Protein AF-A0A9P9Q403-F1 (afdb_monomer)

Mean predicted aligned error: 9.61 Å

Nearest PDB structures (foldseek):
  5am7-assembly2_B  TM=6.286E-01  e=1.685E-09  Homo sapiens
  7dxl-assembly2_B  TM=6.994E-01  e=3.891E-08  Homo sapiens
  3bpr-assembly1_A  TM=7.066E-01  e=5.077E-08  Homo sapiens
  3bpr-assembly4_D  TM=7.071E-01  e=5.354E-08  Homo sapiens
  3bpr-assembly3_C  TM=7.066E-01  e=5.647E-08  Homo sapiens

Secondary structure (DSSP, 8-state):
-PPPPHHHHHHHHHHHHHHHHHT-BTTT-TTT-B--HHHHHHHT-SSSHHHHHHT-S---HHHHHHHHHHTHHHHHHHHHTT-HHHHHHHHHHHHTTPPPS--GGGPSPPGGGGTTS--TTHHHHHHHHHHHH-PPPEE--SSEEE--TTSPP-EEEEEEEEEEETTEEEEEEEEPTT-EEETTTTEE-SS-EEEEEEE--S--HHHHHHHHHHHHHHHHHHTBSS--TTB---SEEEEETTEEEEEEE--TT-BHHHHHTTTB-TT--BSS-HHHHSTTTTT-HHHHHHHHHHHHHHHHHHHHHHHH-EEBTTTTT-EEEEE-S--SGGGEEEEPPPGGG---TT-EEEE----PEEEEPPSS-SSS---S-TTTSTTT-------SSSPPTT--GGGGSTTTT-HHHHHHHHHHHHHHHHHHHHHHHHHHHHHHHHHHHHHHHHHHTT-SS--SEEE-------SSS----EEE-HHHHHHHHHHHHH-SS-HHHHHHHHHHHHHHT-SSGGGSPPGGG---

Radius of gyration: 29.81 Å; Cα contacts (8 Å, |Δi|>4): 808; chains: 1; bounding box: 86×56×80 Å

Sequence (524 aa):
MAARTSADVKAARKRVGTYLASKIVHAGSVTEEFIPYDEIERAWTGHDVIEAVLCVAELSTDGLERIRKNFLRVLSILIWINGTECLDDIGNRMVEGRDLPFKDTGLPAGLDSLKWLEDPLLRPKFQSLQHIFVPATLCESSEVQDINKDCRLPFQEISEDVSSGAYGVVDKVTIAPFHFFTRHEEHTNQGPKIVACKKYHSASSLARHDIERELYNLQLLKESSTSHEHILIHLTIVHHRGRHLILLPWADRHDLDHFLREGKDHTAKQIYDFDKWFPGVLADPRTTLESICRQMRHIADALKWLHEGILTHRANRNRVYFAHMDLKPDNVLIKRDDISSGPSKVGKWILCDFGLSAFKKDDQLNTTQFSSMQDYFERDLSMNTPARRAPGAYQPPEVGGPESDNITTLTGAGRGGDIWAFGCVLAEVLAFSIGGSSFVHDFRKARKGVHKTDYFYEKRANLVASSAHIKKTYQVRPGIVKWLRELVGTASLPKTLVSCCVETILQLLETDRESRPKSSEVQM

Foldseek 3Di:
DDQQDPVQLVVLLVQLLVQQVVQWFPPPPLQATAHFVVSLLVSQDDDCSLCSNLSHDDADPVLVVCCSPWCSLVSNLCSNLVVSVVSPVVSVCRVVVHDDLHTPVCPPDDLVSCVVSVDPVCSVSSNQCSLRSDAAAAEQALDEAEDEQSHHHQFRDWDWQPDQDPFFGKIWTWGAFQRYHYPVVRGTHRGIAIWIKGWGDPDDPVSVVLVVQVSVVLSQQVQFPDHAPQAWRFRHWYDYPNTIITTTHDAPQAWQVCQLQLQADPVRHHNDHNCVRQPCLQVDLVLVVVLVVVQLVSVLVVLVDQAVFTQGVVLVRFGKHKFQQDDDRNQWGFHFDDVVVPGRSRHHTHGHPRSIDIDTDDPVDPDPDDPDPCPPPVPPPPDDPQVVDPDDQLFAPVSVDPPPRDPVVVSLNRQLSRLSSSLVNLLLSLLCSQRGSVSSVVLQCLQCPVHPDNHQKDFDPDDDDDDDDDPLGMDGPPSNLVSLVVCLVPGPDPSVVSVVSSVLSRLSNDNPSVSRDGSVRRDD

Structure (mmCIF, N/CA/C/O backbone):
data_AF-A0A9P9Q403-F1
#
_entry.id   AF-A0A9P9Q403-F1
#
loop_
_atom_site.group_PDB
_atom_site.id
_atom_site.type_symbol
_atom_site.label_atom_id
_atom_site.label_alt_id
_atom_site.label_comp_id
_atom_site.label_asym_id
_atom_site.label_entity_id
_atom_site.label_seq_id
_atom_site.pdbx_PDB_ins_code
_atom_site.Cartn_x
_atom_site.Cartn_y
_atom_site.Cartn_z
_atom_site.occupancy
_atom_site.B_iso_or_equiv
_atom_site.auth_seq_id
_atom_site.auth_comp_id
_atom_site.auth_asym_id
_atom_site.auth_atom_id
_atom_site.pdbx_PDB_model_num
ATOM 1 N N . MET A 1 1 ? 43.989 -9.143 -36.226 1.00 47.78 1 MET A N 1
ATOM 2 C CA . MET A 1 1 ? 42.616 -9.570 -35.885 1.00 47.78 1 MET A CA 1
ATOM 3 C C . MET A 1 1 ? 41.839 -9.752 -37.177 1.00 47.78 1 MET A C 1
ATOM 5 O O . MET A 1 1 ? 41.905 -8.865 -38.017 1.00 47.78 1 MET A O 1
ATOM 9 N N . ALA A 1 2 ? 41.191 -10.901 -37.382 1.00 45.94 2 ALA A N 1
ATOM 10 C CA . ALA A 1 2 ? 40.364 -11.124 -38.569 1.00 45.94 2 ALA A CA 1
ATOM 11 C C . ALA A 1 2 ? 39.128 -10.208 -38.526 1.00 45.94 2 ALA A C 1
ATOM 13 O O . ALA A 1 2 ? 38.535 -10.036 -37.462 1.00 45.94 2 ALA A O 1
ATOM 14 N N . ALA A 1 3 ? 38.757 -9.614 -39.662 1.00 58.91 3 ALA A N 1
ATOM 15 C CA . ALA A 1 3 ? 37.526 -8.839 -39.777 1.00 58.91 3 ALA A CA 1
ATOM 16 C C . ALA A 1 3 ? 36.321 -9.732 -39.428 1.00 58.91 3 ALA A C 1
ATOM 18 O O . ALA A 1 3 ? 36.223 -10.853 -39.935 1.00 58.91 3 ALA A O 1
ATOM 19 N N . ARG A 1 4 ? 35.424 -9.256 -38.551 1.00 69.25 4 ARG A N 1
ATOM 20 C CA . ARG A 1 4 ? 34.191 -9.981 -38.197 1.00 69.25 4 ARG A CA 1
ATOM 21 C C . ARG A 1 4 ? 33.372 -10.209 -39.470 1.00 69.25 4 ARG A C 1
ATOM 23 O O . ARG A 1 4 ? 33.222 -9.291 -40.277 1.00 69.25 4 ARG A O 1
ATOM 30 N N . THR A 1 5 ? 32.853 -11.418 -39.678 1.00 77.75 5 THR A N 1
ATOM 31 C CA . THR A 1 5 ? 32.069 -11.695 -40.886 1.00 77.75 5 THR A CA 1
ATOM 32 C C . THR A 1 5 ? 30.662 -11.104 -40.758 1.00 77.75 5 THR A C 1
ATOM 34 O O . THR A 1 5 ? 30.118 -10.975 -39.660 1.00 77.75 5 THR A O 1
ATOM 37 N N . SER A 1 6 ? 30.019 -10.792 -41.888 1.00 80.81 6 SER A N 1
ATOM 38 C CA . SER A 1 6 ? 28.612 -10.349 -41.907 1.00 80.81 6 SER A CA 1
ATOM 39 C C . SER A 1 6 ? 27.670 -11.356 -41.216 1.00 80.81 6 SER A C 1
ATOM 41 O O . SER A 1 6 ? 26.683 -10.969 -40.584 1.00 80.81 6 SER A O 1
ATOM 43 N N . ALA A 1 7 ? 28.001 -12.654 -41.272 1.00 85.44 7 ALA A N 1
ATOM 44 C CA . ALA A 1 7 ? 27.258 -13.707 -40.586 1.00 85.44 7 ALA A CA 1
ATOM 45 C C . ALA A 1 7 ? 27.368 -13.598 -39.054 1.00 85.44 7 ALA A C 1
ATOM 47 O O . ALA A 1 7 ? 26.352 -13.735 -38.368 1.00 85.44 7 ALA A O 1
ATOM 48 N N . ASP A 1 8 ? 28.555 -13.284 -38.528 1.00 86.38 8 ASP A N 1
ATOM 49 C CA . ASP A 1 8 ? 28.799 -13.144 -37.085 1.00 86.38 8 ASP A CA 1
ATOM 50 C C . ASP A 1 8 ? 28.035 -11.954 -36.495 1.00 86.38 8 ASP A C 1
ATOM 52 O O . ASP A 1 8 ? 27.385 -12.076 -35.454 1.00 86.38 8 ASP A O 1
ATOM 56 N N . VAL A 1 9 ? 28.036 -10.814 -37.196 1.00 90.06 9 VAL A N 1
ATOM 57 C CA . VAL A 1 9 ? 27.295 -9.605 -36.790 1.00 90.06 9 VAL A CA 1
ATOM 58 C C . VAL A 1 9 ? 25.791 -9.881 -36.759 1.00 90.06 9 VAL A C 1
ATOM 60 O O . VAL A 1 9 ? 25.101 -9.561 -35.785 1.00 90.06 9 VAL A O 1
ATOM 63 N N . LYS A 1 10 ? 25.264 -10.538 -37.800 1.00 90.88 10 LYS A N 1
ATOM 64 C CA . LYS A 1 10 ? 23.847 -10.917 -37.869 1.00 90.88 10 LYS A CA 1
ATOM 65 C C . LYS A 1 10 ? 23.470 -11.895 -36.755 1.00 90.88 10 LYS A C 1
ATOM 67 O O . LYS A 1 10 ? 22.399 -11.756 -36.161 1.00 90.88 10 LYS A O 1
ATOM 72 N N . ALA A 1 11 ? 24.339 -12.856 -36.445 1.00 92.25 11 ALA A N 1
ATOM 73 C CA . ALA A 1 11 ? 24.135 -13.792 -35.345 1.00 92.25 11 ALA A CA 1
ATOM 74 C C . ALA A 1 11 ? 24.124 -13.079 -33.983 1.00 92.25 11 ALA A C 1
ATOM 76 O O . ALA A 1 11 ? 23.245 -13.354 -33.166 1.00 92.25 11 ALA A O 1
ATOM 77 N N . ALA A 1 12 ? 25.029 -12.121 -33.757 1.00 93.12 12 ALA A N 1
ATOM 78 C CA . ALA A 1 12 ? 25.077 -11.329 -32.529 1.00 93.12 12 ALA A CA 1
ATOM 79 C C . ALA A 1 12 ? 23.809 -10.481 -32.337 1.00 93.12 12 ALA A C 1
ATOM 81 O O . ALA A 1 12 ? 23.169 -10.567 -31.288 1.00 93.12 12 ALA A O 1
ATOM 82 N N . ARG A 1 13 ? 23.385 -9.741 -33.372 1.00 95.38 13 ARG A N 1
ATOM 83 C CA . ARG A 1 13 ? 22.134 -8.956 -33.359 1.00 95.38 13 ARG A CA 1
ATOM 84 C C . ARG A 1 13 ? 20.917 -9.843 -33.094 1.00 95.38 13 ARG A C 1
ATOM 86 O O . ARG A 1 13 ? 20.098 -9.527 -32.234 1.00 95.38 13 ARG A O 1
ATOM 93 N N . LYS A 1 14 ? 20.828 -10.996 -33.771 1.00 94.94 14 LYS A N 1
ATOM 94 C CA . LYS A 1 14 ? 19.747 -11.972 -33.562 1.00 94.94 14 LYS A CA 1
ATOM 95 C C . LYS A 1 14 ? 19.746 -12.524 -32.138 1.00 94.94 14 LYS A C 1
ATOM 97 O O . LYS A 1 14 ? 18.671 -12.673 -31.562 1.00 94.94 14 LYS A O 1
ATOM 102 N N . ARG A 1 15 ? 20.915 -12.823 -31.564 1.00 95.19 15 ARG A N 1
ATOM 103 C CA . ARG A 1 15 ? 21.049 -13.324 -30.189 1.00 95.19 15 ARG A CA 1
ATOM 104 C C . ARG A 1 15 ? 20.504 -12.316 -29.179 1.00 95.19 15 ARG A C 1
ATOM 106 O O . ARG A 1 15 ? 19.658 -12.691 -28.374 1.00 95.19 15 ARG A O 1
ATOM 113 N N . VAL A 1 16 ? 20.935 -11.055 -29.262 1.00 96.44 16 VAL A N 1
ATOM 114 C CA . VAL A 1 16 ? 20.451 -9.979 -28.377 1.00 96.44 16 VAL A CA 1
ATOM 115 C C . VAL A 1 16 ? 18.945 -9.774 -28.552 1.00 96.44 16 VAL A C 1
ATOM 117 O O . VAL A 1 16 ? 18.212 -9.794 -27.569 1.00 96.44 16 VAL A O 1
ATOM 120 N N . GLY A 1 17 ? 18.456 -9.676 -29.793 1.00 96.50 17 GLY A N 1
ATOM 121 C CA . GLY A 1 17 ? 17.023 -9.519 -30.065 1.00 96.50 17 GLY A CA 1
ATOM 122 C C . GLY A 1 17 ? 16.171 -10.684 -29.544 1.00 96.50 17 GLY A C 1
ATOM 123 O O . GLY A 1 17 ? 15.126 -10.462 -28.940 1.00 96.50 17 GLY A O 1
ATOM 124 N N . THR A 1 18 ? 16.640 -11.925 -29.709 1.00 96.50 18 THR A N 1
ATOM 125 C CA . THR A 1 18 ? 15.946 -13.125 -29.200 1.00 96.50 18 THR A CA 1
ATOM 126 C C . THR A 1 18 ? 15.924 -13.144 -27.673 1.00 96.50 18 THR A C 1
ATOM 128 O O . THR A 1 18 ? 14.899 -13.477 -27.082 1.00 96.50 18 THR A O 1
ATOM 131 N N . TYR A 1 19 ? 17.030 -12.756 -27.029 1.00 97.06 19 TYR A N 1
ATOM 132 C CA . TYR A 1 19 ? 17.086 -12.632 -25.576 1.00 97.06 19 TYR A CA 1
ATOM 133 C C . TYR A 1 19 ? 16.079 -11.593 -25.077 1.00 97.06 19 TYR A C 1
ATOM 135 O O . TYR A 1 19 ? 15.222 -11.932 -24.268 1.00 97.06 19 TYR A O 1
ATOM 143 N N . LEU A 1 20 ? 16.113 -10.371 -25.618 1.00 97.31 20 LEU A N 1
ATOM 144 C CA . LEU A 1 20 ? 15.181 -9.295 -25.264 1.00 97.31 20 LEU A CA 1
ATOM 145 C C . LEU A 1 20 ? 13.717 -9.730 -25.430 1.00 97.31 20 LEU A C 1
ATOM 147 O O . LEU A 1 20 ? 12.907 -9.514 -24.534 1.00 97.31 20 LEU A O 1
ATOM 151 N N . ALA A 1 21 ? 13.392 -10.425 -26.525 1.00 95.81 21 ALA A N 1
ATOM 152 C CA . ALA A 1 21 ? 12.044 -10.935 -26.772 1.00 95.81 21 ALA A CA 1
ATOM 153 C C . ALA A 1 21 ? 11.590 -11.951 -25.715 1.00 95.81 21 ALA A C 1
ATOM 155 O O . ALA A 1 21 ? 10.432 -11.942 -25.307 1.00 95.81 21 ALA A O 1
ATOM 156 N N . SER A 1 22 ? 12.505 -12.799 -25.234 1.00 96.12 22 SER A N 1
ATOM 157 C CA . SER A 1 22 ? 12.216 -13.776 -24.175 1.00 96.12 22 SER A CA 1
ATOM 158 C C . SER A 1 22 ? 11.990 -13.149 -22.793 1.00 96.12 22 SER A C 1
ATOM 160 O O . SER A 1 22 ? 11.556 -13.842 -21.875 1.00 96.12 22 SER A O 1
ATOM 162 N N . LYS A 1 23 ? 12.297 -11.855 -22.638 1.00 96.31 23 LYS A N 1
ATOM 163 C CA . LYS A 1 23 ? 12.251 -11.106 -21.375 1.00 96.31 23 LYS A CA 1
ATOM 164 C C . LYS A 1 23 ? 11.144 -10.058 -21.317 1.00 96.31 23 LYS A C 1
ATOM 166 O O . LYS A 1 23 ? 11.098 -9.276 -20.370 1.00 96.31 23 LYS A O 1
ATOM 171 N N . ILE A 1 24 ? 10.253 -10.044 -22.306 1.00 95.62 24 ILE A N 1
ATOM 172 C CA . ILE A 1 24 ? 9.074 -9.181 -22.288 1.00 95.62 24 ILE A CA 1
ATOM 173 C C . ILE A 1 24 ? 8.159 -9.593 -21.133 1.00 95.62 24 ILE A C 1
ATOM 175 O O . ILE A 1 24 ? 7.723 -10.740 -21.034 1.00 95.62 24 ILE A O 1
ATOM 179 N N . VAL A 1 25 ? 7.839 -8.622 -20.287 1.00 94.88 25 VAL A N 1
ATOM 180 C CA . VAL A 1 25 ? 6.795 -8.719 -19.267 1.00 94.88 25 VAL A CA 1
ATOM 181 C C . VAL A 1 25 ? 5.447 -8.406 -19.920 1.00 94.88 25 VAL A C 1
ATOM 183 O O . VAL A 1 25 ? 5.395 -7.577 -20.822 1.00 94.88 25 VAL A O 1
ATOM 186 N N . HIS A 1 26 ? 4.363 -9.059 -19.484 1.00 91.88 26 HIS A N 1
ATOM 187 C CA . HIS A 1 26 ? 3.001 -8.895 -20.035 1.00 91.88 26 HIS A CA 1
ATOM 188 C C . HIS A 1 26 ? 2.903 -9.134 -21.548 1.00 91.88 26 HIS A C 1
ATOM 190 O O . HIS A 1 26 ? 2.142 -8.464 -22.248 1.00 91.88 26 HIS A O 1
ATOM 196 N N . ALA A 1 27 ? 3.680 -10.093 -22.063 1.00 88.56 27 ALA A N 1
ATOM 197 C CA . ALA A 1 27 ? 3.708 -10.425 -23.484 1.00 88.56 27 ALA A CA 1
ATOM 198 C C . ALA A 1 27 ? 2.292 -10.673 -24.040 1.00 88.56 27 ALA A C 1
ATOM 200 O O . ALA A 1 27 ? 1.524 -11.466 -23.494 1.00 88.56 27 ALA A O 1
ATOM 201 N N . GLY A 1 28 ? 1.952 -9.989 -25.135 1.00 85.00 28 GLY A N 1
ATOM 202 C CA . GLY A 1 28 ? 0.623 -10.041 -25.755 1.00 85.00 28 GLY A CA 1
ATOM 203 C C . GLY A 1 28 ? -0.322 -8.913 -25.323 1.00 85.00 28 GLY A C 1
ATOM 204 O O . GLY A 1 28 ? -1.270 -8.614 -26.050 1.00 85.00 28 GLY A O 1
ATOM 205 N N . SER A 1 29 ? -0.039 -8.216 -24.217 1.00 88.31 29 SER A N 1
ATOM 206 C CA . SER A 1 29 ? -0.685 -6.943 -23.885 1.00 88.31 29 SER A CA 1
ATOM 207 C C . SER A 1 29 ? 0.126 -5.806 -24.501 1.00 88.31 29 SER A C 1
ATOM 209 O O . SER A 1 29 ? 0.986 -5.221 -23.852 1.00 88.31 29 SER A O 1
ATOM 211 N N . VAL A 1 30 ? -0.159 -5.450 -25.761 1.00 85.94 30 VAL A N 1
ATOM 212 C CA . VAL A 1 30 ? 0.565 -4.396 -26.521 1.00 85.94 30 VAL A CA 1
ATOM 213 C C . VAL A 1 30 ? 0.741 -3.110 -25.713 1.00 85.94 30 VAL A C 1
ATOM 215 O O . VAL A 1 30 ? 1.714 -2.375 -25.866 1.00 85.94 30 VAL A O 1
ATOM 218 N N . THR A 1 31 ? -0.227 -2.813 -24.851 1.00 87.62 31 THR A N 1
ATOM 219 C CA . THR A 1 31 ? -0.274 -1.583 -24.072 1.00 87.62 31 THR A CA 1
ATOM 220 C C . THR A 1 31 ? 0.407 -1.696 -22.703 1.00 87.62 31 THR A C 1
ATOM 222 O O . THR A 1 31 ? 0.584 -0.677 -22.040 1.00 87.62 31 THR A O 1
ATOM 225 N N . GLU A 1 32 ? 0.813 -2.881 -22.265 1.00 90.44 32 GLU A N 1
ATOM 226 C CA . GLU A 1 32 ? 1.459 -3.117 -20.963 1.00 90.44 32 GLU A CA 1
ATOM 227 C C . GLU A 1 32 ? 2.820 -3.796 -21.100 1.00 90.44 32 GLU A C 1
ATOM 229 O O . GLU A 1 32 ? 3.600 -3.759 -20.156 1.00 90.44 32 GLU A O 1
ATOM 234 N N . GLU A 1 33 ? 3.139 -4.331 -22.279 1.00 94.69 33 GLU A N 1
ATOM 235 C CA . GLU A 1 33 ? 4.398 -5.012 -22.528 1.00 94.69 33 GLU A CA 1
ATOM 236 C C . GLU A 1 33 ? 5.601 -4.073 -22.409 1.00 94.69 33 GLU A C 1
ATOM 238 O O . GLU A 1 33 ? 5.630 -2.989 -22.999 1.00 94.69 33 GLU A O 1
ATOM 243 N N . PHE A 1 34 ? 6.603 -4.499 -21.644 1.00 96.69 34 PHE A N 1
ATOM 244 C CA . PHE A 1 34 ? 7.877 -3.801 -21.512 1.00 96.69 34 PHE A CA 1
ATOM 245 C C . PHE A 1 34 ? 9.000 -4.775 -21.147 1.00 96.69 34 PHE A C 1
ATOM 247 O O . PHE A 1 34 ? 8.753 -5.907 -20.731 1.00 96.69 34 PHE A O 1
ATOM 254 N N . ILE A 1 35 ? 10.244 -4.322 -21.291 1.00 96.44 35 ILE A N 1
ATOM 255 C CA . ILE A 1 35 ? 11.442 -5.060 -20.890 1.00 96.44 35 ILE A CA 1
ATOM 256 C C . ILE A 1 35 ? 12.093 -4.315 -19.712 1.00 96.44 35 ILE A C 1
ATOM 258 O O . ILE A 1 35 ? 12.443 -3.138 -19.864 1.00 96.44 35 ILE A O 1
ATOM 262 N N . PRO A 1 36 ? 12.255 -4.959 -18.539 1.00 94.75 36 PRO A N 1
ATOM 263 C CA . PRO A 1 36 ? 12.978 -4.389 -17.405 1.00 94.75 36 PRO A CA 1
ATOM 264 C C . PRO A 1 36 ? 14.408 -3.984 -17.777 1.00 94.75 36 PRO A C 1
ATOM 266 O O . PRO A 1 36 ? 15.074 -4.652 -18.569 1.00 94.75 36 PRO A O 1
ATOM 269 N N . TYR A 1 37 ? 14.903 -2.882 -17.211 1.00 93.12 37 TYR A N 1
ATOM 270 C CA . TYR A 1 37 ? 16.217 -2.356 -17.590 1.00 93.12 37 TYR A CA 1
ATOM 271 C C . TYR A 1 37 ? 17.374 -3.298 -17.240 1.00 93.12 37 TYR A C 1
ATOM 273 O O . TYR A 1 37 ? 18.313 -3.418 -18.018 1.00 93.12 37 TYR A O 1
ATOM 281 N N . ASP A 1 38 ? 17.283 -4.021 -16.128 1.00 92.56 38 ASP A N 1
ATOM 282 C CA . ASP A 1 38 ? 18.283 -5.016 -15.742 1.00 92.56 38 ASP A CA 1
ATOM 283 C C . ASP A 1 38 ? 18.363 -6.178 -16.750 1.00 92.56 38 ASP A C 1
ATOM 285 O O . ASP A 1 38 ? 19.438 -6.727 -16.984 1.00 92.56 38 ASP A O 1
ATOM 289 N N . GLU A 1 39 ? 17.253 -6.529 -17.406 1.00 95.19 39 GLU A N 1
ATOM 290 C CA . GLU A 1 39 ? 17.248 -7.490 -18.516 1.00 95.19 39 GLU A CA 1
ATOM 291 C C . GLU A 1 39 ? 17.856 -6.893 -19.795 1.00 95.19 39 GLU A C 1
ATOM 293 O O . GLU A 1 39 ? 18.545 -7.602 -20.530 1.00 95.19 39 GLU A O 1
ATOM 298 N N . ILE A 1 40 ? 17.683 -5.588 -20.043 1.00 95.69 40 ILE A N 1
ATOM 299 C CA . ILE A 1 40 ? 18.417 -4.892 -21.111 1.00 95.69 40 ILE A CA 1
ATOM 300 C C . ILE A 1 40 ? 19.918 -4.980 -20.825 1.00 95.69 40 ILE A C 1
ATOM 302 O O . ILE A 1 40 ? 20.659 -5.459 -21.675 1.00 95.69 40 ILE A O 1
ATOM 306 N N . GLU A 1 41 ? 20.377 -4.606 -19.630 1.00 94.19 41 GLU A N 1
ATOM 307 C CA . GLU A 1 41 ? 21.796 -4.692 -19.263 1.00 94.19 41 GLU A CA 1
ATOM 308 C C . GLU A 1 41 ? 22.348 -6.108 -19.458 1.00 94.19 41 GLU A C 1
ATOM 310 O O . GLU A 1 41 ? 23.369 -6.277 -20.128 1.00 94.19 41 GLU A O 1
ATOM 315 N N . ARG A 1 42 ? 21.636 -7.138 -18.973 1.00 94.81 42 ARG A N 1
ATOM 316 C CA . ARG A 1 42 ? 22.012 -8.550 -19.169 1.00 94.81 42 ARG A CA 1
ATOM 317 C C . ARG A 1 42 ? 22.129 -8.933 -20.643 1.00 94.81 42 ARG A C 1
ATOM 319 O O . ARG A 1 42 ? 23.082 -9.628 -20.993 1.00 94.81 42 ARG A O 1
ATOM 326 N N . ALA A 1 43 ? 21.236 -8.460 -21.514 1.00 95.56 43 ALA A N 1
ATOM 327 C CA . ALA A 1 43 ? 21.294 -8.737 -22.954 1.00 95.56 43 ALA A CA 1
ATOM 328 C C . ALA A 1 43 ? 22.612 -8.268 -23.601 1.00 95.56 43 ALA A C 1
ATOM 330 O O . ALA A 1 43 ? 23.065 -8.852 -24.588 1.00 95.56 43 ALA A O 1
ATOM 331 N N . TRP A 1 44 ? 23.229 -7.235 -23.024 1.00 94.50 44 TRP A N 1
ATOM 332 C CA . TRP A 1 44 ? 24.484 -6.633 -23.473 1.00 94.50 44 TRP A CA 1
ATOM 333 C C . TRP A 1 44 ? 25.705 -7.058 -22.643 1.00 94.50 44 TRP A C 1
ATOM 335 O O . TRP A 1 44 ? 26.811 -6.574 -22.895 1.00 94.50 44 TRP A O 1
ATOM 345 N N . THR A 1 45 ? 25.545 -7.972 -21.678 1.00 88.25 45 THR A N 1
ATOM 346 C CA . THR A 1 45 ? 26.677 -8.526 -20.918 1.00 88.25 45 THR A CA 1
ATOM 347 C C . THR A 1 45 ? 27.499 -9.515 -21.746 1.00 88.25 45 THR A C 1
ATOM 349 O O . THR A 1 45 ? 26.977 -10.288 -22.546 1.00 88.25 45 THR A O 1
ATOM 352 N N . GLY A 1 46 ? 28.816 -9.495 -21.537 1.00 80.50 46 GLY A N 1
ATOM 353 C CA . GLY A 1 46 ? 29.795 -10.297 -22.275 1.00 80.50 46 GLY A CA 1
ATOM 354 C C . GLY A 1 46 ? 30.920 -9.425 -22.831 1.00 80.50 46 GLY A C 1
ATOM 355 O O . GLY A 1 46 ? 30.732 -8.232 -23.068 1.00 80.50 46 GLY A O 1
ATOM 356 N N . HIS A 1 47 ? 32.109 -10.009 -22.992 1.00 66.12 47 HIS A N 1
ATOM 357 C CA . HIS A 1 47 ? 33.321 -9.244 -23.302 1.00 66.12 47 HIS A CA 1
ATOM 358 C C . HIS A 1 47 ? 33.295 -8.617 -24.708 1.00 66.12 47 HIS A C 1
ATOM 360 O O . HIS A 1 47 ? 33.923 -7.588 -24.916 1.00 66.12 47 HIS A O 1
ATOM 366 N N . ASP A 1 48 ? 32.548 -9.192 -25.654 1.00 82.81 48 ASP A N 1
ATOM 367 C CA . ASP A 1 48 ? 32.581 -8.806 -27.070 1.00 82.81 48 ASP A CA 1
ATOM 368 C C . ASP A 1 48 ? 31.193 -8.530 -27.682 1.00 82.81 48 ASP A C 1
ATOM 370 O O . ASP A 1 48 ? 31.086 -8.335 -28.892 1.00 82.81 48 ASP A O 1
ATOM 374 N N . VAL A 1 49 ? 30.114 -8.514 -26.884 1.00 90.69 49 VAL A N 1
ATOM 375 C CA . VAL A 1 49 ? 28.736 -8.398 -27.407 1.00 90.69 49 VAL A CA 1
ATOM 376 C C . VAL A 1 49 ? 28.499 -7.057 -28.096 1.00 90.69 49 VAL A C 1
ATOM 378 O O . VAL A 1 49 ? 27.990 -7.035 -29.216 1.00 90.69 49 VAL A O 1
ATOM 381 N N . ILE A 1 50 ? 28.889 -5.954 -27.451 1.00 91.25 50 ILE A N 1
ATOM 382 C CA . ILE A 1 50 ? 28.756 -4.597 -28.003 1.00 91.25 50 ILE A CA 1
ATOM 383 C C . ILE A 1 50 ? 29.517 -4.496 -29.326 1.00 91.25 50 ILE A C 1
ATOM 385 O O . ILE A 1 50 ? 28.964 -4.069 -30.337 1.00 91.25 50 ILE A O 1
ATOM 389 N N . GLU A 1 51 ? 30.765 -4.957 -29.337 1.00 90.81 51 GLU A N 1
ATOM 390 C CA . GLU A 1 51 ? 31.624 -4.905 -30.515 1.00 90.81 51 GLU A CA 1
ATOM 391 C C . GLU A 1 51 ? 31.097 -5.782 -31.660 1.00 90.81 51 GLU A C 1
ATOM 393 O O . GLU A 1 51 ? 31.113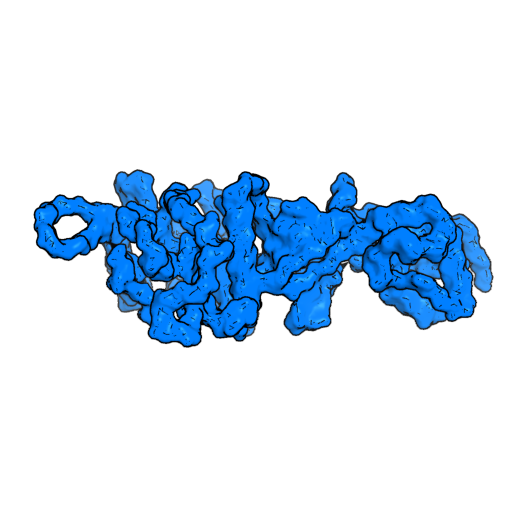 -5.375 -32.821 1.00 90.81 51 GLU A O 1
ATOM 398 N N . ALA A 1 52 ? 30.561 -6.966 -31.336 1.00 91.38 52 ALA A N 1
ATOM 399 C CA . ALA A 1 52 ? 29.943 -7.868 -32.304 1.00 91.38 52 ALA A CA 1
ATOM 400 C C . ALA A 1 52 ? 28.706 -7.250 -32.957 1.00 91.38 52 ALA A C 1
ATOM 402 O O . ALA A 1 52 ? 28.504 -7.393 -34.160 1.00 91.38 52 ALA A O 1
ATOM 403 N N . VAL A 1 53 ? 27.873 -6.570 -32.168 1.00 92.19 53 VAL A N 1
ATOM 404 C CA . VAL A 1 53 ? 26.641 -5.941 -32.654 1.00 92.19 53 VAL A CA 1
ATOM 405 C C . VAL A 1 53 ? 26.929 -4.702 -33.500 1.00 92.19 53 VAL A C 1
ATOM 407 O O . VAL A 1 53 ? 26.242 -4.491 -34.504 1.00 92.19 53 VAL A O 1
ATOM 410 N N . LEU A 1 54 ? 27.924 -3.902 -33.111 1.00 90.62 54 LEU A N 1
ATOM 411 C CA . LEU A 1 54 ? 28.321 -2.674 -33.806 1.00 90.62 54 LEU A CA 1
ATOM 412 C C . LEU A 1 54 ? 29.301 -2.916 -34.966 1.00 90.62 54 LEU A C 1
ATOM 414 O O . LEU A 1 54 ? 29.685 -1.962 -35.629 1.00 90.62 54 LEU A O 1
ATOM 418 N N . CYS A 1 55 ? 29.694 -4.170 -35.225 1.00 88.88 55 CYS A N 1
ATOM 419 C CA . CYS A 1 55 ? 30.648 -4.536 -36.277 1.00 88.88 55 CYS A CA 1
ATOM 420 C C . CYS A 1 55 ? 32.014 -3.826 -36.139 1.00 88.88 55 CYS A C 1
ATOM 422 O O . CYS A 1 55 ? 32.627 -3.415 -37.123 1.00 88.88 55 CYS A O 1
ATOM 424 N N . VAL A 1 56 ? 32.522 -3.707 -34.909 1.00 86.06 56 VAL A N 1
ATOM 425 C CA . VAL A 1 56 ? 33.811 -3.056 -34.617 1.00 86.06 56 VAL A CA 1
ATOM 426 C C . VAL A 1 56 ? 34.847 -4.067 -34.120 1.00 86.06 56 VAL A C 1
ATOM 428 O O . VAL A 1 56 ? 34.509 -5.090 -33.515 1.00 86.06 56 VAL A O 1
ATOM 431 N N . ALA A 1 57 ? 36.119 -3.818 -34.445 1.00 78.81 57 ALA A N 1
ATOM 432 C CA . ALA A 1 57 ? 37.220 -4.716 -34.098 1.00 78.81 57 ALA A CA 1
ATOM 433 C C . ALA A 1 57 ? 37.613 -4.582 -32.621 1.00 78.81 57 ALA A C 1
ATOM 435 O O . ALA A 1 57 ? 37.629 -5.590 -31.924 1.00 78.81 57 ALA A O 1
ATOM 436 N N . GLU A 1 58 ? 37.866 -3.353 -32.165 1.00 82.12 58 GLU A N 1
ATOM 437 C CA . GLU A 1 58 ? 38.197 -3.024 -30.776 1.00 82.12 58 GLU A CA 1
ATOM 438 C C . GLU A 1 58 ? 37.624 -1.646 -30.429 1.00 82.12 58 GLU A C 1
ATOM 440 O O . GLU A 1 58 ? 37.833 -0.672 -31.160 1.00 82.12 58 GLU A O 1
ATOM 445 N N . LEU A 1 59 ? 36.902 -1.559 -29.313 1.00 82.62 59 LEU A N 1
ATOM 446 C CA . LEU A 1 59 ? 36.531 -0.287 -28.692 1.00 82.62 59 LEU A CA 1
ATOM 447 C C . LEU A 1 59 ? 37.470 0.016 -27.523 1.00 82.62 59 LEU A C 1
ATOM 449 O O . LEU A 1 59 ? 37.903 -0.879 -26.800 1.00 82.62 59 LEU A O 1
ATOM 453 N N . SER A 1 60 ? 37.756 1.299 -27.294 1.00 84.62 60 SER A N 1
ATOM 454 C CA . SER A 1 60 ? 38.456 1.705 -26.076 1.00 84.62 60 SER A CA 1
ATOM 455 C C . SER A 1 60 ? 37.615 1.373 -24.837 1.00 84.62 60 SER A C 1
ATOM 457 O O . SER A 1 60 ? 36.382 1.371 -24.890 1.00 84.62 60 SER A O 1
ATOM 459 N N . THR A 1 61 ? 38.269 1.148 -23.694 1.00 85.38 61 THR A N 1
ATOM 460 C CA . THR A 1 61 ? 37.580 0.913 -22.413 1.00 85.38 61 THR A CA 1
ATOM 461 C C . THR A 1 61 ? 36.599 2.041 -22.084 1.00 85.38 61 THR A C 1
ATOM 463 O O . THR A 1 61 ? 35.470 1.776 -21.681 1.00 85.38 61 THR A O 1
ATOM 466 N N . ASP A 1 62 ? 36.994 3.296 -22.325 1.00 83.88 62 ASP A N 1
ATOM 467 C CA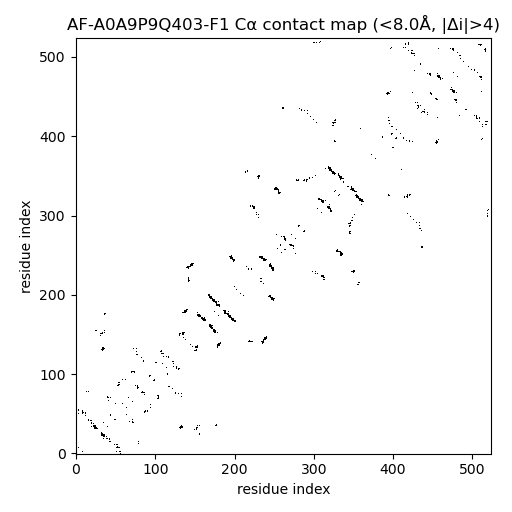 . ASP A 1 62 ? 36.121 4.464 -22.155 1.00 83.88 62 ASP A CA 1
ATOM 468 C C . ASP A 1 62 ? 34.911 4.422 -23.104 1.00 83.88 62 ASP A C 1
ATOM 470 O O . ASP A 1 62 ? 33.782 4.668 -22.685 1.00 83.88 62 ASP A O 1
ATOM 474 N N . GLY A 1 63 ? 35.112 4.013 -24.361 1.00 83.19 63 GLY A N 1
ATOM 475 C CA . GLY A 1 63 ? 34.035 3.829 -25.333 1.00 83.19 63 GLY A CA 1
ATOM 476 C C . GLY A 1 63 ? 33.020 2.765 -24.906 1.00 83.19 63 GLY A C 1
ATOM 477 O O . GLY A 1 63 ? 31.813 2.996 -25.007 1.00 83.19 63 GLY A O 1
ATOM 478 N N . LEU A 1 64 ? 33.486 1.628 -24.379 1.00 87.31 64 LEU A N 1
ATOM 479 C CA . LEU A 1 64 ? 32.622 0.562 -23.856 1.00 87.31 64 LEU A CA 1
ATOM 480 C C . LEU A 1 64 ? 31.806 1.027 -22.644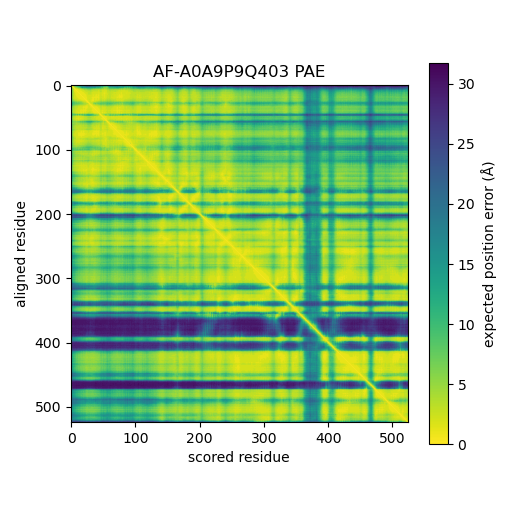 1.00 87.31 64 LEU A C 1
ATOM 482 O O . LEU A 1 64 ? 30.591 0.819 -22.608 1.00 87.31 64 LEU A O 1
ATOM 486 N N . GLU A 1 65 ? 32.442 1.697 -21.684 1.00 87.69 65 GLU A N 1
ATOM 487 C CA . GLU A 1 65 ? 31.758 2.240 -20.505 1.00 87.69 65 GLU A CA 1
ATOM 488 C C . GLU A 1 65 ? 30.762 3.341 -20.885 1.00 87.69 65 GLU A C 1
ATOM 490 O O . GLU A 1 65 ? 29.626 3.371 -20.401 1.00 87.69 65 GLU A O 1
ATOM 495 N N . ARG A 1 66 ? 31.126 4.198 -21.846 1.00 87.81 66 ARG A N 1
ATOM 496 C CA . ARG A 1 66 ? 30.226 5.207 -22.410 1.00 87.81 66 ARG A CA 1
ATOM 497 C C . ARG A 1 66 ? 28.992 4.569 -23.046 1.00 87.81 66 ARG A C 1
ATOM 499 O O . ARG A 1 66 ? 27.902 5.123 -22.887 1.00 87.81 66 ARG A O 1
ATOM 506 N N . ILE A 1 67 ? 29.137 3.425 -23.722 1.00 89.06 67 ILE A N 1
ATOM 507 C CA . ILE A 1 67 ? 28.014 2.689 -24.316 1.00 89.06 67 ILE A CA 1
ATOM 508 C C . ILE A 1 67 ? 27.104 2.085 -23.264 1.00 89.06 67 ILE A C 1
ATOM 510 O O . ILE A 1 67 ? 25.897 2.335 -23.298 1.00 89.06 67 ILE A O 1
ATOM 514 N N . ARG A 1 68 ? 27.684 1.354 -22.312 1.00 90.38 68 ARG A N 1
ATOM 515 C CA . ARG A 1 68 ? 26.939 0.741 -21.208 1.00 90.38 68 ARG A CA 1
ATOM 516 C C . ARG A 1 68 ? 26.129 1.768 -20.428 1.00 90.38 68 ARG A C 1
ATOM 518 O O . ARG A 1 68 ? 25.002 1.492 -20.042 1.00 90.38 68 ARG A O 1
ATOM 525 N N . LYS A 1 69 ? 26.679 2.970 -20.252 1.00 88.62 69 LYS A N 1
ATOM 526 C CA . LYS A 1 69 ? 26.034 4.038 -19.490 1.00 88.62 69 LYS A CA 1
ATOM 527 C C . LYS A 1 69 ? 24.942 4.795 -20.252 1.00 88.62 69 LYS A C 1
ATOM 529 O O . LYS A 1 69 ? 24.027 5.301 -19.611 1.00 88.62 69 LYS A O 1
ATOM 534 N N . ASN A 1 70 ? 25.057 4.956 -21.575 1.00 91.31 70 ASN A N 1
ATOM 535 C CA . ASN A 1 70 ? 24.261 5.966 -22.290 1.00 91.31 70 ASN A CA 1
ATOM 536 C C . ASN A 1 70 ? 23.452 5.470 -23.492 1.00 91.31 70 ASN A C 1
ATOM 538 O O . ASN A 1 70 ? 22.668 6.272 -24.001 1.00 91.31 70 ASN A O 1
ATOM 542 N N . PHE A 1 71 ? 23.658 4.251 -24.003 1.00 93.38 71 PHE A N 1
ATOM 543 C CA . PHE A 1 71 ? 23.081 3.865 -25.304 1.00 93.38 71 PHE A CA 1
ATOM 544 C C . PHE A 1 71 ? 22.387 2.500 -25.333 1.00 93.38 71 PHE A C 1
ATOM 546 O O . PHE A 1 71 ? 21.897 2.107 -26.392 1.00 93.38 71 PHE A O 1
ATOM 553 N N . LEU A 1 72 ? 22.340 1.744 -24.232 1.00 95.19 72 LEU A N 1
ATOM 554 C CA . LEU A 1 72 ? 21.811 0.378 -24.264 1.00 95.19 72 LEU A CA 1
ATOM 555 C C . LEU A 1 72 ? 20.338 0.329 -24.681 1.00 95.19 72 LEU A C 1
ATOM 557 O O . LEU A 1 72 ? 19.953 -0.580 -25.422 1.00 95.19 72 LEU A O 1
ATOM 561 N N . ARG A 1 73 ? 19.509 1.301 -24.276 1.00 96.38 73 ARG A N 1
ATOM 562 C CA . ARG A 1 73 ? 18.094 1.332 -24.680 1.00 96.38 73 ARG A CA 1
ATOM 563 C C . ARG A 1 73 ? 17.960 1.662 -26.161 1.00 96.38 73 ARG A C 1
ATOM 565 O O . ARG A 1 73 ? 17.293 0.916 -26.875 1.00 96.38 73 ARG A O 1
ATOM 572 N N . VAL A 1 74 ? 18.631 2.712 -26.645 1.00 95.88 74 VAL A N 1
ATOM 573 C CA . VAL A 1 74 ? 18.597 3.076 -28.073 1.00 95.88 74 VAL A CA 1
ATOM 574 C C . VAL A 1 74 ? 19.088 1.923 -28.949 1.00 95.88 74 VAL A C 1
ATOM 576 O O . VAL A 1 74 ? 18.411 1.558 -29.910 1.00 95.88 74 VAL A O 1
ATOM 579 N N . LEU A 1 75 ? 20.219 1.302 -28.601 1.00 96.00 75 LEU A N 1
ATOM 580 C CA . LEU A 1 75 ? 20.760 0.169 -29.353 1.00 96.00 75 LEU A CA 1
ATOM 581 C C . LEU A 1 75 ? 19.801 -1.030 -29.350 1.00 96.00 75 LEU A C 1
ATOM 583 O O . LEU A 1 75 ? 19.621 -1.675 -30.383 1.00 96.00 75 LEU A O 1
ATOM 587 N N . SER A 1 76 ? 19.144 -1.308 -28.222 1.00 97.56 76 SER A N 1
ATOM 588 C CA . SER A 1 76 ? 18.147 -2.384 -28.125 1.00 97.56 76 SER A CA 1
ATOM 589 C C . SER A 1 76 ? 16.937 -2.126 -29.022 1.00 97.56 76 SER A C 1
ATOM 591 O O . SER A 1 76 ? 16.501 -3.034 -29.727 1.00 97.56 76 SER A O 1
ATOM 593 N N . ILE A 1 77 ? 16.440 -0.884 -29.064 1.00 97.50 77 ILE A N 1
ATOM 594 C CA . ILE A 1 77 ? 15.345 -0.488 -29.961 1.00 97.50 77 ILE A CA 1
ATOM 595 C C . ILE A 1 77 ? 15.771 -0.656 -31.424 1.00 97.50 77 ILE A C 1
ATOM 597 O O . ILE A 1 77 ? 15.010 -1.204 -32.219 1.00 97.50 77 ILE A O 1
ATOM 601 N N . LEU A 1 78 ? 16.989 -0.239 -31.790 1.00 96.50 78 LEU A N 1
ATOM 602 C CA . LEU A 1 78 ? 17.510 -0.392 -33.154 1.00 96.50 78 LEU A CA 1
ATOM 603 C C . LEU A 1 78 ? 17.608 -1.863 -33.576 1.00 96.50 78 LEU A C 1
ATOM 605 O O . LEU A 1 78 ? 17.224 -2.196 -34.696 1.00 96.50 78 LEU A O 1
ATOM 609 N N . ILE A 1 79 ? 18.051 -2.758 -32.687 1.00 96.56 79 ILE A N 1
ATOM 610 C CA . ILE A 1 79 ? 18.004 -4.208 -32.938 1.00 96.56 79 ILE A CA 1
ATOM 611 C C . ILE A 1 79 ? 16.557 -4.661 -33.150 1.00 96.56 79 ILE A C 1
ATOM 613 O O . ILE A 1 79 ? 16.275 -5.383 -34.106 1.00 96.56 79 ILE A O 1
ATOM 617 N N . TRP A 1 80 ? 15.644 -4.217 -32.285 1.00 96.69 80 TRP A N 1
ATOM 618 C CA . TRP A 1 80 ? 14.237 -4.611 -32.302 1.00 96.69 80 TRP A CA 1
ATOM 619 C C . TRP A 1 80 ? 13.524 -4.240 -33.606 1.00 96.69 80 TRP A C 1
ATOM 621 O O . TRP A 1 80 ? 12.751 -5.029 -34.145 1.00 96.69 80 TRP A O 1
ATOM 631 N N . ILE A 1 81 ? 13.816 -3.055 -34.150 1.00 95.75 81 ILE A N 1
ATOM 632 C CA . ILE A 1 81 ? 13.225 -2.567 -35.405 1.00 95.75 81 ILE A CA 1
ATOM 633 C C . ILE A 1 81 ? 14.030 -2.948 -36.654 1.00 95.75 81 ILE A C 1
ATOM 635 O O . ILE A 1 81 ? 13.665 -2.531 -37.754 1.00 95.75 81 ILE A O 1
ATOM 639 N N . ASN A 1 82 ? 15.099 -3.738 -36.497 1.00 93.94 82 ASN A N 1
ATOM 640 C CA . ASN A 1 82 ? 16.023 -4.143 -37.558 1.00 93.94 82 ASN A CA 1
ATOM 641 C C . ASN A 1 82 ? 16.740 -2.962 -38.255 1.00 93.94 82 ASN A C 1
ATOM 643 O O . ASN A 1 82 ? 16.937 -2.970 -39.468 1.00 93.94 82 ASN A O 1
ATOM 647 N N . GLY A 1 83 ? 17.151 -1.948 -37.489 1.00 92.88 83 GLY A N 1
ATOM 648 C CA . GLY A 1 83 ? 17.917 -0.783 -37.952 1.00 92.88 83 GLY A CA 1
ATOM 649 C C . GLY A 1 83 ? 19.406 -1.074 -38.154 1.00 92.88 83 GLY A C 1
ATOM 650 O O . GLY A 1 83 ? 20.251 -0.430 -37.536 1.00 92.88 83 GLY A O 1
ATOM 651 N N . THR A 1 84 ? 19.739 -2.067 -38.982 1.00 90.19 84 THR A N 1
ATOM 652 C CA . THR A 1 84 ? 21.110 -2.582 -39.146 1.00 90.19 84 THR A CA 1
ATOM 653 C C . THR A 1 84 ? 22.099 -1.547 -39.668 1.00 90.19 84 THR A C 1
ATOM 655 O O . THR A 1 84 ? 23.185 -1.438 -39.111 1.00 90.19 84 THR A O 1
ATOM 658 N N . GLU A 1 85 ? 21.711 -0.762 -40.674 1.00 89.25 85 GLU A N 1
ATOM 659 C CA . GLU A 1 85 ? 22.573 0.274 -41.268 1.00 89.25 85 GLU A CA 1
ATOM 660 C C . GLU A 1 85 ? 22.926 1.360 -40.247 1.00 89.25 85 GLU A C 1
ATOM 662 O O . GLU A 1 85 ? 24.063 1.816 -40.168 1.00 89.25 85 GLU A O 1
ATOM 667 N N . CYS A 1 86 ? 21.964 1.716 -39.392 1.00 90.69 86 CYS A N 1
ATOM 668 C CA . CYS A 1 86 ? 22.181 2.675 -38.319 1.00 90.69 86 CYS A CA 1
ATOM 669 C C . CYS A 1 86 ? 23.149 2.129 -37.258 1.00 90.69 86 CYS A C 1
ATOM 671 O O . CYS A 1 86 ? 24.024 2.856 -36.798 1.00 90.69 86 CYS A O 1
ATOM 673 N N . LEU A 1 87 ? 23.042 0.844 -36.900 1.00 91.69 87 LEU A N 1
ATOM 674 C CA . LEU A 1 87 ? 23.990 0.198 -35.983 1.00 91.69 87 LEU A CA 1
ATOM 675 C C . LEU A 1 87 ? 25.422 0.184 -36.545 1.00 91.69 87 LEU A C 1
ATOM 677 O O . LEU A 1 87 ? 26.363 0.386 -35.779 1.00 91.69 87 LEU A O 1
ATOM 681 N N . ASP A 1 88 ? 25.581 -0.022 -37.856 1.00 89.94 88 ASP A N 1
ATOM 682 C CA . ASP A 1 88 ? 26.885 0.020 -38.531 1.00 89.94 88 ASP A CA 1
ATOM 683 C C . ASP A 1 88 ? 27.472 1.451 -38.538 1.00 89.94 88 ASP A C 1
ATOM 685 O O . ASP A 1 88 ? 28.635 1.644 -38.179 1.00 89.94 88 ASP A O 1
ATOM 689 N N . ASP A 1 89 ? 26.665 2.476 -38.852 1.00 88.31 89 ASP A N 1
ATOM 690 C CA . ASP A 1 89 ? 27.083 3.891 -38.789 1.00 88.31 89 ASP A CA 1
ATOM 691 C C . ASP A 1 89 ? 27.494 4.314 -37.368 1.00 88.31 89 ASP A C 1
ATOM 693 O O . ASP A 1 89 ? 28.520 4.969 -37.170 1.00 88.31 89 ASP A O 1
ATOM 697 N N . ILE A 1 90 ? 26.741 3.879 -36.353 1.00 88.44 90 ILE A N 1
ATOM 698 C CA . ILE A 1 90 ? 27.073 4.119 -34.944 1.00 88.44 90 ILE A CA 1
ATOM 699 C C . ILE A 1 90 ? 28.434 3.512 -34.591 1.00 88.44 90 ILE A C 1
ATOM 701 O O . ILE A 1 90 ? 29.244 4.179 -33.943 1.00 88.44 90 ILE A O 1
ATOM 705 N N . GLY A 1 91 ? 28.698 2.274 -35.022 1.00 87.12 91 GLY A N 1
ATOM 706 C CA . GLY A 1 91 ? 29.988 1.615 -34.824 1.00 87.12 91 GLY A CA 1
ATOM 707 C C . GLY A 1 91 ? 31.146 2.432 -35.400 1.00 87.12 91 GLY A C 1
ATOM 708 O O . GLY A 1 91 ? 32.114 2.714 -34.690 1.00 87.12 91 GLY A O 1
ATOM 709 N N . ASN A 1 92 ? 31.005 2.902 -36.642 1.00 86.81 92 ASN A N 1
ATOM 710 C CA . ASN A 1 92 ? 32.022 3.715 -37.317 1.00 86.81 92 ASN A CA 1
ATOM 711 C C . ASN A 1 92 ? 32.288 5.041 -36.589 1.00 86.81 92 ASN A C 1
ATOM 713 O O . ASN A 1 92 ? 33.437 5.363 -36.283 1.00 86.81 92 ASN A O 1
ATOM 717 N N . ARG A 1 93 ? 31.233 5.784 -36.226 1.00 87.06 93 ARG A N 1
ATOM 718 C CA . ARG A 1 93 ? 31.367 7.055 -35.488 1.00 87.06 93 ARG A CA 1
ATOM 719 C C . ARG A 1 93 ? 32.058 6.880 -34.139 1.00 87.06 93 ARG A C 1
ATOM 721 O O . ARG A 1 93 ? 32.831 7.746 -33.735 1.00 87.06 93 ARG A O 1
ATOM 728 N N . MET A 1 94 ? 31.788 5.769 -33.452 1.00 82.62 94 MET A N 1
ATOM 729 C CA . MET A 1 94 ? 32.403 5.451 -32.164 1.00 82.62 94 MET A CA 1
ATOM 730 C C . MET A 1 94 ? 33.904 5.177 -32.286 1.00 82.62 94 MET A C 1
ATOM 732 O O . MET A 1 94 ? 34.669 5.684 -31.468 1.00 82.62 94 MET A O 1
ATOM 736 N N . VAL A 1 95 ? 34.329 4.431 -33.312 1.00 83.38 95 VAL A N 1
ATOM 737 C CA . VAL A 1 95 ? 35.756 4.180 -33.598 1.00 83.38 95 VAL A CA 1
ATOM 738 C C . VAL A 1 95 ? 36.490 5.481 -33.929 1.00 83.38 95 VAL A C 1
ATOM 740 O O . VAL A 1 95 ? 37.623 5.684 -33.505 1.00 83.38 95 VAL A O 1
ATOM 743 N N . GLU A 1 96 ? 35.827 6.398 -34.629 1.00 83.69 96 GLU A N 1
ATOM 744 C CA . GLU A 1 96 ? 36.364 7.720 -34.971 1.00 83.69 96 GLU A CA 1
ATOM 745 C C . GLU A 1 96 ? 36.336 8.720 -33.800 1.00 83.69 96 GLU A C 1
ATOM 747 O O . GLU A 1 96 ? 36.742 9.871 -33.961 1.00 83.69 96 GLU A O 1
ATOM 752 N N . GLY A 1 97 ? 35.832 8.320 -32.626 1.00 78.19 97 GLY A N 1
ATOM 753 C CA . GLY A 1 97 ? 35.731 9.186 -31.451 1.00 78.19 97 GLY A CA 1
ATOM 754 C C . GLY A 1 97 ? 34.707 10.317 -31.588 1.00 78.19 97 GLY A C 1
ATOM 755 O O . GLY A 1 97 ? 34.750 11.272 -30.814 1.00 78.19 97 GLY A O 1
ATOM 756 N N . ARG A 1 98 ? 33.779 10.231 -32.550 1.00 81.69 98 ARG A N 1
ATOM 757 C CA . ARG A 1 98 ? 32.722 11.231 -32.746 1.00 81.69 98 ARG A CA 1
ATOM 758 C C . ARG A 1 98 ? 31.609 11.058 -31.712 1.00 81.69 98 ARG A C 1
ATOM 760 O O . ARG A 1 98 ? 31.302 9.947 -31.274 1.00 81.69 98 ARG A O 1
ATOM 767 N N . ASP A 1 99 ? 30.984 12.170 -31.338 1.00 79.69 99 ASP A N 1
ATOM 768 C CA . ASP A 1 99 ? 29.797 12.145 -30.487 1.00 79.69 99 ASP A CA 1
ATOM 769 C C . ASP A 1 99 ? 28.577 11.628 -31.255 1.00 79.69 99 ASP A C 1
ATOM 771 O O . ASP A 1 99 ? 28.377 11.922 -32.438 1.00 79.69 99 ASP A O 1
ATOM 775 N N . LEU A 1 100 ? 27.734 10.863 -30.558 1.00 84.44 100 LEU A N 1
ATOM 776 C CA . LEU A 1 100 ? 26.448 10.427 -31.089 1.00 84.44 100 LEU A CA 1
ATOM 777 C C . LEU A 1 100 ? 25.371 11.489 -30.825 1.00 84.44 100 LEU A C 1
ATOM 779 O O . LEU A 1 100 ? 25.322 12.053 -29.729 1.00 84.44 100 LEU A O 1
ATOM 783 N N . PRO A 1 101 ? 24.464 11.737 -31.787 1.00 80.94 101 PRO A N 1
ATOM 784 C CA . PRO A 1 101 ? 23.442 12.778 -31.673 1.00 80.94 101 PRO A CA 1
ATOM 785 C C . PRO A 1 101 ? 22.267 12.403 -30.751 1.00 80.94 101 PRO A C 1
ATOM 787 O O . PRO A 1 101 ? 21.309 13.162 -30.631 1.00 80.94 101 PRO A O 1
ATOM 790 N N . PHE A 1 102 ? 22.310 11.236 -30.110 1.00 86.00 102 PHE A N 1
ATOM 791 C CA . PHE A 1 102 ? 21.248 10.691 -29.266 1.00 86.00 102 PHE A CA 1
ATOM 792 C C . PHE A 1 102 ? 21.851 10.058 -28.017 1.00 86.00 102 PHE A C 1
ATOM 794 O O . PHE A 1 102 ? 23.011 9.674 -28.040 1.00 86.00 102 PHE A O 1
ATOM 801 N N . LYS A 1 103 ? 21.062 9.924 -26.947 1.00 91.12 103 LYS A N 1
ATOM 802 C CA . LYS A 1 103 ? 21.388 9.211 -25.698 1.00 91.12 103 LYS A CA 1
ATOM 803 C C . LYS A 1 103 ? 20.105 8.608 -25.131 1.00 91.12 103 LYS A C 1
ATOM 805 O O . LYS A 1 103 ? 19.024 9.127 -25.403 1.00 91.12 103 LYS A O 1
ATOM 810 N N . ASP A 1 104 ? 20.226 7.595 -24.282 1.00 93.62 104 ASP A N 1
ATOM 811 C CA . ASP A 1 104 ? 19.097 6.990 -23.565 1.00 93.62 104 ASP A CA 1
ATOM 812 C C . ASP A 1 104 ? 18.333 8.028 -22.722 1.00 93.62 104 ASP A C 1
ATOM 814 O O . ASP A 1 104 ? 17.112 7.963 -22.626 1.00 93.62 104 ASP A O 1
ATOM 818 N N . THR A 1 105 ? 19.020 9.051 -22.194 1.00 90.94 105 THR A N 1
ATOM 819 C CA . THR A 1 105 ? 18.401 10.176 -21.462 1.00 90.94 105 THR A CA 1
ATOM 820 C C . THR A 1 105 ? 17.484 11.049 -22.325 1.00 90.94 105 THR A C 1
ATOM 822 O O . THR A 1 105 ? 16.752 11.872 -21.788 1.00 90.94 105 THR A O 1
ATOM 825 N N . GLY A 1 106 ? 17.556 10.923 -23.654 1.00 89.75 106 GLY A N 1
ATOM 826 C CA . GLY A 1 106 ? 16.683 11.613 -24.606 1.00 89.75 106 GLY A CA 1
ATOM 827 C C . GLY A 1 106 ? 15.414 10.833 -24.964 1.00 89.75 106 GLY A C 1
ATOM 828 O O . GLY A 1 106 ? 14.651 11.291 -25.813 1.00 89.75 106 GLY A O 1
ATOM 829 N N . LEU A 1 107 ? 15.198 9.656 -24.367 1.00 92.81 107 LEU A N 1
ATOM 830 C CA . LEU A 1 107 ? 13.995 8.851 -24.558 1.00 92.81 107 LEU A CA 1
ATOM 831 C C . LEU A 1 107 ? 12.935 9.154 -23.474 1.00 92.81 107 LEU A C 1
ATOM 833 O O . LEU A 1 107 ? 13.302 9.421 -22.330 1.00 92.81 107 LEU A O 1
ATOM 837 N N . PRO A 1 108 ? 11.627 9.046 -23.782 1.00 93.81 108 PRO A N 1
ATOM 838 C CA . PRO A 1 108 ? 11.063 8.770 -25.101 1.00 93.81 108 PRO A CA 1
ATOM 839 C C . PRO A 1 108 ? 11.170 9.980 -26.046 1.00 93.81 108 PRO A C 1
ATOM 841 O O . PRO A 1 108 ? 10.850 11.110 -25.686 1.00 93.81 108 PRO A O 1
ATOM 844 N N . ALA A 1 109 ? 11.600 9.733 -27.281 1.00 92.44 109 ALA A N 1
ATOM 845 C CA . ALA A 1 109 ? 11.831 10.739 -28.308 1.00 92.44 109 ALA A CA 1
ATOM 846 C C . ALA A 1 109 ? 10.607 10.920 -29.223 1.00 92.44 109 ALA A C 1
ATOM 848 O O . ALA A 1 109 ? 9.992 9.949 -29.668 1.00 92.44 109 ALA A O 1
ATOM 849 N N . GLY A 1 110 ? 10.275 12.171 -29.554 1.00 91.94 110 GLY A N 1
ATOM 850 C CA . GLY A 1 110 ? 9.329 12.495 -30.628 1.00 91.94 110 GLY A CA 1
ATOM 851 C C . GLY A 1 110 ? 9.958 12.358 -32.022 1.00 91.94 110 GLY A C 1
ATOM 852 O O . GLY A 1 110 ? 11.180 12.305 -32.147 1.00 91.94 110 GLY A O 1
ATOM 853 N N . LEU A 1 111 ? 9.139 12.351 -33.083 1.00 89.62 111 LEU A N 1
ATOM 854 C CA . LEU A 1 111 ? 9.619 12.211 -34.474 1.00 89.62 111 LEU A CA 1
ATOM 855 C C . LEU A 1 111 ? 10.675 13.252 -34.864 1.00 89.62 111 LEU A C 1
ATOM 857 O O . LEU A 1 111 ? 11.633 12.915 -35.558 1.00 89.62 111 LEU A O 1
ATOM 861 N N . ASP A 1 112 ? 10.533 14.495 -34.402 1.00 89.75 112 ASP A N 1
ATOM 862 C CA . ASP A 1 112 ? 11.501 15.556 -34.691 1.00 89.75 112 ASP A CA 1
ATOM 863 C C . ASP A 1 112 ? 12.890 15.275 -34.110 1.00 89.75 112 ASP A C 1
ATOM 865 O O . ASP A 1 112 ? 13.896 15.580 -34.751 1.00 89.75 112 ASP A O 1
ATOM 869 N N . SER A 1 113 ? 12.951 14.640 -32.938 1.00 90.25 113 SER A N 1
ATOM 870 C CA . SER A 1 113 ? 14.199 14.245 -32.278 1.00 90.25 113 SER A CA 1
ATOM 871 C C . SER A 1 113 ? 14.836 13.000 -32.903 1.00 90.25 113 SER A C 1
ATOM 873 O O . SER A 1 113 ? 15.968 12.667 -32.568 1.00 90.25 113 SER A O 1
ATOM 875 N N . LEU A 1 114 ? 14.139 12.316 -33.819 1.00 92.31 114 LEU A N 1
ATOM 876 C CA . LEU A 1 114 ? 14.606 11.113 -34.522 1.00 92.31 114 LEU A CA 1
ATOM 877 C C . LEU A 1 114 ? 15.139 11.410 -35.934 1.00 92.31 114 LEU A C 1
ATOM 879 O O . LEU A 1 114 ? 15.341 10.491 -36.722 1.00 92.31 114 LEU A O 1
ATOM 883 N N . LYS A 1 115 ? 15.400 12.679 -36.275 1.00 90.19 115 LYS A N 1
ATOM 884 C CA . LYS A 1 115 ? 15.961 13.075 -37.585 1.00 90.19 115 LYS A CA 1
ATOM 885 C C . LYS A 1 115 ? 17.339 12.471 -37.876 1.00 90.19 115 LYS A C 1
ATOM 887 O O . LYS A 1 115 ? 17.682 12.318 -39.042 1.00 90.19 115 LYS A O 1
ATOM 892 N N . TRP A 1 116 ? 18.096 12.114 -36.836 1.00 89.12 116 TRP A N 1
ATOM 893 C CA . TRP A 1 116 ? 19.375 11.408 -36.957 1.00 89.12 116 TRP A CA 1
ATOM 894 C C . TRP A 1 116 ? 19.223 9.976 -37.487 1.00 89.12 116 TRP A C 1
ATOM 896 O O . TRP A 1 116 ? 20.180 9.428 -38.022 1.00 89.12 116 TRP A O 1
ATOM 906 N N . LEU A 1 117 ? 18.041 9.366 -37.346 1.00 90.62 117 LEU A N 1
ATOM 907 C CA . LEU A 1 117 ? 17.736 8.077 -37.951 1.00 90.62 117 LEU A CA 1
ATOM 908 C C . LEU A 1 117 ? 17.376 8.335 -39.415 1.00 90.62 117 LEU A C 1
ATOM 910 O O . LEU A 1 117 ? 16.270 8.783 -39.721 1.00 90.62 117 LEU A O 1
ATOM 914 N N . GLU A 1 118 ? 18.338 8.144 -40.313 1.00 86.44 118 GLU A N 1
ATOM 915 C CA . GLU A 1 118 ? 18.220 8.571 -41.713 1.00 86.44 118 GLU A CA 1
ATOM 916 C C . GLU A 1 118 ? 17.040 7.912 -42.431 1.00 86.44 118 GLU A C 1
ATOM 918 O O . GLU A 1 118 ? 16.315 8.614 -43.135 1.00 86.44 118 GLU A O 1
ATOM 923 N N . ASP A 1 119 ? 16.777 6.627 -42.160 1.00 90.12 119 ASP A N 1
ATOM 924 C CA . ASP A 1 119 ? 15.645 5.885 -42.722 1.00 90.12 119 ASP A CA 1
ATOM 925 C C . ASP A 1 119 ? 14.293 6.419 -42.194 1.00 90.12 119 ASP A C 1
ATOM 927 O O . ASP A 1 119 ? 13.929 6.186 -41.029 1.00 90.12 119 ASP A O 1
ATOM 931 N N . PRO A 1 120 ? 13.487 7.090 -43.043 1.00 89.25 120 PRO A N 1
ATOM 932 C CA . PRO A 1 120 ? 12.194 7.628 -42.642 1.00 89.25 120 PRO A CA 1
ATOM 933 C C . PRO A 1 120 ? 11.175 6.549 -42.251 1.00 89.25 120 PRO A C 1
ATOM 935 O O . PRO A 1 120 ? 10.260 6.846 -41.486 1.00 89.25 120 PRO A O 1
ATOM 938 N N . LEU A 1 121 ? 11.316 5.310 -42.740 1.00 91.81 121 LEU A N 1
ATOM 939 C CA . LEU A 1 121 ? 10.419 4.194 -42.423 1.00 91.81 121 LEU A CA 1
ATOM 940 C C . LEU A 1 121 ? 10.671 3.627 -41.021 1.00 91.81 121 LEU A C 1
ATOM 942 O O . LEU A 1 121 ? 9.763 3.046 -40.417 1.00 91.81 121 LEU A O 1
ATOM 946 N N . LEU A 1 122 ? 11.882 3.799 -40.481 1.00 94.44 122 LEU A N 1
ATOM 947 C CA . LEU A 1 122 ? 12.219 3.356 -39.129 1.00 94.44 122 LEU A CA 1
ATOM 948 C C . LEU A 1 122 ? 11.794 4.359 -38.054 1.00 94.44 122 LEU A C 1
ATOM 950 O O . LEU A 1 122 ? 11.515 3.934 -36.935 1.00 94.44 122 LEU A O 1
ATOM 954 N N . ARG A 1 123 ? 11.671 5.659 -38.361 1.00 95.12 123 ARG A N 1
ATOM 955 C CA . ARG A 1 123 ? 11.321 6.686 -37.352 1.00 95.12 123 ARG A CA 1
ATOM 956 C C . ARG A 1 123 ? 9.982 6.422 -36.648 1.00 95.12 123 ARG A C 1
ATOM 958 O O . ARG A 1 123 ? 9.975 6.435 -35.417 1.00 95.12 123 ARG A O 1
ATOM 965 N N . PRO A 1 124 ? 8.867 6.114 -37.345 1.00 94.81 124 PRO A N 1
ATOM 966 C CA . PRO A 1 124 ? 7.600 5.807 -36.675 1.00 94.81 124 PRO A CA 1
ATOM 967 C C . PRO A 1 124 ? 7.653 4.495 -35.879 1.00 94.81 124 PRO A C 1
ATOM 969 O O . PRO A 1 124 ? 7.038 4.381 -34.816 1.00 94.81 124 PRO A O 1
ATOM 972 N N . LYS A 1 125 ? 8.416 3.500 -36.360 1.00 95.31 125 LYS A N 1
ATOM 973 C CA . LYS A 1 125 ? 8.626 2.233 -35.641 1.00 95.31 125 LYS A CA 1
ATOM 974 C C . LYS A 1 125 ? 9.407 2.457 -34.352 1.00 95.31 125 LYS A C 1
ATOM 976 O O . LYS A 1 125 ? 8.992 1.977 -33.307 1.00 95.31 125 LYS A O 1
ATOM 981 N N . PHE A 1 126 ? 10.493 3.226 -34.414 1.00 96.44 126 PHE A N 1
ATOM 982 C CA . PHE A 1 126 ? 11.271 3.608 -33.241 1.00 96.44 126 PHE A CA 1
ATOM 983 C C . PHE A 1 126 ? 10.389 4.362 -32.242 1.00 96.44 126 PHE A C 1
ATOM 985 O O . PHE A 1 126 ? 10.321 3.987 -31.075 1.00 96.44 126 PHE A O 1
ATOM 992 N N . GLN A 1 127 ? 9.660 5.382 -32.708 1.00 95.12 127 GLN A N 1
ATOM 993 C CA . GLN A 1 127 ? 8.819 6.209 -31.846 1.00 95.12 127 GLN A CA 1
ATOM 994 C C . GLN A 1 127 ? 7.743 5.395 -31.113 1.00 95.12 127 GLN A C 1
ATOM 996 O O . GLN A 1 127 ? 7.483 5.645 -29.940 1.00 95.12 127 GLN A O 1
ATOM 1001 N N . SER A 1 128 ? 7.106 4.440 -31.789 1.00 92.50 128 SER A N 1
ATOM 1002 C CA . SER A 1 128 ? 6.058 3.613 -31.181 1.00 92.50 128 SER A CA 1
ATOM 1003 C C . SER A 1 128 ? 6.625 2.527 -30.263 1.00 92.50 128 SER A C 1
ATOM 1005 O O . SER A 1 128 ? 6.110 2.322 -29.164 1.00 92.50 128 SER A O 1
ATOM 1007 N N . LEU A 1 129 ? 7.701 1.852 -30.678 1.00 94.31 129 LEU A N 1
ATOM 1008 C CA . LEU A 1 129 ? 8.245 0.688 -29.970 1.00 94.31 129 LEU A CA 1
ATOM 1009 C C . LEU A 1 129 ? 9.215 1.053 -28.841 1.00 94.31 129 LEU A C 1
ATOM 1011 O O . LEU A 1 129 ? 9.455 0.220 -27.970 1.00 94.31 129 LEU A O 1
ATOM 1015 N N . GLN A 1 130 ? 9.721 2.291 -28.774 1.00 95.50 130 GLN A N 1
ATOM 1016 C CA . GLN A 1 130 ? 10.574 2.730 -27.660 1.00 95.50 130 GLN A CA 1
ATOM 1017 C C . GLN A 1 130 ? 9.904 2.562 -26.290 1.00 95.50 130 GLN A C 1
ATOM 1019 O O . GLN A 1 130 ? 10.593 2.331 -25.304 1.00 95.50 130 GLN A O 1
ATOM 1024 N N . HIS A 1 131 ? 8.571 2.629 -26.215 1.00 95.12 131 HIS A N 1
ATOM 1025 C CA . HIS A 1 131 ? 7.838 2.495 -24.956 1.00 95.12 131 HIS A CA 1
ATOM 1026 C C . HIS A 1 131 ? 7.951 1.095 -24.333 1.00 95.12 131 HIS A C 1
ATOM 1028 O O . HIS A 1 131 ? 7.786 0.971 -23.123 1.00 95.12 131 HIS A O 1
ATOM 1034 N N . ILE A 1 132 ? 8.299 0.068 -25.120 1.00 95.94 132 ILE A N 1
ATOM 1035 C CA . ILE A 1 132 ? 8.634 -1.280 -24.623 1.00 95.94 132 ILE A CA 1
ATOM 1036 C C . ILE A 1 132 ? 9.954 -1.244 -23.840 1.00 95.94 132 ILE A C 1
ATOM 1038 O O . ILE A 1 132 ? 10.126 -1.938 -22.843 1.00 95.94 132 ILE A O 1
ATOM 1042 N N . PHE A 1 133 ? 10.891 -0.406 -24.276 1.00 96.44 133 PHE A N 1
ATOM 1043 C CA . PHE A 1 133 ? 12.236 -0.300 -23.713 1.00 96.44 133 PHE A CA 1
ATOM 1044 C C . PHE A 1 133 ? 12.374 0.834 -22.712 1.00 96.44 133 PHE A C 1
ATOM 1046 O O . PHE A 1 133 ? 13.451 0.994 -22.152 1.00 96.44 133 PHE A O 1
ATOM 1053 N N . VAL A 1 134 ? 11.343 1.657 -22.523 1.00 94.56 134 VAL A N 1
ATOM 1054 C CA . VAL A 1 134 ? 11.362 2.865 -21.688 1.00 94.56 134 VAL A CA 1
ATOM 1055 C C . VAL A 1 134 ? 10.038 2.947 -20.918 1.00 94.56 134 VAL A C 1
ATOM 1057 O O . VAL A 1 134 ? 9.192 3.797 -21.220 1.00 94.56 134 VAL A O 1
ATOM 1060 N N . PRO A 1 135 ? 9.804 2.036 -19.953 1.00 94.69 135 PRO A N 1
ATOM 1061 C CA . PRO A 1 135 ? 8.653 2.156 -19.072 1.00 94.69 135 PRO A CA 1
ATOM 1062 C C . PRO A 1 135 ? 8.801 3.404 -18.191 1.00 94.69 135 PRO A C 1
ATOM 1064 O O . PRO A 1 135 ? 9.899 3.931 -17.990 1.00 94.69 135 PRO A O 1
ATOM 1067 N N . ALA A 1 136 ? 7.676 3.889 -17.678 1.00 94.56 136 ALA A N 1
ATOM 1068 C CA . ALA A 1 136 ? 7.626 5.074 -16.839 1.00 94.56 136 ALA A CA 1
ATOM 1069 C C . ALA A 1 136 ? 8.446 4.884 -15.555 1.00 94.56 136 ALA A C 1
ATOM 1071 O O . ALA A 1 136 ? 8.438 3.813 -14.947 1.00 94.56 136 ALA A O 1
ATOM 1072 N N . THR A 1 137 ? 9.108 5.949 -15.114 1.00 93.12 137 THR A N 1
ATOM 1073 C CA . THR A 1 137 ? 9.668 6.032 -13.763 1.00 93.12 137 THR A CA 1
ATOM 1074 C C . THR A 1 137 ? 8.645 6.711 -12.871 1.00 93.12 137 THR A C 1
ATOM 1076 O O . THR A 1 137 ? 8.156 7.790 -13.196 1.00 93.12 137 THR A O 1
ATOM 1079 N N . LEU A 1 138 ? 8.309 6.062 -11.763 1.00 96.06 138 LEU A N 1
ATOM 1080 C CA . LEU A 1 138 ? 7.395 6.591 -10.763 1.00 96.06 138 LEU A CA 1
ATOM 1081 C C . LEU A 1 138 ? 8.203 7.243 -9.647 1.00 96.06 138 LEU A C 1
ATOM 1083 O O . LEU A 1 138 ? 9.216 6.700 -9.215 1.00 96.06 138 LEU A O 1
ATOM 1087 N N . CYS A 1 139 ? 7.739 8.376 -9.144 1.00 94.50 139 CYS A N 1
ATOM 1088 C CA . CYS A 1 139 ? 8.374 9.061 -8.023 1.00 94.50 139 CYS A CA 1
ATOM 1089 C C . CYS A 1 139 ? 7.472 9.057 -6.794 1.00 94.50 139 CYS A C 1
ATOM 1091 O O . CYS A 1 139 ? 6.257 9.218 -6.894 1.00 94.50 139 CYS A O 1
ATOM 1093 N N . GLU A 1 140 ? 8.062 8.921 -5.615 1.00 93.69 140 GLU A N 1
ATOM 1094 C CA . GLU A 1 140 ? 7.351 9.214 -4.383 1.00 93.69 140 GLU A CA 1
ATOM 1095 C C . GLU A 1 140 ? 6.941 10.697 -4.355 1.00 93.69 140 GLU A C 1
ATOM 1097 O O . GLU A 1 140 ? 7.783 11.589 -4.455 1.00 93.69 140 GLU A O 1
ATOM 1102 N N . SER A 1 141 ? 5.639 10.966 -4.238 1.00 91.50 141 SER A N 1
ATOM 1103 C CA . SER A 1 141 ? 5.077 12.315 -4.374 1.00 91.50 141 SER A CA 1
ATOM 1104 C C . SER A 1 141 ? 3.715 12.413 -3.690 1.00 91.50 141 SER A C 1
ATOM 1106 O O . SER A 1 141 ? 3.004 11.410 -3.625 1.00 91.50 141 SER A O 1
ATOM 1108 N N . SER A 1 142 ? 3.364 13.605 -3.192 1.00 88.50 142 SER A N 1
ATOM 1109 C CA . SER A 1 142 ? 1.985 13.969 -2.822 1.00 88.50 142 SER A CA 1
ATOM 1110 C C . SER A 1 142 ? 1.130 14.315 -4.037 1.00 88.50 142 SER A C 1
ATOM 1112 O O . SER A 1 142 ? -0.086 14.134 -4.022 1.00 88.50 142 SER A O 1
ATOM 1114 N N . GLU A 1 143 ? 1.760 14.807 -5.099 1.00 90.56 143 GLU A N 1
ATOM 1115 C CA . GLU A 1 143 ? 1.080 15.201 -6.323 1.00 90.56 143 GLU A CA 1
ATOM 1116 C C . GLU A 1 143 ? 0.779 14.006 -7.225 1.00 90.56 143 GLU A C 1
ATOM 1118 O O . GLU A 1 143 ? 1.533 13.026 -7.260 1.00 90.56 143 GLU A O 1
ATOM 1123 N N . VAL A 1 144 ? -0.324 14.115 -7.969 1.00 92.06 144 VAL A N 1
ATOM 1124 C CA . VAL A 1 144 ? -0.701 13.130 -8.985 1.00 92.06 144 VAL A CA 1
ATOM 1125 C C . VAL A 1 144 ? 0.326 13.159 -10.115 1.00 92.06 144 VAL A C 1
ATOM 1127 O O . VAL A 1 144 ? 0.629 14.210 -10.673 1.00 92.06 144 VAL A O 1
ATOM 1130 N N . GLN A 1 145 ? 0.858 11.990 -10.459 1.00 95.12 145 GLN A N 1
ATOM 1131 C CA . GLN A 1 145 ? 1.742 11.806 -11.602 1.00 95.12 145 GLN A CA 1
ATOM 1132 C C . GLN A 1 145 ? 0.925 11.434 -12.835 1.00 95.12 145 GLN A C 1
ATOM 1134 O O . GLN A 1 145 ? 0.445 10.303 -12.954 1.00 95.12 145 GLN A O 1
ATOM 1139 N N . ASP A 1 146 ? 0.796 12.375 -13.765 1.00 95.44 146 ASP A N 1
ATOM 1140 C CA . ASP A 1 146 ? 0.227 12.123 -15.084 1.00 95.44 146 ASP A CA 1
ATOM 1141 C C . ASP A 1 146 ? 1.240 11.397 -15.971 1.00 95.44 146 ASP A C 1
ATOM 1143 O O . ASP A 1 146 ? 2.208 11.974 -16.472 1.00 95.44 146 ASP A O 1
ATOM 1147 N N . ILE A 1 147 ? 1.008 10.104 -16.181 1.00 94.94 147 ILE A N 1
ATOM 1148 C CA . ILE A 1 147 ? 1.837 9.282 -17.056 1.00 94.94 147 ILE A CA 1
ATOM 1149 C C . ILE A 1 147 ? 1.201 9.251 -18.443 1.00 94.94 147 ILE A C 1
ATOM 1151 O O . ILE A 1 147 ? 0.023 8.919 -18.604 1.00 94.94 147 ILE A O 1
ATOM 1155 N N . ASN A 1 148 ? 2.002 9.560 -19.468 1.00 92.50 148 ASN A N 1
ATOM 1156 C CA . ASN A 1 148 ? 1.563 9.492 -20.858 1.00 92.50 148 ASN A CA 1
ATOM 1157 C C . ASN A 1 148 ? 0.945 8.109 -21.156 1.00 92.50 148 ASN A C 1
ATOM 1159 O O . ASN A 1 148 ? 1.515 7.071 -20.816 1.00 92.50 148 ASN A O 1
ATOM 1163 N N . LYS A 1 149 ? -0.220 8.100 -21.815 1.00 92.31 149 LYS A N 1
ATOM 1164 C CA . LYS A 1 149 ? -0.974 6.888 -22.175 1.00 92.31 149 LYS A CA 1
ATOM 1165 C C . LYS A 1 149 ? -0.154 5.862 -22.972 1.00 92.31 149 LYS A C 1
ATOM 1167 O O . LYS A 1 149 ? -0.440 4.665 -22.884 1.00 92.31 149 LYS A O 1
ATOM 1172 N N . ASP A 1 150 ? 0.838 6.322 -23.730 1.00 90.94 150 ASP A N 1
ATOM 1173 C CA . ASP A 1 150 ? 1.698 5.496 -24.572 1.00 90.94 150 ASP A CA 1
ATOM 1174 C C . ASP A 1 150 ? 2.880 4.917 -23.785 1.00 90.94 150 ASP A C 1
ATOM 1176 O O . ASP A 1 150 ? 3.456 3.923 -24.212 1.00 90.94 150 ASP A O 1
ATOM 1180 N N . CYS A 1 151 ? 3.200 5.445 -22.598 1.00 93.00 151 CYS A N 1
ATOM 1181 C CA . CYS A 1 151 ? 4.181 4.840 -21.700 1.00 93.00 151 CYS A CA 1
ATOM 1182 C C . CYS A 1 151 ? 3.616 3.584 -21.022 1.00 93.00 151 CYS A C 1
ATOM 1184 O O . CYS A 1 151 ? 2.414 3.470 -20.761 1.00 93.00 151 CYS A O 1
ATOM 1186 N N . ARG A 1 152 ? 4.502 2.629 -20.734 1.00 94.75 152 ARG A N 1
ATOM 1187 C CA . ARG A 1 152 ? 4.201 1.395 -19.998 1.00 94.75 152 ARG A CA 1
ATOM 1188 C C . ARG A 1 152 ? 4.453 1.625 -18.515 1.00 94.75 152 ARG A C 1
ATOM 1190 O O . ARG A 1 152 ? 5.442 2.265 -18.165 1.00 94.75 152 ARG A O 1
ATOM 1197 N N . LEU A 1 153 ? 3.568 1.144 -17.648 1.00 96.25 153 LEU A N 1
ATOM 1198 C CA . LEU A 1 153 ? 3.833 1.179 -16.210 1.00 96.25 153 LEU A CA 1
ATOM 1199 C C . LEU A 1 153 ? 4.873 0.103 -15.869 1.00 96.25 153 LEU A C 1
ATOM 1201 O O . LEU A 1 153 ? 4.810 -0.985 -16.439 1.00 96.25 153 LEU A O 1
ATOM 1205 N N . PRO A 1 154 ? 5.805 0.362 -14.939 1.00 96.31 154 PRO A N 1
ATOM 1206 C CA . PRO A 1 154 ? 6.898 -0.555 -14.611 1.00 96.31 154 PRO A CA 1
ATOM 1207 C C . PRO A 1 154 ? 6.448 -1.712 -13.698 1.00 96.31 154 PRO A C 1
ATOM 1209 O O . PRO A 1 154 ? 7.156 -2.097 -12.769 1.00 96.31 154 PRO A O 1
ATOM 1212 N N . PHE A 1 155 ? 5.238 -2.234 -13.900 1.00 96.12 155 PHE A N 1
ATOM 1213 C CA . PHE A 1 155 ? 4.645 -3.281 -13.070 1.00 96.12 155 PHE A CA 1
ATOM 1214 C C . PHE A 1 155 ? 5.083 -4.643 -13.594 1.00 96.12 155 PHE A C 1
ATOM 1216 O O . PHE A 1 155 ? 4.556 -5.125 -14.587 1.00 96.12 155 PHE A O 1
ATOM 1223 N N . GLN A 1 156 ? 6.065 -5.251 -12.940 1.00 93.44 156 GLN A N 1
ATOM 1224 C CA . GLN A 1 156 ? 6.662 -6.518 -13.348 1.00 93.44 156 GLN A CA 1
ATOM 1225 C C . GLN A 1 156 ? 5.748 -7.717 -13.068 1.00 93.44 156 GLN A C 1
ATOM 1227 O O . GLN A 1 156 ? 5.603 -8.600 -13.904 1.00 93.44 156 GLN A O 1
ATOM 1232 N N . GLU A 1 157 ? 5.121 -7.742 -11.894 1.00 92.44 157 GLU A N 1
ATOM 1233 C CA . GLU A 1 157 ? 4.196 -8.801 -11.479 1.00 92.44 157 GLU A CA 1
ATOM 1234 C C . GLU A 1 157 ? 2.969 -8.167 -10.834 1.00 92.44 157 GLU A C 1
ATOM 1236 O O . GLU A 1 157 ? 3.091 -7.186 -10.093 1.00 92.44 157 GLU A O 1
ATOM 1241 N N . ILE A 1 158 ? 1.794 -8.731 -11.107 1.00 92.00 158 ILE A N 1
ATOM 1242 C CA . ILE A 1 158 ? 0.519 -8.279 -10.552 1.00 92.00 158 ILE A CA 1
ATOM 1243 C C . ILE A 1 158 ? -0.205 -9.513 -10.021 1.00 92.00 158 ILE A C 1
ATOM 1245 O O . ILE A 1 158 ? -0.497 -10.440 -10.770 1.00 92.00 158 ILE A O 1
ATOM 1249 N N . SER A 1 159 ? -0.460 -9.546 -8.715 1.00 91.75 159 SER A N 1
ATOM 1250 C CA . SER A 1 159 ? -1.466 -10.440 -8.139 1.00 91.75 159 SER A CA 1
ATOM 1251 C C . SER A 1 159 ? -2.749 -9.634 -8.009 1.00 91.75 159 SER A C 1
ATOM 1253 O O . SER A 1 159 ? -2.800 -8.698 -7.209 1.00 91.75 159 SER A O 1
ATOM 1255 N N . GLU A 1 160 ? -3.728 -9.952 -8.847 1.00 86.94 160 GLU A N 1
ATOM 1256 C CA . GLU A 1 160 ? -4.988 -9.214 -8.935 1.00 86.94 160 GLU A CA 1
ATOM 1257 C C . GLU A 1 160 ? -5.929 -9.550 -7.774 1.00 86.94 160 GLU A C 1
ATOM 1259 O O . GLU A 1 160 ? -5.887 -10.658 -7.232 1.00 86.94 160 GLU A O 1
ATOM 1264 N N . ASP A 1 161 ? -6.775 -8.586 -7.407 1.00 80.50 161 ASP A N 1
ATOM 1265 C CA . ASP A 1 161 ? -7.913 -8.762 -6.498 1.00 80.50 161 ASP A CA 1
ATOM 1266 C C . ASP A 1 161 ? -7.549 -9.356 -5.123 1.00 80.50 161 ASP A C 1
ATOM 1268 O O . ASP A 1 161 ? -8.339 -10.070 -4.500 1.00 80.50 161 ASP A O 1
ATOM 1272 N N . VAL A 1 162 ? -6.353 -9.045 -4.606 1.00 80.31 162 VAL A N 1
ATOM 1273 C CA . VAL A 1 162 ? -5.886 -9.561 -3.302 1.00 80.31 162 VAL A CA 1
ATOM 1274 C C . VAL A 1 162 ? -6.757 -9.045 -2.157 1.00 80.31 162 VAL A C 1
ATOM 1276 O O . VAL A 1 162 ? -6.894 -9.700 -1.126 1.00 80.31 162 VAL A O 1
ATOM 1279 N N . SER A 1 163 ? -7.367 -7.875 -2.347 1.00 72.75 163 SER A N 1
ATOM 1280 C CA . SER A 1 163 ? -8.472 -7.392 -1.529 1.00 72.75 163 SER A CA 1
ATOM 1281 C C . SER A 1 163 ? -9.488 -6.661 -2.404 1.00 72.75 163 SER A C 1
ATOM 1283 O O . SER A 1 163 ? -9.126 -5.917 -3.315 1.00 72.75 163 SER A O 1
ATOM 1285 N N . SER A 1 164 ? -10.771 -6.868 -2.124 1.00 62.97 164 SER A N 1
ATOM 1286 C CA . SER A 1 164 ? -11.884 -6.193 -2.790 1.00 62.97 164 SER A CA 1
ATOM 1287 C C . SER A 1 164 ? -12.835 -5.666 -1.725 1.00 62.97 164 SER A C 1
ATOM 1289 O O . SER A 1 164 ? -13.265 -6.396 -0.831 1.00 62.97 164 SER A O 1
ATOM 1291 N N . GLY A 1 165 ? -13.145 -4.377 -1.811 1.00 62.16 165 GLY A N 1
ATOM 1292 C CA . GLY A 1 165 ? -14.057 -3.694 -0.909 1.00 62.16 165 GLY A CA 1
ATOM 1293 C C . GLY A 1 165 ? -14.995 -2.754 -1.657 1.00 62.16 165 GLY A C 1
ATOM 1294 O O . GLY A 1 165 ? -14.963 -2.620 -2.883 1.00 62.16 165 GLY A O 1
ATOM 1295 N N . ALA A 1 166 ? -15.837 -2.056 -0.895 1.00 56.44 166 ALA A N 1
ATOM 1296 C CA . ALA A 1 166 ? -16.794 -1.098 -1.445 1.00 56.44 166 ALA A CA 1
ATOM 1297 C C . ALA A 1 166 ? -16.121 0.081 -2.184 1.00 56.44 166 ALA A C 1
ATOM 1299 O O . ALA A 1 166 ? -16.731 0.658 -3.080 1.00 56.44 166 ALA A O 1
ATOM 1300 N N . TYR A 1 167 ? -14.875 0.424 -1.835 1.00 57.41 167 TYR A N 1
ATOM 1301 C CA . TYR A 1 167 ? -14.140 1.568 -2.404 1.00 57.41 167 TYR A CA 1
ATOM 1302 C C . TYR A 1 167 ? -13.204 1.204 -3.548 1.00 57.41 167 TYR A C 1
ATOM 1304 O O . TYR A 1 167 ? -12.520 2.079 -4.074 1.00 57.41 167 TYR A O 1
ATOM 1312 N N . GLY A 1 168 ? -13.147 -0.069 -3.931 1.00 71.62 168 GLY A N 1
ATOM 1313 C CA . GLY A 1 168 ? -12.267 -0.506 -4.997 1.00 71.62 168 GLY A CA 1
ATOM 1314 C C . GLY A 1 168 ? -11.641 -1.864 -4.758 1.00 71.62 168 GLY A C 1
ATOM 1315 O O . GLY A 1 168 ? -12.009 -2.614 -3.854 1.00 71.62 168 GLY A O 1
ATOM 1316 N N . VAL A 1 169 ? -10.675 -2.137 -5.616 1.00 82.56 169 VAL A N 1
ATOM 1317 C CA . VAL A 1 169 ? -9.855 -3.337 -5.649 1.00 82.56 169 VAL A CA 1
ATOM 1318 C C . VAL A 1 169 ? -8.430 -2.950 -5.290 1.00 82.56 169 VAL A C 1
ATOM 1320 O O . VAL A 1 169 ? -7.953 -1.885 -5.686 1.00 82.56 169 VAL A O 1
ATOM 1323 N N . VAL A 1 170 ? -7.743 -3.812 -4.550 1.00 87.50 170 VAL A N 1
ATOM 1324 C CA . VAL A 1 170 ? -6.323 -3.672 -4.246 1.00 87.50 170 VAL A CA 1
ATOM 1325 C C . VAL A 1 170 ? -5.562 -4.855 -4.821 1.00 87.50 170 VAL A C 1
ATOM 1327 O O . VAL A 1 170 ? -5.752 -5.998 -4.403 1.00 87.50 170 VAL A O 1
ATOM 1330 N N . ASP A 1 171 ? -4.636 -4.545 -5.720 1.00 92.50 171 ASP A N 1
ATOM 1331 C CA . ASP A 1 171 ? -3.691 -5.513 -6.262 1.00 92.50 171 ASP A CA 1
ATOM 1332 C C . ASP A 1 171 ? -2.371 -5.458 -5.501 1.00 92.50 171 ASP A C 1
ATOM 1334 O O . ASP A 1 171 ? -1.948 -4.403 -5.013 1.00 92.50 171 ASP A O 1
ATOM 1338 N N . LYS A 1 172 ? -1.661 -6.583 -5.467 1.00 94.62 172 LYS A N 1
ATOM 1339 C CA . LYS A 1 172 ? -0.250 -6.604 -5.083 1.00 94.62 172 LYS A CA 1
ATOM 1340 C C . LYS A 1 172 ? 0.589 -6.454 -6.342 1.00 94.62 172 LYS A C 1
ATOM 1342 O O . LYS A 1 172 ? 0.519 -7.294 -7.236 1.00 94.62 172 LYS A O 1
ATOM 1347 N N . VAL A 1 173 ? 1.398 -5.403 -6.393 1.00 96.19 173 VAL A N 1
ATOM 1348 C CA . VAL A 1 173 ? 2.202 -5.055 -7.566 1.00 96.19 173 VAL A CA 1
ATOM 1349 C C . VAL A 1 173 ? 3.681 -5.069 -7.213 1.00 96.19 173 VAL A C 1
ATOM 1351 O O . VAL A 1 173 ? 4.104 -4.454 -6.233 1.00 96.19 173 VAL A O 1
ATOM 1354 N N . THR A 1 174 ? 4.479 -5.738 -8.038 1.00 96.88 174 THR A N 1
ATOM 1355 C CA . THR A 1 174 ? 5.941 -5.667 -7.996 1.00 96.88 174 THR A CA 1
ATOM 1356 C C . THR A 1 174 ? 6.408 -4.652 -9.033 1.00 96.88 174 THR A C 1
ATOM 1358 O O . THR A 1 174 ? 6.232 -4.862 -10.229 1.00 96.88 174 THR A O 1
ATOM 1361 N N . ILE A 1 175 ? 7.007 -3.548 -8.593 1.00 96.88 175 ILE A N 1
ATOM 1362 C CA . ILE A 1 175 ? 7.627 -2.550 -9.468 1.00 96.88 175 ILE A CA 1
ATOM 1363 C C . ILE A 1 175 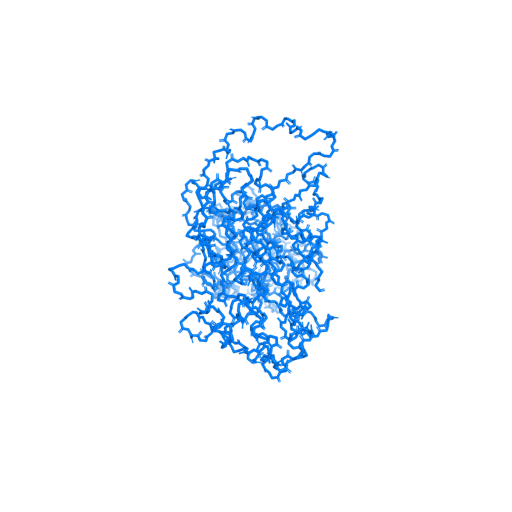? 9.042 -3.007 -9.824 1.00 96.88 175 ILE A C 1
ATOM 1365 O O . ILE A 1 175 ? 9.814 -3.375 -8.933 1.00 96.88 175 ILE A O 1
ATOM 1369 N N . ALA A 1 176 ? 9.376 -2.962 -11.114 1.00 95.50 176 ALA A N 1
ATOM 1370 C CA . ALA A 1 176 ? 10.686 -3.340 -11.634 1.00 95.50 176 ALA A CA 1
ATOM 1371 C C . ALA A 1 176 ? 11.829 -2.498 -11.016 1.00 95.50 176 ALA A C 1
ATOM 1373 O O . ALA A 1 176 ? 11.604 -1.348 -10.610 1.00 95.50 176 ALA A O 1
ATOM 1374 N N . PRO A 1 177 ? 13.063 -3.035 -10.941 1.00 93.75 177 PRO A N 1
ATOM 1375 C CA . PRO A 1 177 ? 14.240 -2.273 -10.528 1.00 93.75 177 PRO A CA 1
ATOM 1376 C C . PRO A 1 177 ? 14.404 -0.970 -11.320 1.00 93.75 177 PRO A C 1
ATOM 1378 O O . PRO A 1 177 ? 14.073 -0.897 -12.500 1.00 93.75 177 PRO A O 1
ATOM 1381 N N . PHE A 1 178 ? 14.938 0.055 -10.663 1.00 92.12 178 PHE A N 1
ATOM 1382 C CA . PHE A 1 178 ? 15.281 1.372 -11.206 1.00 92.12 178 PHE A CA 1
ATOM 1383 C C . PHE A 1 178 ? 14.107 2.258 -11.653 1.00 92.12 178 PHE A C 1
ATOM 1385 O O . PHE A 1 178 ? 14.337 3.339 -12.193 1.00 92.12 178 PHE A O 1
ATOM 1392 N N . HIS A 1 179 ? 12.863 1.849 -11.395 1.00 94.06 179 HIS A N 1
ATOM 1393 C CA . HIS A 1 179 ? 11.657 2.535 -11.875 1.00 94.06 179 HIS A CA 1
ATOM 1394 C C . HIS A 1 179 ? 10.778 3.149 -10.773 1.00 94.06 179 HIS A C 1
ATOM 1396 O O . HIS A 1 179 ? 9.691 3.652 -11.059 1.00 94.06 179 HIS A O 1
ATOM 1402 N N . PHE A 1 180 ? 11.248 3.159 -9.527 1.00 95.19 180 PHE A N 1
ATOM 1403 C CA . PHE A 1 180 ? 10.623 3.861 -8.411 1.00 95.19 180 PHE A CA 1
ATOM 1404 C C . PHE A 1 180 ? 11.651 4.720 -7.668 1.00 95.19 180 PHE A C 1
ATOM 1406 O O . PHE A 1 180 ? 12.546 4.182 -7.019 1.00 95.19 180 PHE A O 1
ATOM 1413 N N . PHE A 1 181 ? 11.522 6.043 -7.742 1.00 93.75 181 PHE A N 1
ATOM 1414 C CA . PHE A 1 181 ? 12.374 7.001 -7.039 1.00 93.75 181 PHE A CA 1
ATOM 1415 C C . PHE A 1 181 ? 11.807 7.326 -5.653 1.00 93.75 181 PHE A C 1
ATOM 1417 O O . PHE A 1 181 ? 10.682 7.820 -5.541 1.00 93.75 181 PHE A O 1
ATOM 1424 N N . THR A 1 182 ? 12.587 7.075 -4.601 1.00 87.75 182 THR A N 1
ATOM 1425 C CA . THR A 1 182 ? 12.226 7.432 -3.222 1.00 87.75 182 THR A CA 1
ATOM 1426 C C . THR A 1 182 ? 12.845 8.786 -2.883 1.00 87.75 182 THR A C 1
ATOM 1428 O O . THR A 1 182 ? 14.061 8.950 -2.969 1.00 87.75 182 THR A O 1
ATOM 1431 N N . ARG A 1 183 ? 12.040 9.763 -2.445 1.00 77.81 183 ARG A N 1
ATOM 1432 C CA . ARG A 1 183 ? 12.542 11.125 -2.179 1.00 77.81 183 ARG A CA 1
ATOM 1433 C C . ARG A 1 183 ? 13.566 11.163 -1.042 1.00 77.81 183 ARG A C 1
ATOM 1435 O O . ARG A 1 183 ? 14.518 11.925 -1.117 1.00 77.81 183 ARG A O 1
ATOM 1442 N N . HIS A 1 184 ? 13.366 10.347 -0.010 1.00 72.50 184 HIS A N 1
ATOM 1443 C CA . HIS A 1 184 ? 14.252 10.286 1.157 1.00 72.50 184 HIS A CA 1
ATOM 1444 C C . HIS A 1 184 ? 15.595 9.608 0.881 1.00 72.50 184 HIS A C 1
ATOM 1446 O O . HIS A 1 184 ? 16.579 9.927 1.538 1.00 72.50 184 HIS A O 1
ATOM 1452 N N . GLU A 1 185 ? 15.630 8.671 -0.064 1.00 72.88 185 GLU A N 1
ATOM 1453 C CA . GLU A 1 185 ? 16.839 7.910 -0.391 1.00 72.88 185 GLU A CA 1
ATOM 1454 C C . GLU A 1 185 ? 17.642 8.570 -1.527 1.00 72.88 185 GLU A C 1
ATOM 1456 O O . GLU A 1 185 ? 18.763 8.160 -1.809 1.00 72.88 185 GLU A O 1
ATOM 1461 N N . GLU A 1 186 ? 17.063 9.579 -2.193 1.00 83.38 186 GLU A N 1
ATOM 1462 C CA . GLU A 1 186 ? 17.618 10.274 -3.366 1.00 83.38 186 GLU A CA 1
ATOM 1463 C C . GLU A 1 186 ? 18.072 9.335 -4.500 1.00 83.38 186 GLU A C 1
ATOM 1465 O O . GLU A 1 186 ? 18.881 9.696 -5.355 1.00 83.38 186 GLU A O 1
ATOM 1470 N N . HIS A 1 187 ? 17.514 8.125 -4.553 1.00 84.50 187 HIS A N 1
ATOM 1471 C CA . HIS A 1 187 ? 17.826 7.132 -5.570 1.00 84.50 187 HIS A CA 1
ATOM 1472 C C . HIS A 1 187 ? 16.600 6.304 -5.962 1.00 84.50 187 HIS A C 1
ATOM 1474 O O . HIS A 1 187 ? 15.552 6.306 -5.308 1.00 84.50 187 HIS A O 1
ATOM 1480 N N . THR A 1 188 ? 16.733 5.566 -7.063 1.00 88.50 188 THR A N 1
ATOM 1481 C CA . THR A 1 188 ? 15.738 4.581 -7.489 1.00 88.50 188 THR A CA 1
ATOM 1482 C C . THR A 1 188 ? 15.912 3.256 -6.748 1.00 88.50 188 THR A C 1
ATOM 1484 O O . THR A 1 188 ? 16.989 2.943 -6.232 1.00 88.50 188 THR A O 1
ATOM 1487 N N . ASN A 1 189 ? 14.846 2.461 -6.676 1.00 92.50 189 ASN A N 1
ATOM 1488 C CA . ASN A 1 189 ? 14.888 1.118 -6.107 1.00 92.50 189 ASN A CA 1
ATOM 1489 C C . ASN A 1 189 ? 15.910 0.237 -6.848 1.00 92.50 189 ASN A C 1
ATOM 1491 O O . ASN A 1 189 ? 15.796 0.033 -8.049 1.00 92.50 189 ASN A O 1
ATOM 1495 N N . GLN A 1 190 ? 16.888 -0.325 -6.138 1.00 90.44 190 GLN A N 1
ATOM 1496 C CA . GLN A 1 190 ? 17.921 -1.175 -6.756 1.00 90.44 190 GLN A CA 1
ATOM 1497 C C . GLN A 1 190 ? 17.416 -2.590 -7.089 1.00 90.44 190 GLN A C 1
ATOM 1499 O O . GLN A 1 190 ? 17.975 -3.277 -7.935 1.00 90.44 190 GLN A O 1
ATOM 1504 N N . GLY A 1 191 ? 16.350 -3.028 -6.419 1.00 92.06 191 GLY A N 1
ATOM 1505 C CA . GLY A 1 191 ? 15.687 -4.308 -6.653 1.00 92.06 191 GLY A CA 1
ATOM 1506 C C . GLY A 1 191 ? 14.170 -4.149 -6.766 1.00 92.06 191 GLY A C 1
ATOM 1507 O O . GLY A 1 191 ? 13.658 -3.032 -6.628 1.00 92.06 191 GLY A O 1
ATOM 1508 N N . PRO A 1 192 ? 13.434 -5.247 -7.000 1.00 94.00 192 PRO A N 1
ATOM 1509 C CA . PRO A 1 192 ? 11.983 -5.204 -7.134 1.00 94.00 192 PRO A CA 1
ATOM 1510 C C . PRO A 1 192 ? 11.313 -4.612 -5.886 1.00 94.00 192 PRO A C 1
ATOM 1512 O O . PRO A 1 192 ? 11.634 -4.997 -4.759 1.00 94.00 192 PRO A O 1
ATOM 1515 N N . LYS A 1 193 ? 10.377 -3.675 -6.074 1.00 94.69 193 LYS A N 1
ATOM 1516 C CA . LYS A 1 193 ? 9.663 -3.008 -4.973 1.00 94.69 193 LYS A CA 1
ATOM 1517 C C . LYS A 1 193 ? 8.210 -3.468 -4.933 1.00 94.69 193 LYS A C 1
ATOM 1519 O O . LYS A 1 193 ? 7.457 -3.211 -5.865 1.00 94.69 193 LYS A O 1
ATOM 1524 N N . ILE A 1 194 ? 7.807 -4.116 -3.844 1.00 95.69 194 ILE A N 1
ATOM 1525 C CA . ILE A 1 194 ? 6.427 -4.584 -3.658 1.00 95.69 194 ILE A CA 1
ATOM 1526 C C . ILE A 1 194 ? 5.575 -3.454 -3.074 1.00 95.69 194 ILE A C 1
ATOM 1528 O O . ILE A 1 194 ? 5.926 -2.865 -2.049 1.00 95.69 194 ILE A O 1
ATOM 1532 N N . VAL A 1 195 ? 4.438 -3.178 -3.709 1.00 95.88 195 VAL A N 1
ATOM 1533 C CA . VAL A 1 195 ? 3.460 -2.167 -3.293 1.00 95.88 195 VAL A CA 1
ATOM 1534 C C . VAL A 1 195 ? 2.038 -2.724 -3.376 1.00 95.88 195 VAL A C 1
ATOM 1536 O O . VAL A 1 195 ? 1.773 -3.692 -4.088 1.00 95.88 195 VAL A O 1
ATOM 1539 N N . ALA A 1 196 ? 1.113 -2.098 -2.654 1.00 94.62 196 ALA A N 1
ATOM 1540 C CA . ALA A 1 196 ? -0.316 -2.257 -2.898 1.00 94.62 196 ALA A CA 1
ATOM 1541 C C . ALA A 1 196 ? -0.763 -1.214 -3.933 1.00 94.62 196 ALA A C 1
ATOM 1543 O O . ALA A 1 196 ? -0.381 -0.049 -3.836 1.00 94.62 196 ALA A O 1
ATOM 1544 N N . CYS A 1 197 ? -1.567 -1.613 -4.916 1.00 94.62 197 CYS A N 1
ATOM 1545 C CA . CYS A 1 197 ? -2.136 -0.725 -5.925 1.00 94.62 197 CYS A CA 1
ATOM 1546 C C . CYS A 1 197 ? -3.657 -0.710 -5.777 1.00 94.62 197 CYS A C 1
ATOM 1548 O O . CYS A 1 197 ? -4.326 -1.664 -6.167 1.00 94.62 197 CYS A O 1
ATOM 1550 N N . LYS A 1 198 ? -4.201 0.367 -5.201 1.00 89.62 198 LYS A N 1
ATOM 1551 C CA . LYS A 1 198 ? -5.650 0.567 -5.096 1.00 89.62 198 LYS A CA 1
ATOM 1552 C C . LYS A 1 198 ? -6.180 1.161 -6.400 1.00 89.62 198 LYS A C 1
ATOM 1554 O O . LYS A 1 198 ? -5.674 2.178 -6.888 1.00 89.62 198 LYS A O 1
ATOM 1559 N N . LYS A 1 199 ? -7.212 0.517 -6.935 1.00 87.19 199 LYS A N 1
ATOM 1560 C CA . LYS A 1 199 ? -7.964 0.881 -8.134 1.00 87.19 199 LYS A CA 1
ATOM 1561 C C . LYS A 1 199 ? -9.424 1.069 -7.748 1.00 87.19 199 LYS A C 1
ATOM 1563 O O . LYS A 1 199 ? -9.978 0.271 -6.998 1.00 87.19 199 LYS A O 1
ATOM 1568 N N . TYR A 1 200 ? -10.070 2.087 -8.292 1.00 79.94 200 TYR A N 1
ATOM 1569 C CA . TYR A 1 200 ? -11.506 2.269 -8.104 1.00 79.94 200 TYR A CA 1
ATOM 1570 C C . TYR A 1 200 ? -12.299 1.384 -9.070 1.00 79.94 200 TYR A C 1
ATOM 1572 O O . TYR A 1 200 ? -11.874 1.150 -10.204 1.00 79.94 200 TYR A O 1
ATOM 1580 N N . HIS A 1 201 ? -13.476 0.925 -8.638 1.00 70.94 201 HIS A N 1
ATOM 1581 C CA . HIS A 1 201 ? -14.442 0.283 -9.534 1.00 70.94 201 HIS A CA 1
ATOM 1582 C C . HIS A 1 201 ? -14.839 1.249 -10.661 1.00 70.94 201 HIS A C 1
ATOM 1584 O O . HIS A 1 201 ? -14.850 2.466 -10.468 1.00 70.94 201 HIS A O 1
ATOM 1590 N N . SER A 1 202 ? -15.166 0.718 -11.845 1.00 60.41 202 SER A N 1
ATOM 1591 C CA . SER A 1 202 ? -15.569 1.537 -12.999 1.00 60.41 202 SER A CA 1
ATOM 1592 C C . SER A 1 202 ? -16.741 2.458 -12.624 1.00 60.41 202 SER A C 1
ATOM 1594 O O . SER A 1 202 ? -17.823 1.994 -12.264 1.00 60.41 202 SER A O 1
ATOM 1596 N N . ALA A 1 203 ? -16.496 3.769 -12.640 1.00 57.19 203 ALA A N 1
ATOM 1597 C CA . ALA A 1 203 ? -17.307 4.751 -11.930 1.00 57.19 203 ALA A CA 1
ATOM 1598 C C . ALA A 1 203 ? -18.414 5.377 -12.798 1.00 57.19 203 ALA A C 1
ATOM 1600 O O . ALA A 1 203 ? -18.162 5.911 -13.882 1.00 57.19 203 ALA A O 1
ATOM 1601 N N . SER A 1 204 ? -19.634 5.407 -12.250 1.00 54.88 204 SER A N 1
ATOM 1602 C CA . SER A 1 204 ? -20.676 6.381 -12.600 1.00 54.88 204 SER A CA 1
ATOM 1603 C C . SER A 1 204 ? -20.233 7.813 -12.234 1.00 54.88 204 SER A C 1
ATOM 1605 O O . SER A 1 204 ? -19.258 8.008 -11.509 1.00 54.88 204 SER A O 1
ATOM 1607 N N . SER A 1 205 ? -20.933 8.849 -12.709 1.00 53.75 205 SER A N 1
ATOM 1608 C CA . SER A 1 205 ? -20.572 10.261 -12.460 1.00 53.75 205 SER A CA 1
ATOM 1609 C C . SER A 1 205 ? -20.494 10.644 -10.973 1.00 53.75 205 SER A C 1
ATOM 1611 O O . SER A 1 205 ? -19.620 11.417 -10.584 1.00 53.75 205 SER A O 1
ATOM 1613 N N . LEU A 1 206 ? -21.360 10.071 -10.130 1.00 52.88 206 LEU A N 1
ATOM 1614 C CA . LEU A 1 206 ? -21.364 10.298 -8.679 1.00 52.88 206 LEU A CA 1
ATOM 1615 C C . LEU A 1 206 ? -20.131 9.709 -7.981 1.00 52.88 206 LEU A C 1
ATOM 1617 O O . LEU A 1 206 ? -19.667 10.275 -7.001 1.00 52.88 206 LEU A O 1
ATOM 1621 N N . ALA A 1 207 ? -19.579 8.607 -8.495 1.00 65.06 207 ALA A N 1
ATOM 1622 C CA . ALA A 1 207 ? -18.373 8.000 -7.937 1.00 65.06 207 ALA A CA 1
ATOM 1623 C C . ALA A 1 207 ? -17.101 8.801 -8.275 1.00 65.06 207 ALA A C 1
ATOM 1625 O O . ALA A 1 207 ? -16.132 8.732 -7.529 1.00 65.06 207 ALA A O 1
ATOM 1626 N N . ARG A 1 208 ? -17.101 9.615 -9.345 1.00 69.06 208 ARG A N 1
ATOM 1627 C CA . ARG A 1 208 ? -15.945 10.465 -9.698 1.00 69.06 208 ARG A CA 1
ATOM 1628 C C . ARG A 1 208 ? -15.669 11.561 -8.668 1.00 69.06 208 ARG A C 1
ATOM 1630 O O . ARG A 1 208 ? -14.522 11.724 -8.277 1.00 69.06 208 ARG A O 1
ATOM 1637 N N . HIS A 1 209 ? -16.706 12.242 -8.179 1.00 68.38 209 HIS A N 1
ATOM 1638 C CA . HIS A 1 209 ? -16.548 13.289 -7.159 1.00 68.38 209 HIS A CA 1
ATOM 1639 C C . HIS A 1 209 ? -16.000 12.716 -5.842 1.00 68.38 209 HIS A C 1
ATOM 1641 O O . HIS A 1 209 ? -15.167 13.334 -5.182 1.00 68.38 209 HIS A O 1
ATOM 1647 N N . ASP A 1 210 ? -16.425 11.504 -5.467 1.00 68.44 210 ASP A N 1
ATOM 1648 C CA . ASP A 1 210 ? -15.900 10.831 -4.276 1.00 68.44 210 ASP A CA 1
ATOM 1649 C C . ASP A 1 210 ? -14.421 10.446 -4.438 1.00 68.44 210 ASP A C 1
ATOM 1651 O O . ASP A 1 210 ? -13.650 10.621 -3.494 1.00 68.44 210 ASP A O 1
ATOM 1655 N N . ILE A 1 211 ? -14.021 9.993 -5.634 1.00 76.12 211 ILE A N 1
ATOM 1656 C CA . ILE A 1 211 ? -12.619 9.706 -5.974 1.00 76.12 211 ILE A CA 1
ATOM 1657 C C . ILE A 1 211 ? -11.778 10.977 -5.868 1.00 76.12 211 ILE A C 1
ATOM 1659 O O . ILE A 1 211 ? -10.757 10.975 -5.190 1.00 76.12 211 ILE A O 1
ATOM 1663 N N . GLU A 1 212 ? -12.202 12.074 -6.495 1.00 79.38 212 GLU A N 1
ATOM 1664 C CA . GLU A 1 212 ? -11.464 13.343 -6.470 1.00 79.38 212 GLU A CA 1
ATOM 1665 C C . GLU A 1 212 ? -11.280 13.867 -5.041 1.00 79.38 212 GLU A C 1
ATOM 1667 O O . GLU A 1 212 ? -10.181 14.288 -4.671 1.00 79.38 212 GLU A O 1
ATOM 1672 N N . ARG A 1 213 ? -12.319 13.763 -4.202 1.00 76.19 213 ARG A N 1
ATOM 1673 C CA . ARG A 1 213 ? -12.233 14.128 -2.784 1.00 76.19 213 ARG A CA 1
ATOM 1674 C C . ARG A 1 213 ? -11.256 13.240 -2.013 1.00 76.19 213 ARG A C 1
ATOM 1676 O O . ARG A 1 213 ? -10.472 13.759 -1.219 1.00 76.19 213 ARG A O 1
ATOM 1683 N N . GLU A 1 214 ? -11.302 11.922 -2.213 1.00 79.69 214 GLU A N 1
ATOM 1684 C CA . GLU A 1 214 ? -10.366 10.991 -1.569 1.00 79.69 214 GLU A CA 1
ATOM 1685 C C . GLU A 1 214 ? -8.923 11.301 -1.980 1.00 79.69 214 GLU A C 1
ATOM 1687 O O . GLU A 1 214 ? -8.060 11.453 -1.115 1.00 79.69 214 GLU A O 1
ATOM 1692 N N . LEU A 1 215 ? -8.675 11.478 -3.283 1.00 84.50 215 LEU A N 1
ATOM 1693 C CA . LEU A 1 215 ? -7.361 11.842 -3.802 1.00 84.50 215 LEU A CA 1
ATOM 1694 C C . LEU A 1 215 ? -6.870 13.137 -3.157 1.00 84.50 215 LEU A C 1
ATOM 1696 O O . LEU A 1 215 ? -5.793 13.129 -2.569 1.00 84.50 215 LEU A O 1
ATOM 1700 N N . TYR A 1 216 ? -7.673 14.205 -3.167 1.00 83.31 216 TYR A N 1
ATOM 1701 C CA . TYR A 1 216 ? -7.316 15.486 -2.552 1.00 83.31 216 TYR A CA 1
ATOM 1702 C C . TYR A 1 216 ? -6.940 15.351 -1.066 1.00 83.31 216 TYR A C 1
ATOM 1704 O O . TYR A 1 216 ? -5.919 15.890 -0.629 1.00 83.31 216 TYR A O 1
ATOM 1712 N N . ASN A 1 217 ? -7.713 14.584 -0.292 1.00 81.81 217 ASN A N 1
ATOM 1713 C CA . ASN A 1 217 ? -7.430 14.354 1.125 1.00 81.81 217 ASN A CA 1
ATOM 1714 C C . ASN A 1 217 ? -6.128 13.576 1.339 1.00 81.81 217 ASN A C 1
ATOM 1716 O O . ASN A 1 217 ? -5.371 13.898 2.256 1.00 81.81 217 ASN A O 1
ATOM 1720 N N . LEU A 1 218 ? -5.833 12.596 0.481 1.00 86.00 218 LEU A N 1
ATOM 1721 C CA . LEU A 1 218 ? -4.565 11.871 0.512 1.00 86.00 218 LEU A CA 1
ATOM 1722 C C . LEU A 1 218 ? -3.381 12.796 0.209 1.00 86.00 218 LEU A C 1
ATOM 1724 O O . LEU A 1 218 ? -2.371 12.705 0.909 1.00 86.00 218 LEU A O 1
ATOM 1728 N N . GLN A 1 219 ? -3.501 13.698 -0.775 1.00 87.12 219 GLN A N 1
ATOM 1729 C CA . GLN A 1 219 ? -2.453 14.683 -1.079 1.00 87.12 219 GLN A CA 1
ATOM 1730 C C . GLN A 1 219 ? -2.174 15.578 0.135 1.00 87.12 219 GLN A C 1
ATOM 1732 O O . GLN A 1 219 ? -1.025 15.694 0.562 1.00 87.12 219 GLN A O 1
ATOM 1737 N N . LEU A 1 220 ? -3.228 16.134 0.750 1.00 84.19 220 LEU A N 1
ATOM 1738 C CA . LEU A 1 220 ? -3.110 16.962 1.956 1.00 84.19 220 LEU A CA 1
ATOM 1739 C C . LEU A 1 220 ? -2.443 16.215 3.115 1.00 84.19 220 LEU A C 1
ATOM 1741 O O . LEU A 1 220 ? -1.601 16.784 3.807 1.00 84.19 220 LEU A O 1
ATOM 1745 N N . LEU A 1 221 ? -2.810 14.948 3.320 1.00 86.00 221 LEU A N 1
ATOM 1746 C CA . LEU A 1 221 ? -2.239 14.111 4.371 1.00 86.00 221 LEU A CA 1
ATOM 1747 C C . LEU A 1 221 ? -0.733 13.897 4.169 1.00 86.00 221 LEU A C 1
ATOM 1749 O O . LEU A 1 221 ? 0.028 13.956 5.132 1.00 86.00 221 LEU A O 1
ATOM 1753 N N . LYS A 1 222 ? -0.294 13.677 2.922 1.00 88.31 222 LYS A N 1
ATOM 1754 C CA . LYS A 1 222 ? 1.126 13.478 2.592 1.00 88.31 222 LYS A CA 1
ATOM 1755 C C . LYS A 1 222 ? 1.952 14.766 2.676 1.00 88.31 222 LYS A C 1
ATOM 1757 O O . LYS A 1 222 ? 3.137 14.705 2.978 1.00 88.31 222 LYS A O 1
ATOM 1762 N N . GLU A 1 223 ? 1.337 15.921 2.439 1.00 86.19 223 GLU A N 1
ATOM 1763 C CA . GLU A 1 223 ? 1.973 17.248 2.547 1.00 86.19 223 GLU A CA 1
ATOM 1764 C C . GLU A 1 223 ? 1.973 17.827 3.959 1.00 86.19 223 GLU A C 1
ATOM 1766 O O . GLU A 1 223 ? 2.422 18.959 4.179 1.00 86.19 223 GLU A O 1
ATOM 1771 N N . SER A 1 224 ? 1.437 17.071 4.911 1.00 84.50 224 SER A N 1
ATOM 1772 C CA . SER A 1 224 ? 1.495 17.412 6.318 1.00 84.50 224 SER A CA 1
ATOM 1773 C C . SER A 1 224 ? 2.936 17.690 6.750 1.00 84.50 224 SER A C 1
ATOM 1775 O O . SER A 1 224 ? 3.851 16.923 6.456 1.00 84.50 224 SER A O 1
ATOM 1777 N N . SER A 1 225 ? 3.143 18.765 7.513 1.00 80.12 225 SER A N 1
ATOM 1778 C CA . SER A 1 225 ? 4.451 19.065 8.111 1.00 80.12 225 SER A CA 1
ATOM 1779 C C . SER A 1 225 ? 4.830 18.095 9.234 1.00 80.12 225 SER A C 1
ATOM 1781 O O . SER A 1 225 ? 5.960 18.105 9.716 1.00 80.12 225 SER A O 1
ATOM 1783 N N . THR A 1 226 ? 3.867 17.310 9.712 1.00 82.62 226 THR A N 1
ATOM 1784 C CA . THR A 1 226 ? 4.069 16.228 10.677 1.00 82.62 226 THR A CA 1
ATOM 1785 C C . THR A 1 226 ? 3.663 14.907 10.032 1.00 82.62 226 THR A C 1
ATOM 1787 O O . THR A 1 226 ? 2.930 14.897 9.049 1.00 82.62 226 THR A O 1
ATOM 1790 N N . SER A 1 227 ? 4.118 13.780 10.563 1.00 85.50 227 SER A N 1
ATOM 1791 C CA . SER A 1 227 ? 3.685 12.454 10.112 1.00 85.50 227 SER A CA 1
ATOM 1792 C C . SER A 1 227 ? 3.423 11.563 11.319 1.00 85.50 227 SER A C 1
ATOM 1794 O O . SER A 1 227 ? 3.865 11.871 12.428 1.00 85.50 227 SER A O 1
ATOM 1796 N N . HIS A 1 228 ? 2.686 10.474 11.109 1.00 89.69 228 HIS A N 1
ATOM 1797 C CA . HIS A 1 228 ? 2.419 9.485 12.144 1.00 89.69 228 HIS A CA 1
ATOM 1798 C C . HIS A 1 228 ? 2.656 8.079 11.593 1.00 89.69 228 HIS A C 1
ATOM 1800 O O . HIS A 1 228 ? 2.070 7.693 10.584 1.00 89.69 228 HIS A O 1
ATOM 1806 N N . GLU A 1 229 ? 3.489 7.284 12.264 1.00 91.62 229 GLU A N 1
ATOM 1807 C CA . GLU A 1 229 ? 3.934 5.982 11.743 1.00 91.62 229 GLU A CA 1
ATOM 1808 C C . GLU A 1 229 ? 2.833 4.911 11.671 1.00 91.62 229 GLU A C 1
ATOM 1810 O O . GLU A 1 229 ? 2.979 3.907 10.973 1.00 91.62 229 GLU A O 1
ATOM 1815 N N . HIS A 1 230 ? 1.736 5.117 12.402 1.00 93.56 230 HIS A N 1
ATOM 1816 C CA . HIS A 1 230 ? 0.565 4.232 12.432 1.00 93.56 230 HIS A CA 1
ATOM 1817 C C . HIS A 1 230 ? -0.571 4.700 11.505 1.00 93.56 230 HIS A C 1
ATOM 1819 O O . HIS A 1 230 ? -1.718 4.287 11.661 1.00 93.56 230 HIS A O 1
ATOM 1825 N N . ILE A 1 231 ? -0.260 5.562 10.533 1.00 91.69 231 ILE A N 1
ATOM 1826 C CA . ILE A 1 231 ? -1.169 6.000 9.468 1.00 91.69 231 ILE A CA 1
ATOM 1827 C C . ILE A 1 231 ? -0.560 5.614 8.124 1.00 91.69 231 ILE A C 1
ATOM 1829 O O . ILE A 1 231 ? 0.593 5.932 7.833 1.00 91.69 231 ILE A O 1
ATOM 1833 N N . LEU A 1 232 ? -1.330 4.918 7.290 1.00 91.38 232 LEU A N 1
ATOM 1834 C CA . LEU A 1 232 ? -0.880 4.516 5.968 1.00 91.38 232 LEU A CA 1
ATOM 1835 C C . LEU A 1 232 ? -0.934 5.716 5.023 1.00 91.38 232 LEU A C 1
ATOM 1837 O O . LEU A 1 232 ? -1.998 6.107 4.547 1.00 91.38 232 LEU A O 1
ATOM 1841 N N . ILE A 1 233 ? 0.233 6.279 4.726 1.00 90.00 233 ILE A N 1
ATOM 1842 C CA . ILE A 1 233 ? 0.381 7.326 3.717 1.00 90.00 233 ILE A CA 1
ATOM 1843 C C . ILE A 1 233 ? 0.725 6.673 2.376 1.00 90.00 233 ILE A C 1
ATOM 1845 O O . ILE A 1 233 ? 1.535 5.746 2.301 1.00 90.00 233 ILE A O 1
ATOM 1849 N N . HIS A 1 234 ? 0.093 7.154 1.308 1.00 92.31 234 HIS A N 1
ATOM 1850 C CA . HIS A 1 234 ? 0.381 6.706 -0.048 1.00 92.31 234 HIS A CA 1
ATOM 1851 C C . HIS A 1 234 ? 1.838 7.000 -0.435 1.00 92.31 234 HIS A C 1
ATOM 1853 O O . HIS A 1 234 ? 2.434 7.990 -0.014 1.00 92.31 234 HIS A O 1
ATOM 1859 N N . LEU A 1 235 ? 2.422 6.138 -1.261 1.00 94.00 235 LEU A N 1
ATOM 1860 C CA . LEU A 1 235 ? 3.719 6.370 -1.887 1.00 94.00 235 LEU A CA 1
ATOM 1861 C C . LEU A 1 235 ? 3.567 7.393 -3.014 1.00 94.00 235 LEU A C 1
ATOM 1863 O O . LEU A 1 235 ? 4.270 8.402 -3.039 1.00 94.00 235 LEU A O 1
ATOM 1867 N N . THR A 1 236 ? 2.619 7.153 -3.918 1.00 94.88 236 THR A N 1
ATOM 1868 C CA . THR A 1 236 ? 2.269 8.087 -4.987 1.00 94.88 236 THR A CA 1
ATOM 1869 C C . THR A 1 236 ? 0.887 7.790 -5.569 1.00 94.88 236 THR A C 1
ATOM 1871 O O . THR A 1 236 ? 0.346 6.700 -5.374 1.00 94.88 236 THR A O 1
ATOM 1874 N N . ILE A 1 237 ? 0.328 8.756 -6.291 1.00 94.62 237 ILE A N 1
ATOM 1875 C CA . ILE A 1 237 ? -0.892 8.620 -7.080 1.00 94.62 237 ILE A CA 1
ATOM 1876 C C . ILE A 1 237 ? -0.498 8.754 -8.550 1.00 94.62 237 ILE A C 1
ATOM 1878 O O . ILE A 1 237 ? 0.146 9.725 -8.935 1.00 94.62 237 ILE A O 1
ATOM 1882 N N . VAL A 1 238 ? -0.894 7.791 -9.375 1.00 95.69 238 VAL A N 1
ATOM 1883 C CA . VAL A 1 238 ? -0.627 7.775 -10.816 1.00 95.69 238 VAL A CA 1
ATOM 1884 C C . VAL A 1 238 ? -1.939 7.938 -11.564 1.00 95.69 238 VAL A C 1
ATOM 1886 O O . VAL A 1 238 ? -2.886 7.195 -11.318 1.00 95.69 238 VAL A O 1
ATOM 1889 N N . HIS A 1 239 ? -1.993 8.880 -12.499 1.00 94.00 239 HIS A N 1
ATOM 1890 C CA . HIS A 1 239 ? -3.051 8.948 -13.496 1.00 94.00 239 HIS A CA 1
ATOM 1891 C C . HIS A 1 239 ? -2.516 8.398 -14.820 1.00 94.00 239 HIS A C 1
ATOM 1893 O O . HIS A 1 239 ? -1.564 8.919 -15.400 1.00 94.00 239 HIS A O 1
ATOM 1899 N N . HIS A 1 240 ? -3.102 7.295 -15.286 1.00 93.56 240 HIS A N 1
ATOM 1900 C CA . HIS A 1 240 ? -2.690 6.627 -16.517 1.00 93.56 240 HIS A CA 1
ATOM 1901 C C . HIS A 1 240 ? -3.915 6.065 -17.229 1.00 93.56 240 HIS A C 1
ATOM 1903 O O . HIS A 1 240 ? -4.736 5.371 -16.630 1.00 93.56 240 HIS A O 1
ATOM 1909 N N . ARG A 1 241 ? -4.062 6.399 -18.517 1.00 90.06 241 ARG A N 1
ATOM 1910 C CA . ARG A 1 241 ? -5.162 5.924 -19.383 1.00 90.06 241 ARG A CA 1
ATOM 1911 C C . ARG A 1 241 ? -6.563 6.125 -18.789 1.00 90.06 241 ARG A C 1
ATOM 1913 O O . ARG A 1 241 ? -7.421 5.250 -18.886 1.00 90.06 241 ARG A O 1
ATOM 1920 N N . GLY A 1 242 ? -6.795 7.291 -18.187 1.00 87.25 242 GLY A N 1
ATOM 1921 C CA . GLY A 1 242 ? -8.097 7.660 -17.625 1.00 87.25 242 GLY A CA 1
ATOM 1922 C C . GLY A 1 242 ? -8.438 6.950 -16.314 1.00 87.25 242 GLY A C 1
ATOM 1923 O O . GLY A 1 242 ? -9.608 6.903 -15.938 1.00 87.25 242 GLY A O 1
ATOM 1924 N N . ARG A 1 243 ? -7.448 6.359 -15.635 1.00 87.94 243 ARG A N 1
ATOM 1925 C CA . ARG A 1 243 ? -7.610 5.714 -14.328 1.00 87.94 243 ARG A CA 1
ATOM 1926 C C . ARG A 1 243 ? -6.628 6.306 -13.328 1.00 87.94 243 ARG A C 1
ATOM 1928 O O . ARG A 1 243 ? -5.471 6.549 -13.667 1.00 87.94 243 ARG A O 1
ATOM 1935 N N . HIS A 1 244 ? -7.088 6.482 -12.094 1.00 89.88 244 HIS A N 1
ATOM 1936 C CA . HIS A 1 244 ? -6.224 6.774 -10.956 1.00 89.88 244 HIS A CA 1
ATOM 1937 C C . HIS A 1 244 ? -5.817 5.472 -10.268 1.00 89.88 244 HIS A C 1
ATOM 1939 O O . HIS A 1 244 ? -6.666 4.637 -9.952 1.00 89.88 244 HIS A O 1
ATOM 1945 N N . LEU A 1 245 ? -4.517 5.321 -10.042 1.00 92.94 245 LEU A N 1
ATOM 1946 C CA . LEU A 1 245 ? -3.894 4.219 -9.326 1.00 92.94 245 LEU A CA 1
ATOM 1947 C C . LEU A 1 245 ? -3.214 4.796 -8.089 1.00 92.94 245 LEU A C 1
ATOM 1949 O O . LEU A 1 245 ? -2.333 5.649 -8.209 1.00 92.94 245 LEU A O 1
ATOM 1953 N N . ILE A 1 246 ? -3.601 4.338 -6.904 1.00 93.31 246 ILE A N 1
ATOM 1954 C CA . ILE A 1 246 ? -2.978 4.785 -5.655 1.00 93.31 246 ILE A CA 1
ATOM 1955 C C . ILE A 1 246 ? -1.995 3.707 -5.221 1.00 93.31 246 ILE A C 1
ATOM 1957 O O . ILE A 1 246 ? -2.395 2.584 -4.909 1.00 93.31 246 ILE A O 1
ATOM 1961 N N . LEU A 1 247 ? -0.706 4.040 -5.213 1.00 95.38 247 LEU A N 1
ATOM 1962 C CA . LEU A 1 247 ? 0.342 3.138 -4.755 1.00 95.38 247 LEU A CA 1
ATOM 1963 C C . LEU A 1 247 ? 0.579 3.358 -3.266 1.00 95.38 247 LEU A C 1
ATOM 1965 O O . LEU A 1 247 ? 0.929 4.456 -2.837 1.00 95.38 247 LEU A O 1
ATOM 1969 N N . LEU A 1 248 ? 0.395 2.306 -2.481 1.00 93.62 248 LEU A N 1
ATOM 1970 C CA . LEU A 1 248 ? 0.508 2.293 -1.028 1.00 93.62 248 LEU A CA 1
ATOM 1971 C C . LEU A 1 248 ? 1.639 1.343 -0.610 1.00 93.62 248 LEU A C 1
ATOM 1973 O O . LEU A 1 248 ? 1.917 0.363 -1.313 1.00 93.62 248 LEU A O 1
ATOM 1977 N N . PRO A 1 249 ? 2.284 1.572 0.545 1.00 93.06 249 PRO A N 1
ATOM 1978 C CA . PRO A 1 249 ? 3.175 0.577 1.125 1.00 93.06 249 PRO A CA 1
ATOM 1979 C C . PRO A 1 249 ? 2.442 -0.758 1.318 1.00 93.06 249 PRO A C 1
ATOM 1981 O O . PRO A 1 249 ? 1.345 -0.785 1.874 1.00 93.06 249 PRO A O 1
ATOM 1984 N N . TRP A 1 250 ? 3.056 -1.865 0.898 1.00 92.69 250 TRP A N 1
ATOM 1985 C CA . TRP A 1 250 ? 2.494 -3.201 1.112 1.00 92.69 250 TRP A CA 1
ATOM 1986 C C . TRP A 1 250 ? 2.495 -3.574 2.605 1.00 92.69 250 TRP A C 1
ATOM 1988 O O . TRP A 1 250 ? 3.459 -3.286 3.321 1.00 92.69 250 TRP A O 1
ATOM 1998 N N . ALA A 1 251 ? 1.428 -4.226 3.074 1.00 89.94 251 ALA A N 1
ATOM 1999 C CA . ALA A 1 251 ? 1.331 -4.777 4.425 1.00 89.94 251 ALA A CA 1
ATOM 2000 C C . ALA A 1 251 ? 1.478 -6.304 4.383 1.00 89.94 251 ALA A C 1
ATOM 2002 O O . ALA A 1 251 ? 0.645 -7.008 3.818 1.00 89.94 251 ALA A O 1
ATOM 2003 N N . ASP A 1 252 ? 2.561 -6.833 4.957 1.00 87.69 252 ASP A N 1
ATOM 2004 C CA . ASP A 1 252 ? 2.939 -8.246 4.824 1.00 87.69 252 ASP A CA 1
ATOM 2005 C C . ASP A 1 252 ? 2.258 -9.190 5.831 1.00 87.69 252 ASP A C 1
ATOM 2007 O O . ASP A 1 252 ? 2.541 -10.391 5.814 1.00 87.69 252 ASP A O 1
ATOM 2011 N N . ARG A 1 253 ? 1.398 -8.668 6.716 1.00 90.38 253 ARG A N 1
ATOM 2012 C CA . ARG A 1 253 ? 0.688 -9.432 7.756 1.00 90.38 253 ARG A CA 1
ATOM 2013 C C . ARG A 1 253 ? -0.841 -9.278 7.715 1.00 90.38 253 ARG A C 1
ATOM 2015 O O . ARG A 1 253 ? -1.504 -9.611 8.691 1.00 90.38 253 ARG A O 1
ATOM 2022 N N . HIS A 1 254 ? -1.395 -8.878 6.567 1.00 91.94 254 HIS A N 1
ATOM 2023 C CA . HIS A 1 254 ? -2.841 -8.702 6.346 1.00 91.94 254 HIS A CA 1
ATOM 2024 C C . HIS A 1 254 ? -3.465 -7.628 7.261 1.00 91.94 254 HIS A C 1
ATOM 2026 O O . HIS A 1 254 ? -2.775 -6.700 7.681 1.00 91.94 254 HIS A O 1
ATOM 2032 N N . ASP A 1 255 ? -4.768 -7.719 7.516 1.00 93.50 255 ASP A N 1
ATOM 2033 C CA . ASP A 1 255 ? -5.542 -6.819 8.375 1.00 93.50 255 ASP A CA 1
ATOM 2034 C C . ASP A 1 255 ? -5.893 -7.460 9.726 1.00 93.50 255 ASP A C 1
ATOM 2036 O O . ASP A 1 255 ? -5.716 -8.664 9.956 1.00 93.50 255 ASP A O 1
ATOM 2040 N N . LEU A 1 256 ? -6.401 -6.625 10.629 1.00 96.44 256 LEU A N 1
ATOM 2041 C CA . LEU A 1 256 ? -6.771 -7.018 11.975 1.00 96.44 256 LEU A CA 1
ATOM 2042 C C . LEU A 1 256 ? -7.988 -7.957 12.002 1.00 96.44 256 LEU A C 1
ATOM 2044 O O . LEU A 1 256 ? -8.044 -8.791 12.899 1.00 96.44 256 LEU A O 1
ATOM 2048 N N . ASP A 1 257 ? -8.932 -7.911 11.050 1.00 95.00 257 ASP A N 1
ATOM 2049 C CA . ASP A 1 257 ? -10.051 -8.877 11.041 1.00 95.00 257 ASP A CA 1
ATOM 2050 C C . ASP A 1 257 ? -9.536 -10.303 10.823 1.00 95.00 257 ASP A C 1
ATOM 2052 O O . ASP A 1 257 ? -9.903 -11.221 11.561 1.00 95.00 257 ASP A O 1
ATOM 2056 N N . HIS A 1 258 ? -8.625 -10.484 9.865 1.00 95.12 258 HIS A N 1
ATOM 2057 C CA . HIS A 1 258 ? -7.988 -11.777 9.625 1.00 95.12 258 HIS A CA 1
ATOM 2058 C C . HIS A 1 258 ? -7.144 -12.220 10.821 1.00 95.12 258 HIS A C 1
ATOM 2060 O O . HIS A 1 258 ? -7.163 -13.400 11.171 1.00 95.12 258 HIS A O 1
ATOM 2066 N N . PHE A 1 259 ? -6.441 -11.297 11.484 1.00 96.69 259 PHE A N 1
ATOM 2067 C CA . PHE A 1 259 ? -5.718 -11.595 12.724 1.00 96.69 259 PHE A CA 1
ATOM 2068 C C . PHE A 1 259 ? -6.661 -12.104 13.825 1.00 96.69 259 PHE A C 1
ATOM 2070 O O . PHE A 1 259 ? -6.413 -13.158 14.408 1.00 96.69 259 PHE A O 1
ATOM 2077 N N . LEU A 1 260 ? -7.789 -11.421 14.048 1.00 97.00 260 LEU A N 1
ATOM 2078 C CA . LEU A 1 260 ? -8.802 -11.802 15.040 1.00 97.00 260 LEU A CA 1
ATOM 2079 C C . LEU A 1 260 ? -9.485 -13.147 14.722 1.00 97.00 260 LEU A C 1
ATOM 2081 O O . LEU A 1 260 ? -10.116 -13.743 15.596 1.00 97.00 260 LEU A O 1
ATOM 2085 N N . ARG A 1 261 ? -9.354 -13.638 13.485 1.00 96.69 261 ARG A N 1
ATOM 2086 C CA . ARG A 1 261 ? -9.837 -14.947 13.014 1.00 96.69 261 ARG A CA 1
ATOM 2087 C C . ARG A 1 261 ? -8.734 -15.995 12.875 1.00 96.69 261 ARG A C 1
ATOM 2089 O O . ARG A 1 261 ? -8.974 -17.040 12.274 1.00 96.69 261 ARG A O 1
ATOM 2096 N N . GLU A 1 262 ? -7.539 -15.728 13.397 1.00 96.69 262 GLU A N 1
ATOM 2097 C CA . GLU A 1 262 ? -6.382 -16.626 13.297 1.00 96.69 262 GLU A CA 1
ATOM 2098 C C . GLU A 1 262 ? -6.027 -16.984 11.840 1.00 96.69 262 GLU A C 1
ATOM 2100 O O . GLU A 1 262 ? -5.808 -18.142 11.473 1.00 96.69 262 GLU A O 1
ATOM 2105 N N . GLY A 1 263 ? -6.013 -15.967 10.977 1.00 94.12 263 GLY A N 1
ATOM 2106 C CA . GLY A 1 263 ? -5.639 -16.082 9.569 1.00 94.12 263 GLY A CA 1
ATOM 2107 C C . GLY A 1 263 ? -6.671 -16.766 8.681 1.00 94.12 263 GLY A C 1
ATOM 2108 O O . GLY A 1 263 ? -6.320 -17.215 7.588 1.00 94.12 263 GLY A O 1
ATOM 2109 N N . LYS A 1 264 ? -7.929 -16.858 9.125 1.00 94.12 264 LYS A N 1
ATOM 2110 C CA . LYS A 1 264 ? -9.046 -17.426 8.357 1.00 94.12 264 LYS A CA 1
ATOM 2111 C C . LYS A 1 264 ? -9.979 -16.342 7.832 1.00 94.12 264 LYS A C 1
ATOM 2113 O O . LYS A 1 264 ? -10.185 -15.322 8.486 1.00 94.12 264 LYS A O 1
ATOM 2118 N N . ASP A 1 265 ? -10.598 -16.602 6.685 1.00 89.25 265 ASP A N 1
ATOM 2119 C CA . ASP A 1 265 ? -11.676 -15.760 6.170 1.00 89.25 265 ASP A CA 1
ATOM 2120 C C . ASP A 1 265 ? -13.032 -16.067 6.842 1.00 89.25 265 ASP A C 1
ATOM 2122 O O . ASP A 1 265 ? -13.163 -16.894 7.752 1.00 89.25 265 ASP A O 1
ATOM 2126 N N . HIS A 1 266 ? -14.086 -15.392 6.384 1.00 86.56 266 HIS A N 1
ATOM 2127 C CA . HIS A 1 266 ? -15.451 -15.569 6.884 1.00 86.56 266 HIS A CA 1
ATOM 2128 C C . HIS A 1 266 ? -16.063 -16.949 6.579 1.00 86.56 266 HIS A C 1
ATOM 2130 O O . HIS A 1 266 ? -17.043 -17.324 7.222 1.00 86.56 266 HIS A O 1
ATOM 2136 N N . THR A 1 267 ? -15.495 -17.705 5.636 1.00 90.19 267 THR A N 1
ATOM 2137 C CA . THR A 1 267 ? -15.883 -19.085 5.299 1.00 90.19 267 THR A CA 1
ATOM 2138 C C . THR A 1 267 ? -15.071 -20.131 6.066 1.00 90.19 267 THR A C 1
ATOM 2140 O O . THR A 1 267 ? -15.231 -21.327 5.832 1.00 90.19 267 THR A O 1
ATOM 2143 N N . ALA A 1 268 ? -14.223 -19.687 7.003 1.00 89.25 268 ALA A N 1
ATOM 2144 C CA . ALA A 1 268 ? -13.249 -20.496 7.734 1.00 89.25 268 ALA A CA 1
ATOM 2145 C C . ALA A 1 268 ? -12.133 -21.095 6.856 1.00 89.25 268 ALA A C 1
ATOM 2147 O O . ALA A 1 268 ? -11.415 -21.995 7.299 1.00 89.25 268 ALA A O 1
ATOM 2148 N N . LYS A 1 269 ? -11.938 -20.581 5.636 1.00 93.62 269 LYS A N 1
ATOM 2149 C CA . LYS A 1 269 ? -10.806 -20.954 4.786 1.00 93.62 269 LYS A CA 1
ATOM 2150 C C . LYS A 1 269 ? -9.532 -20.300 5.322 1.00 93.62 269 LYS A C 1
ATOM 2152 O O . LYS A 1 269 ? -9.518 -19.106 5.613 1.00 93.62 269 LYS A O 1
ATOM 2157 N N . GLN A 1 270 ? -8.450 -21.073 5.423 1.00 94.88 270 GLN A N 1
ATOM 2158 C CA . GLN A 1 270 ? -7.143 -20.559 5.835 1.00 94.88 270 GLN A CA 1
ATOM 2159 C C . GLN A 1 270 ? -6.549 -19.668 4.733 1.00 94.88 270 GLN A C 1
ATOM 2161 O O . GLN A 1 270 ? -6.372 -20.117 3.599 1.00 94.88 270 GLN A O 1
ATOM 2166 N N . ILE A 1 271 ? -6.228 -18.421 5.077 1.00 93.12 271 ILE A N 1
ATOM 2167 C CA . ILE A 1 271 ? -5.562 -17.443 4.205 1.00 93.12 271 ILE A CA 1
ATOM 2168 C C . ILE A 1 271 ? -4.049 -17.455 4.444 1.00 93.12 271 ILE A C 1
ATOM 2170 O O . ILE A 1 271 ? -3.270 -17.419 3.494 1.00 93.12 271 ILE A O 1
ATOM 2174 N N . TYR A 1 272 ? -3.619 -17.567 5.702 1.00 93.75 272 TYR A N 1
ATOM 2175 C CA . TYR A 1 272 ? -2.209 -17.702 6.076 1.00 93.75 272 TYR A CA 1
ATOM 2176 C C . TYR A 1 272 ? -2.045 -18.517 7.356 1.00 93.75 272 TYR A C 1
ATOM 2178 O O . TYR A 1 272 ? -2.956 -18.580 8.166 1.00 93.75 272 TYR A O 1
ATOM 2186 N N . ASP A 1 273 ? -0.878 -19.119 7.565 1.00 94.81 273 ASP A N 1
ATOM 2187 C CA . ASP A 1 273 ? -0.548 -19.823 8.810 1.00 94.81 273 ASP A CA 1
ATOM 2188 C C . ASP A 1 273 ? -0.318 -18.816 9.954 1.00 94.81 273 ASP A C 1
ATOM 2190 O O . ASP A 1 273 ? 0.642 -18.037 9.920 1.00 94.81 273 ASP A O 1
ATOM 2194 N N . PHE A 1 274 ? -1.224 -18.808 10.938 1.00 94.69 274 PHE A N 1
ATOM 2195 C CA . PHE A 1 274 ? -1.218 -17.837 12.032 1.00 94.69 274 PHE A CA 1
ATOM 2196 C C . PHE A 1 274 ? -0.002 -17.989 12.945 1.00 94.69 274 PHE A C 1
ATOM 2198 O O . PHE A 1 274 ? 0.674 -16.998 13.210 1.00 94.69 274 PHE A O 1
ATOM 2205 N N . ASP A 1 275 ? 0.332 -19.211 13.365 1.00 92.88 275 ASP A N 1
ATOM 2206 C CA . ASP A 1 275 ? 1.459 -19.463 14.272 1.00 92.88 275 ASP A CA 1
ATOM 2207 C C . ASP A 1 275 ? 2.800 -19.153 13.605 1.00 92.88 275 ASP A C 1
ATOM 2209 O O . ASP A 1 275 ? 3.741 -18.690 14.254 1.00 92.88 275 ASP A O 1
ATOM 2213 N N . LYS A 1 276 ? 2.886 -19.334 12.282 1.00 92.06 276 LYS A N 1
ATOM 2214 C CA . LYS A 1 276 ? 4.055 -18.910 11.507 1.00 92.06 276 LYS A CA 1
ATOM 2215 C C . LYS A 1 276 ? 4.213 -17.388 11.473 1.00 92.06 276 LYS A C 1
ATOM 2217 O O . LYS A 1 276 ? 5.338 -16.888 11.445 1.00 92.06 276 LYS A O 1
ATOM 2222 N N . TRP A 1 277 ? 3.111 -16.645 11.388 1.00 92.00 277 TRP A N 1
ATOM 2223 C CA . TRP A 1 277 ? 3.136 -15.184 11.244 1.00 92.00 277 TRP A CA 1
ATOM 2224 C C . TRP A 1 277 ? 3.195 -14.444 12.579 1.00 92.00 277 TRP A C 1
ATOM 2226 O O . TRP A 1 277 ? 3.802 -13.371 12.631 1.00 92.00 277 TRP A O 1
ATOM 2236 N N . PHE A 1 278 ? 2.614 -15.036 13.622 1.00 92.94 278 PHE A N 1
ATOM 2237 C CA . PHE A 1 278 ? 2.428 -14.481 14.960 1.00 92.94 278 PHE A CA 1
ATOM 2238 C C . PHE A 1 278 ? 2.790 -15.519 16.043 1.00 92.94 278 PHE A C 1
ATOM 2240 O O . PHE A 1 278 ? 1.939 -15.942 16.834 1.00 92.94 278 PHE A O 1
ATOM 2247 N N . PRO A 1 279 ? 4.059 -15.964 16.090 1.00 90.25 279 PRO A N 1
ATOM 2248 C CA . PRO A 1 279 ? 4.471 -17.064 16.952 1.00 90.25 279 PRO A CA 1
ATOM 2249 C C . PRO A 1 279 ? 4.270 -16.738 18.435 1.00 90.25 279 PRO A C 1
ATOM 2251 O O . PRO A 1 279 ? 4.730 -15.714 18.945 1.00 90.25 279 PRO A O 1
ATOM 2254 N N . GLY A 1 280 ? 3.607 -17.648 19.152 1.00 89.12 280 GLY A N 1
ATOM 2255 C CA . GLY A 1 280 ? 3.434 -17.555 20.603 1.00 89.12 280 GLY A CA 1
ATOM 2256 C C . GLY A 1 280 ? 2.426 -16.500 21.072 1.00 89.12 280 GLY A C 1
ATOM 2257 O O . GLY A 1 280 ? 2.436 -16.165 22.259 1.00 89.12 280 GLY A O 1
ATOM 2258 N N . VAL A 1 281 ? 1.567 -15.988 20.178 1.00 92.31 281 VAL A N 1
ATOM 2259 C CA . VAL A 1 281 ? 0.448 -15.097 20.538 1.00 92.31 281 VAL A CA 1
ATOM 2260 C C . VAL A 1 281 ? -0.606 -15.834 21.368 1.00 92.31 281 VAL A C 1
ATOM 2262 O O . VAL A 1 281 ? -1.007 -15.349 22.424 1.00 92.31 281 VAL A O 1
ATOM 2265 N N . LEU A 1 282 ? -1.021 -17.031 20.947 1.00 89.88 282 LEU A N 1
ATOM 2266 C CA . LEU A 1 282 ? -2.052 -17.804 21.655 1.00 89.88 282 LEU A CA 1
ATOM 2267 C C . LEU A 1 282 ? -1.518 -18.502 22.918 1.00 89.88 282 LEU A C 1
ATOM 2269 O O . LEU A 1 282 ? -2.280 -18.812 23.829 1.00 89.88 282 LEU A O 1
ATOM 2273 N N . ALA A 1 283 ? -0.205 -18.734 22.988 1.00 89.06 283 ALA A N 1
ATOM 2274 C CA . ALA A 1 283 ? 0.432 -19.453 24.091 1.00 89.06 283 ALA A CA 1
ATOM 2275 C C . ALA A 1 283 ? 0.673 -18.587 25.342 1.00 89.06 283 ALA A C 1
ATOM 2277 O O . ALA A 1 283 ? 0.873 -19.125 26.428 1.00 89.06 283 ALA A O 1
ATOM 2278 N N . ASP A 1 284 ? 0.678 -17.258 25.203 1.00 87.62 284 ASP A N 1
ATOM 2279 C CA . ASP A 1 284 ? 0.995 -16.330 26.294 1.00 87.62 284 ASP A CA 1
ATOM 2280 C C . ASP A 1 284 ? 0.062 -15.105 26.275 1.00 87.62 284 ASP A C 1
ATOM 2282 O O . ASP A 1 284 ? 0.430 -14.032 25.782 1.00 87.62 284 ASP A O 1
ATOM 2286 N N . PRO A 1 285 ? -1.158 -15.246 26.833 1.00 85.50 285 PRO A N 1
ATOM 2287 C CA . PRO A 1 285 ? -2.169 -14.188 26.842 1.00 85.50 285 PRO A CA 1
ATOM 2288 C C . PRO A 1 285 ? -1.701 -12.883 27.496 1.00 85.50 285 PRO A C 1
ATOM 2290 O O . PRO A 1 285 ? -2.157 -11.804 27.125 1.00 85.50 285 PRO A O 1
ATOM 2293 N N . ARG A 1 286 ? -0.774 -12.947 28.463 1.00 85.88 286 ARG A N 1
ATOM 2294 C CA . ARG A 1 286 ? -0.321 -11.759 29.198 1.00 85.88 286 ARG A CA 1
ATOM 2295 C C . ARG A 1 286 ? 0.531 -10.855 28.317 1.00 85.88 286 ARG A C 1
ATOM 2297 O O . ARG A 1 286 ? 0.258 -9.659 28.236 1.00 85.88 286 ARG A O 1
ATOM 2304 N N . THR A 1 287 ? 1.552 -11.406 27.665 1.00 87.50 287 THR A N 1
ATOM 2305 C CA . THR A 1 287 ? 2.416 -10.609 26.776 1.00 87.50 287 THR A CA 1
ATOM 2306 C C . THR A 1 287 ? 1.715 -10.256 25.467 1.00 87.50 287 THR A C 1
ATOM 2308 O O . THR A 1 287 ? 1.998 -9.208 24.879 1.00 87.50 287 THR A O 1
ATOM 2311 N N . THR A 1 288 ? 0.756 -11.080 25.034 1.00 89.44 288 THR A N 1
ATOM 2312 C CA . THR A 1 288 ? -0.161 -10.746 23.941 1.00 89.44 288 THR A CA 1
ATOM 2313 C C . THR A 1 288 ? -0.996 -9.521 24.284 1.00 89.44 288 THR A C 1
ATOM 2315 O O . THR A 1 288 ? -0.984 -8.567 23.509 1.00 89.44 288 THR A O 1
ATOM 2318 N N . LEU A 1 289 ? -1.644 -9.484 25.455 1.00 88.81 289 LEU A N 1
ATOM 2319 C CA . LEU A 1 289 ? -2.406 -8.313 25.889 1.00 88.81 289 LEU A CA 1
ATOM 2320 C C . LEU A 1 289 ? -1.514 -7.071 26.024 1.00 88.81 289 LEU A C 1
ATOM 2322 O O . LEU A 1 289 ? -1.904 -6.001 25.578 1.00 88.81 289 LEU A O 1
ATOM 2326 N N . GLU A 1 290 ? -0.298 -7.195 26.561 1.00 89.12 290 GLU A N 1
ATOM 2327 C CA . GLU A 1 290 ? 0.645 -6.069 26.634 1.00 89.12 290 GLU A CA 1
ATOM 2328 C C . GLU A 1 290 ? 0.992 -5.507 25.242 1.00 89.12 290 GLU A C 1
ATOM 2330 O O . GLU A 1 290 ? 0.972 -4.292 25.027 1.00 89.12 290 GLU A O 1
ATOM 2335 N N . SER A 1 291 ? 1.282 -6.391 24.281 1.00 90.81 291 SER A N 1
ATOM 2336 C CA . SER A 1 291 ? 1.601 -6.002 22.901 1.00 90.81 291 SER A CA 1
ATOM 2337 C C . SER A 1 291 ? 0.397 -5.359 22.210 1.00 90.81 291 SER A C 1
ATOM 2339 O O . SER A 1 291 ? 0.545 -4.355 21.515 1.00 90.81 291 SER A O 1
ATOM 2341 N N . ILE A 1 292 ? -0.797 -5.899 22.455 1.00 91.44 292 ILE A N 1
ATOM 2342 C CA . ILE A 1 292 ? -2.070 -5.355 21.989 1.00 91.44 292 ILE A CA 1
ATOM 2343 C C . ILE A 1 292 ? -2.310 -3.957 22.565 1.00 91.44 292 ILE A C 1
ATOM 2345 O O . ILE A 1 292 ? -2.501 -3.026 21.791 1.00 91.44 292 ILE A O 1
ATOM 2349 N N . CYS A 1 293 ? -2.228 -3.766 23.886 1.00 90.56 293 CYS A N 1
ATOM 2350 C CA . CYS A 1 293 ? -2.430 -2.456 24.513 1.00 90.56 293 CYS A CA 1
ATOM 2351 C C . CYS A 1 293 ? -1.454 -1.412 23.954 1.00 90.56 293 CYS A C 1
ATOM 2353 O O . CYS A 1 293 ? -1.842 -0.276 23.686 1.00 90.56 293 CYS A O 1
ATOM 2355 N N . ARG A 1 294 ? -0.199 -1.808 23.696 1.00 92.06 294 ARG A N 1
ATOM 2356 C CA . ARG A 1 294 ? 0.792 -0.944 23.043 1.00 92.06 294 ARG A CA 1
ATOM 2357 C C . ARG A 1 294 ? 0.340 -0.514 21.645 1.00 92.06 294 ARG A C 1
ATOM 2359 O O . ARG A 1 294 ? 0.361 0.679 21.357 1.00 92.06 294 ARG A O 1
ATOM 2366 N N . GLN A 1 295 ? -0.093 -1.449 20.796 1.00 93.44 295 GLN A N 1
ATOM 2367 C CA . GLN A 1 295 ? -0.593 -1.110 19.458 1.00 93.44 295 GLN A CA 1
ATOM 2368 C C . GLN A 1 295 ? -1.869 -0.264 19.512 1.00 93.44 295 GLN A C 1
ATOM 2370 O O . GLN A 1 295 ? -2.024 0.668 18.733 1.00 93.44 295 GLN A O 1
ATOM 2375 N N . MET A 1 296 ? -2.758 -0.517 20.467 1.00 91.62 296 MET A N 1
ATOM 2376 C CA . MET A 1 296 ? -3.994 0.251 20.625 1.00 91.62 296 MET A CA 1
ATOM 2377 C C . MET A 1 296 ? -3.739 1.687 21.044 1.00 91.62 296 MET A C 1
ATOM 2379 O O . MET A 1 296 ? -4.367 2.592 20.499 1.00 91.62 296 MET A O 1
ATOM 2383 N N . ARG A 1 297 ? -2.765 1.911 21.928 1.00 93.31 297 ARG A N 1
ATOM 2384 C CA . ARG A 1 297 ? -2.286 3.257 22.235 1.00 93.31 297 ARG A CA 1
ATOM 2385 C C . ARG A 1 297 ? -1.771 3.960 20.982 1.00 93.31 297 ARG A C 1
ATOM 2387 O O . ARG A 1 297 ? -2.148 5.096 20.738 1.00 93.31 297 ARG A O 1
ATOM 2394 N N . HIS A 1 298 ? -0.997 3.275 20.141 1.00 94.00 298 HIS A N 1
ATOM 2395 C CA . HIS A 1 298 ? -0.524 3.858 18.885 1.00 94.00 298 HIS A CA 1
ATOM 2396 C C . HIS A 1 298 ? -1.653 4.203 17.898 1.00 94.00 298 HIS A C 1
ATOM 2398 O O . HIS A 1 298 ? -1.564 5.204 17.189 1.00 94.00 298 HIS A O 1
ATOM 2404 N N . ILE A 1 299 ? -2.726 3.408 17.858 1.00 94.94 299 ILE A N 1
ATOM 2405 C CA . ILE A 1 299 ? -3.923 3.730 17.070 1.00 94.94 299 ILE A CA 1
ATOM 2406 C C . ILE A 1 299 ? -4.684 4.919 17.677 1.00 94.94 299 ILE A C 1
ATOM 2408 O O . ILE A 1 299 ? -5.127 5.794 16.934 1.00 94.94 299 ILE A O 1
ATOM 2412 N N . ALA A 1 300 ? -4.800 5.001 19.005 1.00 94.69 300 ALA A N 1
ATOM 2413 C CA . ALA A 1 300 ? -5.393 6.156 19.681 1.00 94.69 300 ALA A CA 1
ATOM 2414 C C . ALA A 1 300 ? -4.596 7.444 19.403 1.00 94.69 300 ALA A C 1
ATOM 2416 O O . ALA A 1 300 ? -5.189 8.466 19.054 1.00 94.69 300 ALA A O 1
ATOM 2417 N N . ASP A 1 301 ? -3.263 7.375 19.461 1.00 94.38 301 ASP A N 1
ATOM 2418 C CA . ASP A 1 301 ? -2.361 8.479 19.119 1.00 94.38 301 ASP A CA 1
ATOM 2419 C C . ASP A 1 301 ? -2.509 8.897 17.646 1.00 94.38 301 ASP A C 1
ATOM 2421 O O . ASP A 1 301 ? -2.576 10.090 17.340 1.00 94.38 301 ASP A O 1
ATOM 2425 N N . ALA A 1 302 ? -2.663 7.934 16.729 1.00 93.31 302 ALA A N 1
ATOM 2426 C CA . ALA A 1 302 ? -2.932 8.208 15.318 1.00 93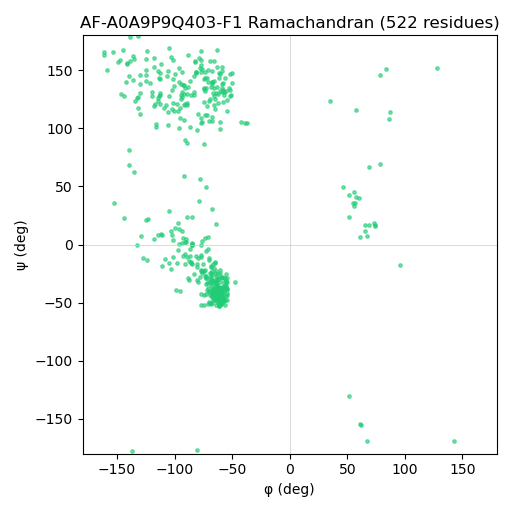.31 302 ALA A CA 1
ATOM 2427 C C . ALA A 1 302 ? -4.269 8.944 15.114 1.00 93.31 302 ALA A C 1
ATOM 2429 O O . ALA A 1 302 ? -4.338 9.921 14.364 1.00 93.31 302 ALA A O 1
ATOM 2430 N N . LEU A 1 303 ? -5.334 8.509 15.798 1.00 92.81 303 LEU A N 1
ATOM 2431 C CA . LEU A 1 303 ? -6.636 9.183 15.758 1.00 92.81 303 LEU A CA 1
ATOM 2432 C C . LEU A 1 303 ? -6.551 10.595 16.338 1.00 92.81 303 LEU A C 1
ATOM 2434 O O . LEU A 1 303 ? -7.083 11.532 15.746 1.00 92.81 303 LEU A O 1
ATOM 2438 N N . LYS A 1 304 ? -5.841 10.769 17.456 1.00 92.69 304 LYS A N 1
ATOM 2439 C CA . LYS A 1 304 ? -5.576 12.084 18.047 1.00 92.69 304 LYS A CA 1
ATOM 2440 C C . LYS A 1 304 ? -4.877 13.004 17.055 1.00 92.69 304 LYS A C 1
ATOM 2442 O O . LYS A 1 304 ? -5.339 14.123 16.846 1.00 92.69 304 LYS A O 1
ATOM 2447 N N . TRP A 1 305 ? -3.834 12.518 16.389 1.00 91.19 305 TRP A N 1
ATOM 2448 C CA . TRP A 1 305 ? -3.103 13.283 15.383 1.00 91.19 305 TRP A CA 1
ATOM 2449 C C . TRP A 1 305 ? -4.006 13.748 14.224 1.00 91.19 305 TRP A C 1
ATOM 2451 O O . TRP A 1 305 ? -3.956 14.916 13.836 1.00 91.19 305 TRP A O 1
ATOM 2461 N N . LEU A 1 306 ? -4.905 12.888 13.729 1.00 88.44 306 LEU A N 1
ATOM 2462 C CA . LEU A 1 306 ? -5.904 13.264 12.714 1.00 88.44 306 LEU A CA 1
ATOM 2463 C C . LEU A 1 306 ? -6.912 14.307 13.236 1.00 88.44 306 LEU A C 1
ATOM 2465 O O . LEU A 1 306 ? -7.271 15.256 12.531 1.00 88.44 306 LEU A O 1
ATOM 2469 N N . HIS A 1 307 ? -7.384 14.130 14.472 1.00 87.75 307 HIS A N 1
ATOM 2470 C CA . HIS A 1 307 ? -8.484 14.898 15.066 1.00 87.75 307 HIS A CA 1
ATOM 2471 C C . HIS A 1 307 ? -8.085 16.272 15.601 1.00 87.75 307 HIS A C 1
ATOM 2473 O O . HIS A 1 307 ? -8.930 17.173 15.616 1.00 87.75 307 HIS A O 1
ATOM 2479 N N . GLU A 1 308 ? -6.843 16.427 16.063 1.00 86.31 308 GLU A N 1
ATOM 2480 C CA . GLU A 1 308 ? -6.260 17.701 16.510 1.00 86.31 308 GLU A CA 1
ATOM 2481 C C . GLU A 1 308 ? -5.800 18.563 15.329 1.00 86.31 308 GLU A C 1
ATOM 2483 O O . GLU A 1 308 ? -5.552 19.760 15.484 1.00 86.31 308 GLU A O 1
ATOM 2488 N N . GLY A 1 309 ? -5.761 17.974 14.136 1.00 80.00 309 GLY A N 1
ATOM 2489 C CA . GLY A 1 309 ? -5.494 18.641 12.878 1.00 80.00 309 GLY A CA 1
ATOM 2490 C C . GLY A 1 309 ? -4.010 18.824 12.584 1.00 80.00 309 GLY A C 1
ATOM 2491 O O . GLY A 1 309 ? -3.170 18.985 13.469 1.00 80.00 309 GLY A O 1
ATOM 2492 N N . ILE A 1 310 ? -3.710 18.840 11.293 1.00 82.56 310 ILE A N 1
ATOM 2493 C CA . ILE A 1 310 ? -2.365 18.885 10.736 1.00 82.56 310 ILE A CA 1
ATOM 2494 C C . ILE A 1 310 ? -2.135 20.200 9.999 1.00 82.56 310 ILE A C 1
ATOM 2496 O O . ILE A 1 310 ? -3.059 20.804 9.447 1.00 82.56 310 ILE A O 1
ATOM 2500 N N . LEU A 1 311 ? -0.889 20.664 10.001 1.00 80.75 311 LEU A N 1
ATOM 2501 C CA . LEU A 1 311 ? -0.480 21.834 9.234 1.00 80.75 311 LEU A CA 1
ATOM 2502 C C . LEU A 1 311 ? -0.037 21.368 7.854 1.00 80.75 311 LEU A C 1
ATOM 2504 O O . LEU A 1 311 ? 0.792 20.468 7.742 1.00 80.75 311 LEU A O 1
ATOM 2508 N N . THR A 1 312 ? -0.573 21.990 6.809 1.00 70.75 312 THR A N 1
ATOM 2509 C CA . THR A 1 312 ? -0.211 21.658 5.426 1.00 70.75 312 THR A CA 1
ATOM 2510 C C . THR A 1 312 ? 0.267 22.905 4.694 1.00 70.75 312 THR A C 1
ATOM 2512 O O . THR A 1 312 ? -0.218 24.019 4.926 1.00 70.75 312 THR A O 1
ATOM 2515 N N . HIS A 1 313 ? 1.231 22.728 3.792 1.00 69.00 313 HIS A N 1
ATOM 2516 C CA . HIS A 1 313 ? 1.742 23.827 2.973 1.00 69.00 313 HIS A CA 1
ATOM 2517 C C . HIS A 1 313 ? 0.689 24.329 1.971 1.00 69.00 313 HIS A C 1
ATOM 2519 O O . HIS A 1 313 ? 0.523 25.539 1.816 1.00 69.00 313 HIS A O 1
ATOM 2525 N N . ARG A 1 314 ? -0.083 23.414 1.371 1.00 67.50 314 ARG A N 1
ATOM 2526 C CA . ARG A 1 314 ? -1.126 23.695 0.369 1.00 67.50 314 ARG A CA 1
ATOM 2527 C C . ARG A 1 314 ? -2.350 24.421 0.931 1.00 67.50 314 ARG A C 1
ATOM 2529 O O . ARG A 1 314 ? -3.013 25.154 0.208 1.00 67.50 314 ARG A O 1
ATOM 2536 N N . ALA A 1 315 ? -2.626 24.302 2.231 1.00 59.16 315 ALA A N 1
ATOM 2537 C CA . ALA A 1 315 ? -3.724 25.022 2.877 1.00 59.16 315 ALA A CA 1
ATOM 2538 C C . ALA A 1 315 ? -3.325 26.409 3.427 1.00 59.16 315 ALA A C 1
ATOM 2540 O O . ALA A 1 315 ? -4.005 26.908 4.324 1.00 59.16 315 ALA A O 1
ATOM 2541 N N . ASN A 1 316 ? -2.266 27.048 2.912 1.00 64.50 316 ASN A N 1
ATOM 2542 C CA . ASN A 1 316 ? -1.716 28.319 3.420 1.00 64.50 316 ASN A CA 1
ATOM 2543 C C . ASN A 1 316 ? -1.325 28.270 4.910 1.00 64.50 316 ASN A C 1
ATOM 2545 O O . ASN A 1 316 ? -1.465 29.260 5.619 1.00 64.50 316 ASN A O 1
ATOM 2549 N N . ARG A 1 317 ? -0.820 27.122 5.390 1.00 62.94 317 ARG A N 1
ATOM 2550 C CA . ARG A 1 317 ? -0.507 26.857 6.811 1.00 62.94 317 ARG A CA 1
ATOM 2551 C C . ARG A 1 317 ? -1.714 26.830 7.751 1.00 62.94 317 ARG A C 1
ATOM 2553 O O . ARG A 1 317 ? -1.522 26.786 8.963 1.00 62.94 317 ARG A O 1
ATOM 2560 N N . ASN A 1 318 ? -2.939 26.803 7.234 1.00 67.19 318 ASN A N 1
ATOM 2561 C CA . ASN A 1 318 ? -4.098 26.578 8.088 1.00 67.19 318 ASN A CA 1
ATOM 2562 C C . ASN A 1 318 ? -4.118 25.127 8.572 1.00 67.19 318 ASN A C 1
ATOM 2564 O O . ASN A 1 318 ? -3.684 24.201 7.877 1.00 67.19 318 ASN A O 1
ATOM 2568 N N . ARG A 1 319 ? -4.686 24.938 9.761 1.00 77.62 319 ARG A N 1
ATOM 2569 C CA . ARG A 1 319 ? -4.893 23.620 10.347 1.00 77.62 319 ARG A CA 1
ATOM 2570 C C . ARG A 1 319 ? -6.055 22.908 9.649 1.00 77.62 319 ARG A C 1
ATOM 2572 O O . ARG A 1 319 ? -7.179 23.420 9.599 1.00 77.62 319 ARG A O 1
ATOM 2579 N N . VAL A 1 320 ? -5.766 21.729 9.103 1.00 79.38 320 VAL A N 1
ATOM 2580 C CA . VAL A 1 320 ? -6.742 20.841 8.462 1.00 79.38 320 VAL A CA 1
ATOM 2581 C C . VAL A 1 320 ? -7.025 19.680 9.398 1.00 79.38 320 VAL A C 1
ATOM 2583 O O . VAL A 1 320 ? -6.105 19.017 9.865 1.00 79.38 320 VAL A O 1
ATOM 2586 N N . TYR A 1 321 ? -8.295 19.433 9.672 1.00 82.62 321 TYR A N 1
ATOM 2587 C CA . TYR A 1 321 ? -8.743 18.392 10.587 1.00 82.62 321 TYR A CA 1
ATOM 2588 C C . TYR A 1 321 ? -9.350 17.239 9.803 1.00 82.62 321 TYR A C 1
ATOM 2590 O O . TYR A 1 321 ? -10.027 17.461 8.796 1.00 82.62 321 TYR A O 1
ATOM 2598 N N . PHE A 1 322 ? -9.138 16.023 10.297 1.00 82.31 322 PHE A N 1
ATOM 2599 C CA . PHE A 1 322 ? -9.573 14.797 9.645 1.00 82.31 322 PHE A CA 1
ATOM 2600 C C . PHE A 1 322 ? -10.445 13.951 10.577 1.00 82.31 322 PHE A C 1
ATOM 2602 O O . PHE A 1 322 ? -10.278 13.963 11.798 1.00 82.31 322 PHE A O 1
ATOM 2609 N N . ALA A 1 323 ? -11.370 13.200 9.981 1.00 82.06 323 ALA A N 1
ATOM 2610 C CA . ALA A 1 323 ? -12.086 12.092 10.609 1.00 82.06 323 ALA A CA 1
ATOM 2611 C C . ALA A 1 323 ? -12.014 10.869 9.685 1.00 82.06 323 ALA A C 1
ATOM 2613 O O . ALA A 1 323 ? -12.156 11.023 8.471 1.00 82.06 323 ALA A O 1
ATOM 2614 N N . HIS A 1 324 ? -11.794 9.676 10.241 1.00 83.56 324 HIS A N 1
ATOM 2615 C CA . HIS A 1 324 ? -11.641 8.430 9.483 1.00 83.56 324 HIS A CA 1
ATOM 2616 C C . HIS A 1 324 ? -12.978 7.945 8.906 1.00 83.56 324 HIS A C 1
ATOM 2618 O O . HIS A 1 324 ? -13.023 7.494 7.761 1.00 83.56 324 HIS A O 1
ATOM 2624 N N . MET A 1 325 ? -14.055 8.010 9.693 1.00 79.62 325 MET A N 1
ATOM 2625 C CA . MET A 1 325 ? -15.451 7.719 9.328 1.00 79.62 325 MET A CA 1
ATOM 2626 C C . MET A 1 325 ? -15.759 6.290 8.843 1.00 79.62 325 MET A C 1
ATOM 2628 O O . MET A 1 325 ? -16.876 6.009 8.404 1.00 79.62 325 MET A O 1
ATOM 2632 N N . ASP A 1 326 ? -14.794 5.377 8.909 1.00 80.00 326 ASP A N 1
ATOM 2633 C CA . ASP A 1 326 ? -14.967 3.965 8.538 1.00 80.00 326 ASP A CA 1
ATOM 2634 C C . ASP A 1 326 ? -13.997 3.070 9.317 1.00 80.00 326 ASP A C 1
ATOM 2636 O O . ASP A 1 326 ? -13.439 2.122 8.778 1.00 80.00 326 ASP A O 1
ATOM 2640 N N . LEU A 1 327 ? -13.719 3.404 10.578 1.00 89.44 327 LEU A N 1
ATOM 2641 C CA . LEU A 1 327 ? -12.808 2.604 11.388 1.00 89.44 327 LEU A CA 1
ATOM 2642 C C . LEU A 1 327 ? -13.448 1.244 11.718 1.00 89.44 327 LEU A C 1
ATOM 2644 O O . LEU A 1 327 ? -14.557 1.166 12.245 1.00 89.44 327 LEU A O 1
ATOM 2648 N N . LYS A 1 328 ? -12.737 0.167 11.392 1.00 91.25 328 LYS A N 1
ATOM 2649 C CA . LYS A 1 328 ? -13.118 -1.238 11.602 1.00 91.25 328 LYS A CA 1
ATOM 2650 C C . LYS A 1 328 ? -11.861 -2.113 11.512 1.00 91.25 328 LYS A C 1
ATOM 2652 O O . LYS A 1 328 ? -10.851 -1.619 11.008 1.00 91.25 328 LYS A O 1
ATOM 2657 N N . PRO A 1 329 ? -11.891 -3.386 11.945 1.00 94.31 329 PRO A N 1
ATOM 2658 C CA . PRO A 1 329 ? -10.708 -4.246 11.910 1.00 94.31 329 PRO A CA 1
ATOM 2659 C C . PRO A 1 329 ? -10.093 -4.400 10.507 1.00 94.31 329 PRO A C 1
ATOM 2661 O O . PRO A 1 329 ? -8.875 -4.384 10.378 1.00 94.31 329 PRO A O 1
ATOM 2664 N N . ASP A 1 330 ? -10.904 -4.441 9.447 1.00 90.31 330 ASP A N 1
ATOM 2665 C CA . ASP A 1 330 ? -10.431 -4.514 8.054 1.00 90.31 330 ASP A CA 1
ATOM 2666 C C . ASP A 1 330 ? -9.545 -3.317 7.651 1.00 90.31 330 ASP A C 1
ATOM 2668 O O . ASP A 1 330 ? -8.673 -3.439 6.795 1.00 90.31 330 ASP A O 1
ATOM 2672 N N . ASN A 1 331 ? -9.758 -2.161 8.290 1.00 91.88 331 ASN A N 1
ATOM 2673 C CA . ASN A 1 331 ? -9.063 -0.904 8.003 1.00 91.88 331 ASN A CA 1
ATOM 2674 C C . ASN A 1 331 ? -7.867 -0.669 8.950 1.00 91.88 331 ASN A C 1
ATOM 2676 O O . ASN A 1 331 ? -7.319 0.432 9.029 1.00 91.88 331 ASN A O 1
ATOM 2680 N N . VAL A 1 332 ? -7.448 -1.707 9.682 1.00 94.88 332 VAL A N 1
ATOM 2681 C CA . VAL A 1 332 ? -6.220 -1.727 10.481 1.00 94.88 332 VAL A CA 1
ATOM 2682 C C . VAL A 1 332 ? -5.299 -2.797 9.903 1.00 94.88 332 VAL A C 1
ATOM 2684 O O . VAL A 1 332 ? -5.476 -3.986 10.152 1.00 94.88 332 VAL A O 1
ATOM 2687 N N . LEU A 1 333 ? -4.307 -2.383 9.117 1.00 94.56 333 LEU A N 1
ATOM 2688 C CA . LEU A 1 333 ? -3.305 -3.286 8.553 1.00 94.56 333 LEU A CA 1
ATOM 2689 C C . LEU A 1 333 ? -2.253 -3.650 9.591 1.00 94.56 333 LEU A C 1
ATOM 2691 O O . LEU A 1 333 ? -1.913 -2.843 10.452 1.00 94.56 333 LEU A O 1
ATOM 2695 N N . ILE A 1 334 ? -1.664 -4.830 9.448 1.00 94.94 334 ILE A N 1
ATOM 2696 C CA . ILE A 1 334 ? -0.540 -5.279 10.257 1.00 94.94 334 ILE A CA 1
ATOM 2697 C C . ILE A 1 334 ? 0.695 -5.376 9.362 1.00 94.94 334 ILE A C 1
ATOM 2699 O O . ILE A 1 334 ? 0.679 -5.974 8.281 1.00 94.94 334 ILE A O 1
ATOM 2703 N N . LYS A 1 335 ? 1.791 -4.776 9.821 1.00 91.88 335 LYS A N 1
ATOM 2704 C CA . LYS A 1 335 ? 3.130 -4.947 9.260 1.00 91.88 335 LYS A CA 1
ATOM 2705 C C . LYS A 1 335 ? 4.014 -5.690 10.243 1.00 91.88 335 LYS A C 1
ATOM 2707 O O . LYS A 1 335 ? 3.803 -5.646 11.455 1.00 91.88 335 LYS A O 1
ATOM 2712 N N . ARG A 1 336 ? 5.040 -6.348 9.720 1.00 88.56 336 ARG A N 1
ATOM 2713 C CA . ARG A 1 336 ? 6.184 -6.759 10.533 1.00 88.56 336 ARG A CA 1
ATOM 2714 C C . ARG A 1 336 ? 6.824 -5.534 11.188 1.00 88.56 336 ARG A C 1
ATOM 2716 O O . ARG A 1 336 ? 6.950 -4.500 10.536 1.00 88.56 336 ARG A O 1
ATOM 2723 N N . ASP A 1 337 ? 7.220 -5.658 12.451 1.00 77.75 337 ASP A N 1
ATOM 2724 C CA . ASP A 1 337 ? 7.997 -4.600 13.094 1.00 77.75 337 ASP A CA 1
ATOM 2725 C C . ASP A 1 337 ? 9.378 -4.481 12.465 1.00 77.75 337 ASP A C 1
ATOM 2727 O O . ASP A 1 337 ? 9.982 -5.475 12.040 1.00 77.75 337 ASP A O 1
ATOM 2731 N N . ASP A 1 338 ? 9.900 -3.260 12.481 1.00 67.62 338 ASP A N 1
ATOM 2732 C CA . ASP A 1 338 ? 11.312 -3.039 12.240 1.00 67.62 338 ASP A CA 1
ATOM 2733 C C . ASP A 1 338 ? 12.120 -3.635 13.396 1.00 67.62 338 ASP A C 1
ATOM 2735 O O . ASP A 1 338 ? 11.766 -3.523 14.572 1.00 67.62 338 ASP A O 1
ATOM 2739 N N . ILE A 1 339 ? 13.245 -4.266 13.056 1.00 57.50 339 ILE A N 1
ATOM 2740 C CA . ILE A 1 339 ? 14.122 -4.977 14.003 1.00 57.50 339 ILE A CA 1
ATOM 2741 C C . ILE A 1 339 ? 14.568 -4.056 15.161 1.00 57.50 339 ILE A C 1
ATOM 2743 O O . ILE A 1 339 ? 14.856 -4.528 16.260 1.00 57.50 339 ILE A O 1
ATOM 2747 N N . SER A 1 340 ? 14.592 -2.739 14.934 1.00 52.34 340 SER A N 1
ATOM 2748 C CA . SER A 1 340 ? 15.006 -1.705 15.886 1.00 52.34 340 SER A CA 1
ATOM 2749 C C . SER A 1 340 ? 13.984 -1.384 16.985 1.00 52.34 340 SER A C 1
ATOM 2751 O O . SER A 1 340 ? 14.386 -0.885 18.033 1.00 52.34 340 SER A O 1
ATOM 2753 N N . SER A 1 341 ? 12.690 -1.662 16.793 1.00 55.56 341 SER A N 1
ATOM 2754 C CA . SER A 1 341 ? 11.622 -1.287 17.743 1.00 55.56 341 SER A CA 1
ATOM 2755 C C . SER A 1 341 ? 11.398 -2.312 18.865 1.00 55.56 341 SER A C 1
ATOM 2757 O O . SER A 1 341 ? 10.602 -2.077 19.775 1.00 55.56 341 SER A O 1
ATOM 2759 N N . GLY A 1 342 ? 12.113 -3.441 18.815 1.00 55.19 342 GLY A N 1
ATOM 2760 C CA . GLY A 1 342 ? 11.831 -4.629 19.618 1.00 55.19 342 GLY A CA 1
ATOM 2761 C C . GLY A 1 342 ? 10.656 -5.434 19.035 1.00 55.19 342 GLY A C 1
ATOM 2762 O O . GLY A 1 342 ? 9.740 -4.854 18.456 1.00 55.19 342 GLY A O 1
ATOM 2763 N N . PRO A 1 343 ? 10.660 -6.774 19.141 1.00 63.12 343 PRO A N 1
ATOM 2764 C CA . PRO A 1 343 ? 9.654 -7.602 18.478 1.00 63.12 343 PRO A CA 1
ATOM 27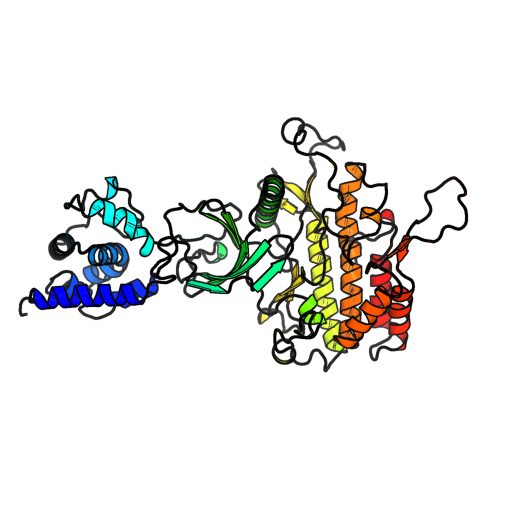65 C C . PRO A 1 343 ? 8.286 -7.496 19.178 1.00 63.12 343 PRO A C 1
ATOM 2767 O O . PRO A 1 343 ? 8.118 -8.001 20.290 1.00 63.12 343 PRO A O 1
ATOM 2770 N N . SER A 1 344 ? 7.286 -6.884 18.532 1.00 80.00 344 SER A N 1
ATOM 2771 C CA . SER A 1 344 ? 5.879 -7.034 18.923 1.00 80.00 344 SER A CA 1
ATOM 2772 C C . SER A 1 344 ? 5.409 -8.420 18.505 1.00 80.00 344 SER A C 1
ATOM 2774 O O . SER A 1 344 ? 5.563 -8.833 17.354 1.00 80.00 344 SER A O 1
ATOM 2776 N N . LYS A 1 345 ? 4.753 -9.141 19.417 1.00 87.56 345 LYS A N 1
ATOM 2777 C CA . LYS A 1 345 ? 4.130 -10.430 19.076 1.00 87.56 345 LYS A CA 1
ATOM 2778 C C . LYS A 1 345 ? 2.994 -10.288 18.060 1.00 87.56 345 LYS A C 1
ATOM 2780 O O . LYS A 1 345 ? 2.664 -11.249 17.376 1.00 87.56 345 LYS A O 1
ATOM 2785 N N . VAL A 1 346 ? 2.401 -9.097 17.972 1.00 92.25 346 VAL A N 1
ATOM 2786 C CA . VAL A 1 346 ? 1.217 -8.809 17.146 1.00 92.25 346 VAL A CA 1
ATOM 2787 C C . VAL A 1 346 ? 1.522 -7.883 15.962 1.00 92.25 346 VAL A C 1
ATOM 2789 O O . VAL A 1 346 ? 0.599 -7.433 15.285 1.00 92.25 346 VAL A O 1
ATOM 2792 N N . GLY A 1 347 ? 2.808 -7.605 15.712 1.00 92.44 347 GLY A N 1
ATOM 2793 C CA . GLY A 1 347 ? 3.280 -6.675 14.683 1.00 92.44 347 GLY A CA 1
ATOM 2794 C C . GLY A 1 347 ? 2.924 -5.208 14.949 1.00 92.44 347 GLY A C 1
ATOM 2795 O O . GLY A 1 347 ? 2.448 -4.853 16.036 1.00 92.44 347 GLY A O 1
ATOM 2796 N N . LYS A 1 348 ? 3.139 -4.376 13.921 1.00 93.75 348 LYS A N 1
ATOM 2797 C CA . LYS A 1 348 ? 2.845 -2.937 13.879 1.00 93.75 348 LYS A CA 1
ATOM 2798 C C . LYS A 1 348 ? 1.512 -2.686 13.187 1.00 93.75 348 LYS A C 1
ATOM 2800 O O . LYS A 1 348 ? 1.349 -3.039 12.020 1.00 93.75 348 LYS A O 1
ATOM 2805 N N . TRP A 1 349 ? 0.570 -2.059 13.881 1.00 95.19 349 TRP A N 1
ATOM 2806 C CA . TRP A 1 349 ? -0.772 -1.778 13.371 1.00 95.19 349 TRP A CA 1
ATOM 2807 C C . TRP A 1 349 ? -0.826 -0.421 12.689 1.00 95.19 349 TRP A C 1
ATOM 2809 O O . TRP A 1 349 ? -0.323 0.557 13.222 1.00 95.19 349 TRP A O 1
ATOM 2819 N N . ILE A 1 350 ? -1.437 -0.332 11.517 1.00 94.06 350 ILE A N 1
ATOM 2820 C CA . ILE A 1 350 ? -1.451 0.884 10.708 1.00 94.06 350 ILE A CA 1
ATOM 2821 C C . ILE A 1 350 ? -2.869 1.115 10.206 1.00 94.06 350 ILE A C 1
ATOM 2823 O O . ILE A 1 350 ? -3.433 0.257 9.532 1.00 94.06 350 ILE A O 1
ATOM 2827 N N . LEU A 1 351 ? -3.431 2.284 10.506 1.00 93.19 351 LEU A N 1
ATOM 2828 C CA . LEU A 1 351 ? -4.722 2.695 9.965 1.00 93.19 351 LEU A CA 1
ATOM 2829 C C . LEU A 1 351 ? -4.625 2.883 8.447 1.00 93.19 351 LEU A C 1
ATOM 2831 O O . LEU A 1 351 ? -3.672 3.495 7.958 1.00 93.19 351 LEU A O 1
ATOM 2835 N N . CYS A 1 352 ? -5.600 2.370 7.705 1.00 88.44 352 CYS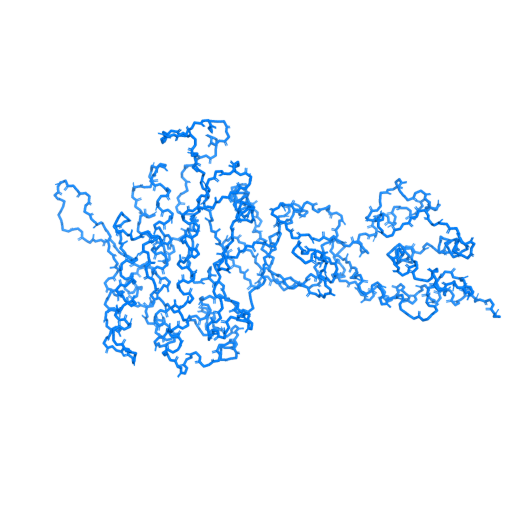 A N 1
ATOM 2836 C CA . CYS A 1 352 ? -5.685 2.489 6.253 1.00 88.44 352 CYS A CA 1
ATOM 2837 C C . CYS A 1 352 ? -7.124 2.762 5.795 1.00 88.44 352 CYS A C 1
ATOM 2839 O O . CYS A 1 352 ? -8.040 2.830 6.606 1.00 88.44 352 CYS A O 1
ATOM 2841 N N . ASP A 1 353 ? -7.299 2.919 4.477 1.00 75.31 353 ASP A N 1
ATOM 2842 C CA . ASP A 1 353 ? -8.606 3.042 3.808 1.00 75.31 353 ASP A CA 1
ATOM 2843 C C . ASP A 1 353 ? -9.560 4.016 4.512 1.00 75.31 353 ASP A C 1
ATOM 2845 O O . ASP A 1 353 ? -10.713 3.742 4.852 1.00 75.31 353 ASP A O 1
ATOM 2849 N N . PHE A 1 354 ? -9.010 5.190 4.790 1.00 68.44 354 PHE A N 1
ATOM 2850 C CA . PHE A 1 354 ? -9.717 6.239 5.474 1.00 68.44 354 PHE A CA 1
ATOM 2851 C C . PHE A 1 354 ? -10.763 6.841 4.529 1.00 68.44 354 PHE A C 1
ATOM 2853 O O . PHE A 1 354 ? -10.415 7.449 3.516 1.00 68.44 354 PHE A O 1
ATOM 2860 N N . GLY A 1 355 ? -12.044 6.766 4.890 1.00 57.28 355 GLY A N 1
ATOM 2861 C CA . GLY A 1 355 ? -13.114 7.528 4.242 1.00 57.28 355 GLY A CA 1
ATOM 2862 C C . GLY A 1 355 ? -13.049 9.013 4.610 1.00 57.28 355 GLY A C 1
ATOM 2863 O O . GLY A 1 355 ? -14.045 9.563 5.076 1.00 57.28 355 GLY A O 1
ATOM 2864 N N . LEU A 1 356 ? -11.868 9.631 4.481 1.00 58.84 356 LEU A N 1
ATOM 2865 C CA . LEU A 1 356 ? -11.553 10.924 5.077 1.00 58.84 356 LEU A CA 1
ATOM 2866 C C . LEU A 1 356 ? -12.539 11.983 4.620 1.00 58.84 356 LEU A C 1
ATOM 2868 O O . LEU A 1 356 ? -12.709 12.232 3.426 1.00 58.84 356 LEU A O 1
ATOM 2872 N N . SER A 1 357 ? -13.096 12.672 5.605 1.00 61.03 357 SER A N 1
ATOM 2873 C CA . SER A 1 357 ? -13.589 14.027 5.436 1.00 61.03 357 SER A CA 1
ATOM 2874 C C . SER A 1 357 ? -12.549 14.969 6.031 1.00 61.03 357 SER A C 1
ATOM 2876 O O . SER A 1 357 ? -12.227 14.865 7.216 1.00 61.03 357 SER A O 1
ATOM 2878 N N . ALA A 1 358 ? -12.029 15.882 5.214 1.00 56.62 358 ALA A N 1
ATOM 2879 C CA . ALA A 1 358 ? -11.143 16.949 5.656 1.00 56.62 358 ALA A CA 1
ATOM 2880 C C . ALA A 1 358 ? -11.927 18.257 5.774 1.00 56.62 358 ALA A C 1
ATOM 2882 O O . ALA A 1 358 ? -12.790 18.548 4.945 1.00 56.62 358 ALA A O 1
ATOM 2883 N N . PHE A 1 359 ? -11.617 19.067 6.781 1.00 65.38 359 PHE A N 1
ATOM 2884 C CA . PHE A 1 359 ? -12.142 20.426 6.882 1.00 65.38 359 PHE A CA 1
ATOM 2885 C C . PHE A 1 359 ? -11.069 21.394 7.374 1.00 65.38 359 PHE A C 1
ATOM 2887 O O . PHE A 1 359 ? -10.205 21.051 8.183 1.00 65.38 359 PHE A O 1
ATOM 2894 N N . LYS A 1 360 ? -11.122 22.624 6.864 1.00 57.03 360 LYS A N 1
ATOM 2895 C CA . LYS A 1 360 ? -10.160 23.690 7.147 1.00 57.03 360 LYS A CA 1
ATOM 2896 C C . LYS A 1 360 ? -10.769 24.656 8.158 1.00 57.03 360 LYS A C 1
ATOM 2898 O O . LYS A 1 360 ? -11.908 25.082 7.982 1.00 57.03 360 LYS A O 1
ATOM 2903 N N . LYS A 1 361 ? -10.016 25.022 9.195 1.00 53.03 361 LYS A N 1
ATOM 2904 C CA . LYS A 1 361 ? -10.351 26.171 10.047 1.00 53.03 361 LYS A CA 1
ATOM 2905 C C . LYS A 1 361 ? -9.480 27.350 9.625 1.00 53.03 361 LYS A C 1
ATOM 2907 O O . LYS A 1 361 ? -8.298 27.162 9.340 1.00 53.03 361 LYS A O 1
ATOM 2912 N N . ASP A 1 362 ? -10.062 28.538 9.517 1.00 49.03 362 ASP A N 1
ATOM 2913 C CA . ASP A 1 362 ? -9.281 29.758 9.328 1.00 49.03 362 ASP A CA 1
ATOM 2914 C C . ASP A 1 362 ? -8.919 30.345 10.692 1.00 49.03 362 ASP A C 1
ATOM 2916 O O . ASP A 1 362 ? -9.805 30.622 11.498 1.00 49.03 362 ASP A O 1
ATOM 2920 N N . ASP A 1 363 ? -7.622 30.476 10.967 1.00 43.44 363 ASP A N 1
ATOM 2921 C CA . ASP A 1 363 ? -7.116 30.976 12.248 1.00 43.44 363 ASP A CA 1
ATOM 2922 C C . ASP A 1 363 ? -7.024 32.518 12.268 1.00 43.44 363 ASP A C 1
ATOM 2924 O O . ASP A 1 363 ? -6.815 33.099 13.331 1.00 43.44 363 ASP A O 1
ATOM 2928 N N . GLN A 1 364 ? -7.199 33.204 11.125 1.00 42.75 364 GLN A N 1
ATOM 2929 C CA . GLN A 1 364 ? -7.120 34.675 11.050 1.00 42.75 364 GLN A CA 1
ATOM 2930 C C . GLN A 1 364 ? -8.445 35.396 11.332 1.00 42.75 364 GLN A C 1
ATOM 2932 O O . GLN A 1 364 ? -8.452 36.596 11.607 1.00 42.75 364 GLN A O 1
ATOM 2937 N N . LEU A 1 365 ? -9.567 34.678 11.320 1.00 41.59 365 LEU A N 1
ATOM 2938 C CA . LEU A 1 365 ? -10.872 35.215 11.682 1.00 41.59 365 LEU A CA 1
ATOM 2939 C C . LEU A 1 365 ? -11.239 34.673 13.065 1.00 41.59 365 LEU A C 1
ATOM 2941 O O . LEU A 1 365 ? -11.699 33.544 13.207 1.00 41.59 365 LEU A O 1
ATOM 2945 N N . ASN A 1 366 ? -11.093 35.501 14.106 1.00 36.38 366 ASN A N 1
ATOM 2946 C CA . ASN A 1 366 ? -11.636 35.257 15.457 1.00 36.38 366 ASN A CA 1
ATOM 2947 C C . ASN A 1 366 ? -13.184 35.307 15.492 1.00 36.38 366 ASN A C 1
ATOM 2949 O O . ASN A 1 366 ? -13.809 35.689 16.478 1.00 36.38 366 ASN A O 1
ATOM 2953 N N . THR A 1 367 ? -13.816 34.927 14.390 1.00 33.41 367 THR A N 1
ATOM 2954 C CA . THR A 1 367 ? -15.246 34.771 14.192 1.00 33.41 367 THR A CA 1
ATOM 2955 C C . THR A 1 367 ? -15.446 33.399 13.565 1.00 33.41 367 THR A C 1
ATOM 2957 O O . THR A 1 367 ? -14.828 33.056 12.565 1.00 33.41 367 THR A O 1
ATOM 2960 N N . THR A 1 368 ? -16.359 32.607 14.119 1.00 37.28 368 THR A N 1
ATOM 2961 C CA . THR A 1 368 ? -16.857 31.342 13.546 1.00 37.28 368 THR A CA 1
ATOM 2962 C C . THR A 1 368 ? -17.611 31.529 12.213 1.00 37.28 368 THR A C 1
ATOM 2964 O O . THR A 1 368 ? -18.343 30.641 11.783 1.00 37.28 368 THR A O 1
ATOM 2967 N N . GLN A 1 369 ? -17.432 32.670 11.540 1.00 30.44 369 GLN A N 1
ATOM 2968 C CA . GLN A 1 369 ? -17.964 32.968 10.219 1.00 30.44 369 GLN A CA 1
ATOM 2969 C C . GLN A 1 369 ? -16.905 32.685 9.157 1.00 30.44 369 GLN A C 1
ATOM 2971 O O . GLN A 1 369 ? -16.003 33.481 8.892 1.00 30.44 369 GLN A O 1
ATOM 2976 N N . PHE A 1 370 ? -17.077 31.519 8.538 1.00 39.56 370 PHE A N 1
ATOM 2977 C CA . PHE A 1 370 ? -16.540 31.160 7.233 1.00 39.56 370 PHE A CA 1
ATOM 2978 C C . PHE A 1 370 ? -16.700 32.334 6.265 1.00 39.56 370 PHE A C 1
ATOM 2980 O O . PHE A 1 370 ? -17.806 32.619 5.813 1.00 39.56 370 PHE A O 1
ATOM 2987 N N . SER A 1 371 ? -15.608 33.032 5.965 1.00 25.00 371 SER A N 1
ATOM 2988 C CA . SER A 1 371 ? -15.634 34.156 5.033 1.00 25.00 371 SER A CA 1
ATOM 2989 C C . SER A 1 371 ? -14.949 33.756 3.730 1.00 25.00 371 SER A C 1
ATOM 2991 O O . SER A 1 371 ? -13.774 33.400 3.701 1.00 25.00 371 SER A O 1
ATOM 2993 N N . SER A 1 372 ? -15.736 33.828 2.654 1.00 33.84 372 SER A N 1
ATOM 2994 C CA . SER A 1 372 ? -15.403 33.628 1.235 1.00 33.84 372 SER A CA 1
ATOM 2995 C C . SER A 1 372 ? -15.037 32.203 0.780 1.00 33.84 372 SER A C 1
ATOM 2997 O O . SER A 1 372 ? -13.940 31.927 0.308 1.00 33.84 372 SER A O 1
ATOM 2999 N N . MET A 1 373 ? -16.022 31.301 0.835 1.00 40.19 373 MET A N 1
ATOM 3000 C CA . MET A 1 373 ? -16.068 30.069 0.019 1.00 40.19 373 MET A CA 1
ATOM 3001 C C . MET A 1 373 ? -17.360 29.981 -0.818 1.00 40.19 373 MET A C 1
ATOM 3003 O O . MET A 1 373 ? -17.762 28.902 -1.247 1.00 40.19 373 MET A O 1
ATOM 3007 N N . GLN A 1 374 ? -17.990 31.135 -1.059 1.00 35.50 374 GLN A N 1
ATOM 3008 C CA . GLN A 1 374 ? -19.314 31.270 -1.670 1.00 35.50 374 GLN A CA 1
ATOM 3009 C C . GLN A 1 374 ? -19.356 30.733 -3.122 1.00 35.50 374 GLN A C 1
ATOM 3011 O O . GLN A 1 374 ? -20.367 30.188 -3.526 1.00 35.50 374 GLN A O 1
ATOM 3016 N N . ASP A 1 375 ? -18.255 30.751 -3.890 1.00 33.03 375 ASP A N 1
ATOM 3017 C CA . ASP A 1 375 ? -18.324 30.380 -5.322 1.00 33.03 375 ASP A CA 1
ATOM 3018 C C . ASP A 1 375 ? -17.771 28.991 -5.700 1.00 33.03 375 ASP A C 1
ATOM 3020 O O . ASP A 1 375 ? -18.102 28.490 -6.773 1.00 33.03 375 ASP A O 1
ATOM 3024 N N . TYR A 1 376 ? -16.980 28.322 -4.845 1.00 36.53 376 TYR A N 1
ATOM 3025 C CA . TYR A 1 376 ? -16.435 26.979 -5.156 1.00 36.53 376 TYR A CA 1
ATOM 3026 C C . TYR A 1 376 ? -17.031 25.851 -4.300 1.00 36.53 376 TYR A C 1
ATOM 3028 O O . TYR A 1 376 ? -16.967 24.690 -4.689 1.00 36.53 376 TYR A O 1
ATOM 3036 N N . PHE A 1 377 ? -17.651 26.176 -3.158 1.00 40.16 377 PHE A N 1
ATOM 3037 C CA . PHE A 1 377 ? -18.255 25.189 -2.251 1.00 40.16 377 PHE A CA 1
ATOM 3038 C C . PHE A 1 377 ? -19.793 25.191 -2.254 1.00 40.16 377 PHE A C 1
ATOM 3040 O O . PHE A 1 377 ? -20.392 24.237 -1.761 1.00 40.16 377 PHE A O 1
ATOM 3047 N N . GLU A 1 378 ? -20.453 26.200 -2.837 1.00 33.94 378 GLU A N 1
ATOM 3048 C CA . GLU A 1 378 ? -21.925 26.296 -2.823 1.00 33.94 378 GLU A CA 1
ATOM 3049 C C . GLU A 1 378 ? -22.639 25.445 -3.880 1.00 33.94 378 GLU A C 1
ATOM 3051 O O . GLU A 1 378 ? -23.853 25.272 -3.793 1.00 33.94 378 GLU A O 1
ATOM 3056 N N . ARG A 1 379 ? -21.923 24.858 -4.851 1.00 32.34 379 ARG A N 1
ATOM 3057 C CA . ARG A 1 379 ? -22.544 23.982 -5.863 1.00 32.34 379 ARG A CA 1
ATOM 3058 C C . ARG A 1 379 ? -22.449 22.480 -5.593 1.00 32.34 379 ARG A C 1
ATOM 3060 O O . ARG A 1 379 ? -23.251 21.756 -6.169 1.00 32.34 379 ARG A O 1
ATOM 3067 N N . ASP A 1 380 ? -21.575 22.024 -4.692 1.00 33.59 380 ASP A N 1
ATOM 3068 C CA . ASP A 1 380 ? -21.356 20.582 -4.445 1.00 33.59 380 ASP A CA 1
ATOM 3069 C C . ASP A 1 380 ? -21.691 20.105 -3.024 1.00 33.59 380 ASP A C 1
ATOM 3071 O O . ASP A 1 380 ? -21.572 18.922 -2.704 1.00 33.59 380 ASP A O 1
ATOM 3075 N N . LEU A 1 381 ? -22.228 20.989 -2.179 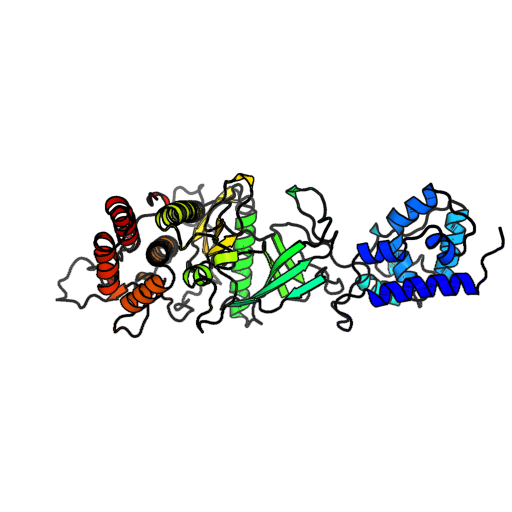1.00 36.16 381 LEU A N 1
ATOM 3076 C CA . LEU A 1 381 ? -22.962 20.600 -0.973 1.00 36.16 381 LEU A CA 1
ATOM 3077 C C . LEU A 1 381 ? -24.464 20.484 -1.274 1.00 36.16 381 LEU A C 1
ATOM 3079 O O . LEU A 1 381 ? -25.305 21.104 -0.633 1.00 36.16 381 LEU A O 1
ATOM 3083 N N . SER A 1 382 ? -24.811 19.615 -2.224 1.00 28.33 382 SER A N 1
ATOM 3084 C CA . SER A 1 382 ? -25.993 18.768 -2.050 1.00 28.33 382 SER A CA 1
ATOM 3085 C C . SER A 1 382 ? -25.572 17.705 -1.026 1.00 28.33 382 SER A C 1
ATOM 3087 O O . SER A 1 382 ? -24.971 16.695 -1.369 1.00 28.33 382 SER A O 1
ATOM 3089 N N . MET A 1 383 ? -25.679 17.949 0.282 1.00 39.84 383 MET A N 1
ATOM 3090 C CA . MET A 1 383 ? -26.903 17.712 1.060 1.00 39.84 383 MET A CA 1
ATOM 3091 C C . MET A 1 383 ? -27.677 16.480 0.559 1.00 39.84 383 MET A C 1
ATOM 3093 O O . MET A 1 383 ? -28.047 16.398 -0.610 1.00 39.84 383 MET A O 1
ATOM 3097 N N . ASN A 1 384 ? -27.910 15.528 1.469 1.00 28.89 384 ASN A N 1
ATOM 3098 C CA . ASN A 1 384 ? -28.335 14.138 1.245 1.00 28.89 384 ASN A CA 1
ATOM 3099 C C . ASN A 1 384 ? -27.220 13.193 0.790 1.00 28.89 384 ASN A C 1
ATOM 3101 O O . ASN A 1 384 ? -27.263 12.631 -0.301 1.00 28.89 384 ASN A O 1
ATOM 3105 N N . THR A 1 385 ? -26.274 12.894 1.679 1.00 34.19 385 THR A N 1
ATOM 3106 C CA . THR A 1 385 ? -25.756 11.522 1.681 1.00 34.19 385 THR A CA 1
ATOM 3107 C C . THR A 1 385 ? -26.618 10.729 2.668 1.00 34.19 385 THR A C 1
ATOM 3109 O O . THR A 1 385 ? -26.284 10.718 3.852 1.00 34.19 385 THR A O 1
ATOM 3112 N N . PRO A 1 386 ? -27.742 10.091 2.257 1.00 30.06 386 PRO A N 1
ATOM 3113 C CA . PRO A 1 386 ? -28.280 8.996 3.065 1.00 30.06 386 PRO A CA 1
ATOM 3114 C C . PRO A 1 386 ? -27.110 8.055 3.337 1.00 30.06 386 PRO A C 1
ATOM 3116 O O . PRO A 1 386 ? -26.295 7.886 2.427 1.00 30.06 386 PRO A O 1
ATOM 3119 N N . ALA A 1 387 ? -26.977 7.519 4.560 1.00 35.31 387 ALA A N 1
ATOM 3120 C CA . ALA A 1 387 ? -25.888 6.611 4.925 1.00 35.31 387 ALA A CA 1
ATOM 3121 C C . ALA A 1 387 ? -25.602 5.677 3.740 1.00 35.31 387 ALA A C 1
ATOM 3123 O O . ALA A 1 387 ? -26.417 4.823 3.398 1.00 35.31 387 ALA A O 1
ATOM 3124 N N . ARG A 1 388 ? -24.499 5.936 3.020 1.00 38.88 388 ARG A N 1
ATOM 3125 C CA . ARG A 1 388 ? -24.300 5.437 1.643 1.00 38.88 388 ARG A CA 1
ATOM 3126 C C . ARG A 1 388 ? -23.990 3.936 1.606 1.00 38.88 388 ARG A C 1
ATOM 3128 O O . ARG A 1 388 ? -23.668 3.379 0.563 1.00 38.88 388 ARG A O 1
ATOM 3135 N N . ARG A 1 389 ? -24.059 3.298 2.772 1.00 44.28 389 ARG A N 1
ATOM 3136 C CA . ARG A 1 389 ? -23.720 1.916 3.072 1.00 44.28 389 ARG A CA 1
ATOM 3137 C C . ARG A 1 389 ? -24.901 1.331 3.832 1.00 44.28 389 ARG A C 1
ATOM 3139 O O . ARG A 1 389 ? -25.520 2.028 4.639 1.00 44.28 389 ARG A O 1
ATOM 3146 N N . ALA A 1 390 ? -25.181 0.044 3.634 1.00 38.66 390 ALA A N 1
ATOM 3147 C CA . ALA A 1 390 ? -25.925 -0.684 4.655 1.00 38.66 390 ALA A CA 1
ATOM 3148 C C . ALA A 1 390 ? -25.201 -0.429 5.991 1.00 38.66 390 ALA A C 1
ATOM 3150 O O . ALA A 1 390 ? -23.970 -0.539 6.009 1.00 38.66 390 ALA A O 1
ATOM 3151 N N . PRO A 1 391 ? -25.894 0.003 7.058 1.00 53.22 391 PRO A N 1
ATOM 3152 C CA . PRO A 1 391 ? -25.185 0.508 8.218 1.00 53.22 391 PRO A CA 1
ATOM 3153 C C . PRO A 1 391 ? -24.278 -0.590 8.788 1.00 53.22 391 PRO A C 1
ATOM 3155 O O . PRO A 1 391 ? -24.678 -1.754 8.898 1.00 53.22 391 PRO A O 1
ATOM 3158 N N . GLY A 1 392 ? -23.025 -0.229 9.059 1.00 70.31 392 GLY A N 1
ATOM 3159 C CA . GLY A 1 392 ? -21.995 -1.167 9.500 1.00 70.31 392 GLY A CA 1
ATOM 3160 C C . GLY A 1 392 ? -22.082 -1.441 11.000 1.00 70.31 392 GLY A C 1
ATOM 3161 O O . GLY A 1 392 ? -22.600 -0.623 11.758 1.00 70.31 392 GLY A O 1
ATOM 3162 N N . ALA A 1 393 ? -21.534 -2.571 11.455 1.00 84.69 393 ALA A N 1
ATOM 3163 C CA . ALA A 1 393 ? -21.509 -2.927 12.880 1.00 84.69 393 ALA A CA 1
ATOM 3164 C C . ALA A 1 393 ? -20.867 -1.830 13.757 1.00 84.69 393 ALA A C 1
ATOM 3166 O O . ALA A 1 393 ? -21.367 -1.541 14.842 1.00 84.69 393 ALA A O 1
ATOM 3167 N N . TYR A 1 394 ? -19.812 -1.184 13.249 1.00 90.62 394 TYR A N 1
ATOM 3168 C CA . TYR A 1 394 ? -18.988 -0.181 13.941 1.00 90.62 394 TYR A CA 1
ATOM 3169 C C . TYR A 1 394 ? -19.540 1.249 13.872 1.00 90.62 394 TYR A C 1
ATOM 3171 O O . TYR A 1 394 ? -18.933 2.174 14.405 1.00 90.62 394 TYR A O 1
ATOM 3179 N N . GLN A 1 395 ? -20.678 1.457 13.209 1.00 86.31 395 GLN A N 1
ATOM 3180 C CA . GLN A 1 395 ? -21.261 2.784 13.052 1.00 86.31 395 GLN A CA 1
ATOM 3181 C C . GLN A 1 395 ? -21.819 3.294 14.392 1.00 86.31 395 GLN A C 1
ATOM 3183 O O . GLN A 1 395 ? -22.438 2.515 15.125 1.00 86.31 395 GLN A O 1
ATOM 3188 N N . PRO A 1 396 ? -21.645 4.584 14.722 1.00 87.38 396 PRO A N 1
ATOM 3189 C CA . PRO A 1 396 ? -22.169 5.149 15.959 1.00 87.38 396 PRO A CA 1
ATOM 3190 C C . PRO A 1 396 ? -23.682 5.451 15.866 1.00 87.38 396 PRO A C 1
ATOM 3192 O O . PRO A 1 396 ? -24.232 5.552 14.759 1.00 87.38 396 PRO A O 1
ATOM 3195 N N . PRO A 1 397 ? -24.382 5.598 17.007 1.00 84.75 397 PRO A N 1
ATOM 3196 C CA . PRO A 1 397 ? -25.835 5.801 17.046 1.00 84.75 397 PRO A CA 1
ATOM 3197 C C . PRO A 1 397 ? -26.317 7.103 16.388 1.00 84.75 397 PRO A C 1
ATOM 3199 O O . PRO A 1 397 ? -27.408 7.128 15.816 1.00 84.75 397 PRO A O 1
ATOM 3202 N N . GLU A 1 398 ? -25.515 8.168 16.412 1.00 76.69 398 GLU A N 1
ATOM 3203 C CA . GLU A 1 398 ? -25.885 9.480 15.868 1.00 76.69 398 GLU A CA 1
ATOM 3204 C C . GLU A 1 398 ? -26.024 9.514 14.336 1.00 76.69 398 GLU A C 1
ATOM 3206 O O . GLU A 1 398 ? -26.793 10.315 13.814 1.00 76.69 398 GLU A O 1
ATOM 3211 N N . VAL A 1 399 ? -25.361 8.615 13.596 1.00 67.50 399 VAL A N 1
ATOM 3212 C CA . VAL A 1 399 ? -25.438 8.587 12.117 1.00 67.50 399 VAL A CA 1
ATOM 3213 C C . VAL A 1 399 ? -26.781 8.010 11.627 1.00 67.50 399 VAL A C 1
ATOM 3215 O O . VAL A 1 399 ? -27.155 8.197 10.474 1.00 67.50 399 VAL A O 1
ATOM 3218 N N . GLY A 1 400 ? -27.532 7.315 12.489 1.00 52.19 400 GLY A N 1
ATOM 3219 C CA . GLY A 1 400 ? -28.872 6.789 12.190 1.00 52.19 400 GLY A CA 1
ATOM 3220 C C . GLY A 1 400 ? -30.030 7.604 12.785 1.00 52.19 400 GLY A C 1
ATOM 3221 O O . GLY A 1 400 ? -31.165 7.118 12.787 1.00 52.19 400 GLY A O 1
ATOM 3222 N N . GLY A 1 401 ? -29.757 8.780 13.365 1.00 48.12 401 GLY A N 1
ATOM 3223 C CA . GLY A 1 401 ? -30.738 9.623 14.060 1.00 48.12 401 GLY A CA 1
ATOM 3224 C C . GLY A 1 401 ? -31.210 10.846 13.252 1.00 48.12 401 GLY A C 1
ATOM 3225 O O . GLY A 1 401 ? -30.521 11.266 12.331 1.00 48.12 401 GLY A O 1
ATOM 3226 N N . PRO A 1 402 ? -32.359 11.455 13.612 1.00 37.97 402 PRO A N 1
ATOM 3227 C CA . PRO A 1 402 ? -32.934 12.631 12.938 1.00 37.97 402 PRO A CA 1
ATOM 3228 C C . PRO A 1 402 ? -32.166 13.957 13.153 1.00 37.97 402 PRO A C 1
ATOM 3230 O O . PRO A 1 402 ? -32.646 15.005 12.743 1.00 37.97 402 PRO A O 1
ATOM 3233 N N . GLU A 1 403 ? -30.997 13.945 13.803 1.00 42.16 403 GLU A N 1
ATOM 3234 C CA . GLU A 1 403 ? -30.178 15.143 14.086 1.00 42.16 403 GLU A CA 1
ATOM 3235 C C . GLU A 1 403 ? -29.101 15.422 13.011 1.00 42.16 403 GLU A C 1
ATOM 3237 O O . GLU A 1 403 ? -28.216 16.258 13.204 1.00 42.16 403 GLU A O 1
ATOM 3242 N N . SER A 1 404 ? -29.163 14.736 11.865 1.00 45.09 404 SER A N 1
ATOM 3243 C CA . SER A 1 404 ? -28.184 14.815 10.768 1.00 45.09 404 SER A CA 1
ATOM 3244 C C . SER A 1 404 ? -28.186 16.123 9.963 1.00 45.09 404 SER A C 1
ATOM 3246 O O . SER A 1 404 ? -27.347 16.284 9.079 1.00 45.09 404 SER A O 1
ATOM 3248 N N . ASP A 1 405 ? -29.101 17.052 10.246 1.00 36.97 405 ASP A N 1
ATOM 3249 C CA . ASP A 1 405 ? -29.488 18.098 9.287 1.00 36.97 405 ASP A CA 1
ATOM 3250 C C . ASP A 1 405 ? -28.724 19.431 9.424 1.00 36.97 405 ASP A C 1
ATOM 3252 O O . ASP A 1 405 ? -28.966 20.353 8.648 1.00 36.97 405 ASP A O 1
ATOM 3256 N N . ASN A 1 406 ? -27.766 19.558 10.355 1.00 35.47 406 ASN A N 1
ATOM 3257 C CA . ASN A 1 406 ? -27.023 20.811 10.571 1.00 35.47 406 ASN A CA 1
ATOM 3258 C C . ASN A 1 406 ? -25.521 20.707 10.230 1.00 35.47 406 ASN A C 1
ATOM 3260 O O . ASN A 1 406 ? -24.772 19.900 10.773 1.00 35.47 406 ASN A O 1
ATOM 3264 N N . ILE A 1 407 ? -25.032 21.607 9.370 1.00 35.53 407 ILE A N 1
ATOM 3265 C CA . ILE A 1 407 ? -23.641 21.631 8.866 1.00 35.53 407 ILE A CA 1
ATOM 3266 C C . ILE A 1 407 ? -22.591 21.797 9.985 1.00 35.53 407 ILE A C 1
ATOM 3268 O O . ILE A 1 407 ? -21.502 21.226 9.918 1.00 35.53 407 ILE A O 1
ATOM 3272 N N . THR A 1 408 ? -22.915 22.523 11.057 1.00 36.00 408 THR A N 1
ATOM 3273 C CA . THR A 1 408 ? -22.023 22.723 12.214 1.00 36.00 408 THR A CA 1
ATOM 3274 C C . THR A 1 408 ? -21.931 21.497 13.129 1.00 36.00 408 THR A C 1
ATOM 3276 O O . THR A 1 408 ? -20.914 21.328 13.804 1.00 36.00 408 THR A O 1
ATOM 3279 N N . THR A 1 409 ? -22.925 20.597 13.123 1.00 40.88 409 THR A N 1
ATOM 3280 C CA . THR A 1 409 ? -22.927 19.373 13.945 1.00 40.88 409 THR A CA 1
ATOM 3281 C C . THR A 1 409 ? -22.183 18.210 13.281 1.00 40.88 409 THR A C 1
ATOM 3283 O O . THR A 1 409 ? -21.756 17.295 13.989 1.00 40.88 409 THR A O 1
ATOM 3286 N N . LEU A 1 410 ? -21.918 18.260 11.970 1.00 42.88 410 LEU A N 1
ATOM 3287 C CA . LEU A 1 410 ? -21.223 17.201 11.217 1.00 42.88 410 LEU A CA 1
ATOM 3288 C C . LEU A 1 410 ? -19.727 17.059 11.569 1.00 42.88 410 LEU A C 1
ATOM 3290 O O . LEU A 1 410 ? -19.203 15.945 11.605 1.00 42.88 410 LEU A O 1
ATOM 3294 N N . THR A 1 411 ? -19.034 18.152 11.914 1.00 46.75 411 THR A N 1
ATOM 3295 C CA . THR A 1 411 ? -17.575 18.141 12.192 1.00 46.75 411 THR A CA 1
ATOM 3296 C C . THR A 1 411 ? -17.186 17.404 13.481 1.00 46.75 411 THR A C 1
ATOM 3298 O O . THR A 1 411 ? -16.079 16.869 13.602 1.00 46.75 411 THR A O 1
ATOM 3301 N N . GLY A 1 412 ? -18.080 17.361 14.470 1.00 50.53 412 GLY A N 1
ATOM 3302 C CA . GLY A 1 412 ? -17.914 16.514 15.653 1.00 50.53 412 GLY A CA 1
ATOM 3303 C C . GLY A 1 412 ? -18.542 15.125 15.493 1.00 50.53 412 GLY A C 1
ATOM 3304 O O . GLY A 1 412 ? -18.164 14.224 16.232 1.00 50.53 412 GLY A O 1
ATOM 3305 N N . ALA A 1 413 ? -19.436 14.925 14.511 1.00 59.31 413 ALA A N 1
ATOM 3306 C CA . ALA A 1 413 ? -20.081 13.630 14.268 1.00 59.31 413 ALA A CA 1
ATOM 3307 C C . ALA A 1 413 ? -19.070 12.612 13.739 1.00 59.31 413 ALA A C 1
ATOM 3309 O O . ALA A 1 413 ? -19.027 11.484 14.215 1.00 59.31 413 ALA A O 1
ATOM 3310 N N . GLY A 1 414 ? -18.210 13.034 12.803 1.00 73.69 414 GLY A N 1
ATOM 3311 C CA . GLY A 1 414 ? -17.158 12.175 12.256 1.00 73.69 414 GLY A CA 1
ATOM 3312 C C . GLY A 1 414 ? -16.135 11.759 13.315 1.00 73.69 414 GLY A C 1
ATOM 3313 O O . GLY A 1 414 ? -15.904 10.572 13.517 1.00 73.69 414 GLY A O 1
ATOM 3314 N N . ARG A 1 415 ? -15.571 12.728 14.051 1.00 84.62 415 ARG A N 1
ATOM 3315 C CA . ARG A 1 415 ? -14.526 12.465 15.058 1.00 84.62 415 ARG A CA 1
ATOM 3316 C C . ARG A 1 415 ? -15.052 11.685 16.260 1.00 84.62 415 ARG A C 1
ATOM 3318 O O . ARG A 1 415 ? -14.420 10.724 16.676 1.00 84.62 415 ARG A O 1
ATOM 3325 N N . GLY A 1 416 ? -16.224 12.053 16.784 1.00 85.75 416 GLY A N 1
ATOM 3326 C CA . GLY A 1 416 ? -16.888 11.271 17.826 1.00 85.75 416 GLY A CA 1
ATOM 3327 C C . GLY A 1 416 ? -17.205 9.855 17.343 1.00 85.75 416 GLY A C 1
ATOM 3328 O O . GLY A 1 416 ? -17.024 8.896 18.095 1.00 85.75 416 GLY A O 1
ATOM 3329 N N . GLY A 1 417 ? -17.629 9.706 16.086 1.00 87.50 417 GLY A N 1
ATOM 3330 C CA . GLY A 1 417 ? -17.864 8.410 15.457 1.00 87.50 417 GLY A CA 1
ATOM 3331 C C . GLY A 1 417 ? -16.617 7.529 15.378 1.00 87.50 417 GLY A C 1
ATOM 3332 O O . GLY A 1 417 ? -16.714 6.336 15.654 1.00 87.50 417 GLY A O 1
ATOM 3333 N N . ASP A 1 418 ? -15.445 8.106 15.103 1.00 90.56 418 ASP A N 1
ATOM 3334 C CA . ASP A 1 418 ? -14.172 7.374 15.138 1.00 90.56 418 ASP A CA 1
ATOM 3335 C C . ASP A 1 418 ? -13.866 6.830 16.540 1.00 90.56 418 ASP A C 1
ATOM 3337 O O . ASP A 1 418 ? -13.428 5.691 16.666 1.00 90.56 418 ASP A O 1
ATOM 3341 N N . ILE A 1 419 ? -14.136 7.605 17.600 1.00 94.44 419 ILE A N 1
ATOM 3342 C CA . ILE A 1 419 ? -13.937 7.159 18.993 1.00 94.44 419 ILE A CA 1
ATOM 3343 C C . ILE A 1 419 ? -14.860 5.988 19.338 1.00 94.44 419 ILE A C 1
ATOM 3345 O O . ILE A 1 419 ? -14.422 5.007 19.941 1.00 94.44 419 ILE A O 1
ATOM 3349 N N . TRP A 1 420 ? -16.123 6.054 18.913 1.00 94.69 420 TRP A N 1
ATOM 3350 C CA . TRP A 1 420 ? -17.065 4.947 19.074 1.00 94.69 420 TRP A CA 1
ATOM 3351 C C . TRP A 1 420 ? -16.582 3.689 18.347 1.00 94.69 420 TRP A C 1
ATOM 3353 O O . TRP A 1 420 ? -16.528 2.603 18.929 1.00 94.69 420 TRP A O 1
ATOM 3363 N N . ALA A 1 421 ? -16.205 3.833 17.075 1.00 94.00 421 ALA A N 1
ATOM 3364 C CA . ALA A 1 421 ? -15.710 2.735 16.258 1.00 94.00 421 ALA A CA 1
ATOM 3365 C C . ALA A 1 421 ? -14.417 2.136 16.836 1.00 94.00 421 ALA A C 1
ATOM 3367 O O . ALA A 1 421 ? -14.250 0.916 16.855 1.00 94.00 421 ALA A O 1
ATOM 3368 N N . PHE A 1 422 ? -13.544 2.971 17.399 1.00 96.38 422 PHE A N 1
ATOM 3369 C CA . PHE A 1 422 ? -12.346 2.536 18.106 1.00 96.38 422 PHE A CA 1
ATOM 3370 C C . PHE A 1 422 ? -12.686 1.717 19.358 1.00 96.38 422 PHE A C 1
ATOM 3372 O O . PHE A 1 422 ? -12.126 0.638 19.545 1.00 96.38 422 PHE A O 1
ATOM 3379 N N . GLY A 1 423 ? -13.665 2.151 20.162 1.00 96.88 423 GLY A N 1
ATOM 3380 C CA . GLY A 1 423 ? -14.187 1.367 21.289 1.00 96.88 423 GLY A CA 1
ATOM 3381 C C . GLY A 1 423 ? -14.763 0.011 20.861 1.00 96.88 423 GLY A C 1
ATOM 3382 O O . GLY A 1 423 ? -14.549 -1.001 21.530 1.00 96.88 423 GLY A O 1
ATOM 3383 N N . CYS A 1 424 ? -15.434 -0.036 19.707 1.00 97.56 424 CYS A N 1
ATOM 3384 C CA . CYS A 1 424 ? -15.956 -1.272 19.123 1.00 97.56 424 CYS A CA 1
ATOM 3385 C C . CYS A 1 424 ? -14.832 -2.250 18.732 1.00 97.56 424 CYS A C 1
ATOM 3387 O O . CYS A 1 424 ? -14.905 -3.433 19.069 1.00 97.56 424 CYS A O 1
ATOM 3389 N N . VAL A 1 425 ? -13.783 -1.763 18.056 1.00 97.31 425 VAL A N 1
ATOM 3390 C CA . VAL A 1 425 ? -12.591 -2.558 17.705 1.00 97.31 425 VAL A CA 1
ATOM 3391 C C . VAL A 1 425 ? -11.871 -3.038 18.968 1.00 97.31 425 VAL A C 1
ATOM 3393 O O . VAL A 1 425 ? -11.485 -4.204 19.053 1.00 97.31 425 VAL A O 1
ATOM 3396 N N . LEU A 1 426 ? -11.750 -2.171 19.979 1.00 96.50 426 LEU A N 1
ATOM 3397 C CA . LEU A 1 426 ? -11.090 -2.484 21.245 1.00 96.50 426 LEU A CA 1
ATOM 3398 C C . LEU A 1 426 ? -11.772 -3.630 21.999 1.00 96.50 426 LEU A C 1
ATOM 3400 O O . LEU A 1 426 ? -11.086 -4.491 22.548 1.00 96.50 426 LEU A O 1
ATOM 3404 N N . ALA A 1 427 ? -13.103 -3.700 21.956 1.00 96.88 427 ALA A N 1
ATOM 3405 C CA . ALA A 1 427 ? -13.856 -4.803 22.547 1.00 96.88 427 ALA A CA 1
ATOM 3406 C C . ALA A 1 427 ? -13.547 -6.162 21.891 1.00 96.88 427 ALA A C 1
ATOM 3408 O O . ALA A 1 427 ? -13.354 -7.157 22.592 1.00 96.88 427 ALA A O 1
ATOM 3409 N N . GLU A 1 428 ? -13.457 -6.213 20.559 1.00 97.38 428 GLU A N 1
ATOM 3410 C CA . GLU A 1 428 ? -13.153 -7.455 19.832 1.00 97.38 428 GLU A CA 1
ATOM 3411 C C . GLU A 1 428 ? -11.712 -7.913 20.046 1.00 97.38 428 GLU A C 1
ATOM 3413 O O . GLU A 1 428 ? -11.446 -9.095 20.258 1.00 97.38 428 GLU A O 1
ATOM 3418 N N . VAL A 1 429 ? -10.779 -6.968 20.048 1.00 96.31 429 VAL A N 1
ATOM 3419 C CA . VAL A 1 429 ? -9.370 -7.243 20.319 1.00 96.31 429 VAL A CA 1
ATOM 3420 C C . VAL A 1 429 ? -9.160 -7.722 21.759 1.00 96.31 429 VAL A C 1
ATOM 3422 O O . VAL A 1 429 ? -8.383 -8.652 21.981 1.00 96.31 429 VAL A O 1
ATOM 3425 N N . LEU A 1 430 ? -9.866 -7.147 22.740 1.00 94.62 430 LEU A N 1
ATOM 3426 C CA . LEU A 1 430 ? -9.815 -7.635 24.119 1.00 94.62 430 LEU A CA 1
ATOM 3427 C C . LEU A 1 430 ? -10.317 -9.084 24.195 1.00 94.62 430 LEU A C 1
ATOM 3429 O O . LEU A 1 430 ? -9.677 -9.914 24.841 1.00 94.62 430 LEU A O 1
ATOM 3433 N N . ALA A 1 431 ? -11.401 -9.414 23.488 1.00 94.88 431 ALA A N 1
ATOM 3434 C CA . ALA A 1 431 ? -11.892 -10.786 23.412 1.00 94.88 431 ALA A CA 1
ATOM 3435 C C . ALA A 1 431 ? -10.836 -11.746 22.845 1.00 94.88 431 ALA A C 1
ATOM 3437 O O . ALA A 1 431 ? -10.564 -12.790 23.444 1.00 94.88 431 ALA A O 1
ATOM 3438 N N . PHE A 1 432 ? -10.171 -11.348 21.759 1.00 95.81 432 PHE A N 1
ATOM 3439 C CA . PHE A 1 432 ? -9.081 -12.123 21.172 1.00 95.81 432 PHE A CA 1
ATOM 3440 C C . PHE A 1 432 ? -7.909 -12.326 22.133 1.00 95.81 432 PHE A C 1
ATOM 3442 O O . PHE A 1 432 ? -7.392 -13.432 22.255 1.00 95.81 432 PHE A O 1
ATOM 3449 N N . SER A 1 433 ? -7.503 -11.278 22.850 1.00 92.12 433 SER A N 1
ATOM 3450 C CA . SER A 1 433 ? -6.351 -11.335 23.758 1.00 92.12 433 SER A CA 1
ATOM 3451 C C . SER A 1 433 ? -6.506 -12.355 24.893 1.00 92.12 433 SER A C 1
ATOM 3453 O O . SER A 1 433 ? -5.511 -12.801 25.459 1.00 92.12 433 SER A O 1
ATOM 3455 N N . ILE A 1 434 ? -7.747 -12.728 25.221 1.00 90.50 434 ILE A N 1
ATOM 3456 C CA . ILE A 1 434 ? -8.074 -13.628 26.330 1.00 90.50 434 ILE A CA 1
ATOM 3457 C C . ILE A 1 434 ? -8.311 -15.060 25.851 1.00 90.50 434 ILE A C 1
ATOM 3459 O O . ILE A 1 434 ? -7.889 -15.993 26.530 1.00 90.50 434 ILE A O 1
ATOM 3463 N N . GLY A 1 435 ? -8.973 -15.248 24.706 1.00 90.62 435 GLY A N 1
ATOM 3464 C CA . GLY A 1 435 ? -9.371 -16.583 24.243 1.00 90.62 435 GLY A CA 1
ATOM 3465 C C . GLY A 1 435 ? -9.305 -16.795 22.733 1.00 90.62 435 GLY A C 1
ATOM 3466 O O . GLY A 1 435 ? -9.999 -17.666 22.202 1.00 90.62 435 GLY A O 1
ATOM 3467 N N . GLY A 1 436 ? -8.499 -15.997 22.031 1.00 94.00 436 GLY A N 1
ATOM 3468 C CA . GLY A 1 436 ? -8.290 -16.106 20.591 1.00 94.00 436 GLY A CA 1
ATOM 3469 C C . GLY A 1 436 ? -9.568 -15.899 19.778 1.00 94.00 436 GLY A C 1
ATOM 3470 O O . GLY A 1 436 ? -10.534 -15.268 20.220 1.00 94.00 436 GLY A O 1
ATOM 3471 N N . SER A 1 437 ? -9.591 -16.471 18.577 1.00 95.62 437 SER A N 1
ATOM 3472 C CA . SER A 1 437 ? -10.711 -16.350 17.635 1.00 95.62 437 SER A CA 1
ATOM 3473 C C . SER A 1 437 ? -12.038 -16.887 18.185 1.00 95.62 437 SER A C 1
ATOM 3475 O O . SER A 1 437 ? -13.105 -16.377 17.834 1.00 95.62 437 SER A O 1
ATOM 3477 N N . SER A 1 438 ? -11.989 -17.872 19.090 1.00 95.06 438 SER A N 1
ATOM 3478 C CA . SER A 1 438 ? -13.185 -18.443 19.723 1.00 95.06 438 SER A CA 1
ATOM 3479 C C . SER A 1 438 ? -13.947 -17.409 20.562 1.00 95.06 438 SER A C 1
ATOM 3481 O O . SER A 1 438 ? -15.157 -17.249 20.403 1.00 95.06 438 SER A O 1
ATOM 3483 N N . PHE A 1 439 ? -13.237 -16.614 21.365 1.00 95.44 439 PHE A N 1
ATOM 3484 C CA . PHE A 1 439 ? -13.850 -15.570 22.187 1.00 95.44 439 PHE A CA 1
ATOM 3485 C C . PHE A 1 439 ? -14.339 -14.395 21.341 1.00 95.44 439 PHE A C 1
ATOM 3487 O O . PHE A 1 439 ? -15.372 -13.808 21.655 1.00 95.44 439 PHE A O 1
ATOM 3494 N N . VAL A 1 440 ? -13.649 -14.075 20.241 1.00 96.44 440 VAL A N 1
ATOM 3495 C CA . VAL A 1 440 ? -14.134 -13.084 19.265 1.00 96.44 440 VAL A CA 1
ATOM 3496 C C . VAL A 1 440 ? -15.457 -13.540 18.654 1.00 96.44 440 VAL A C 1
ATOM 3498 O O . VAL A 1 440 ? -16.397 -12.750 18.548 1.00 96.44 440 VAL A O 1
ATOM 3501 N N . HIS A 1 441 ? -15.561 -14.816 18.270 1.00 95.56 441 HIS A N 1
ATOM 3502 C CA . HIS A 1 441 ? -16.800 -15.388 17.748 1.00 95.56 441 HIS A CA 1
ATOM 3503 C C . HIS A 1 441 ? -17.941 -15.296 18.769 1.00 95.56 441 HIS A C 1
ATOM 3505 O O . HIS A 1 441 ? -19.025 -14.803 18.437 1.00 95.56 441 HIS A O 1
ATOM 3511 N N . ASP A 1 442 ? -17.691 -15.704 20.013 1.00 95.75 442 ASP A N 1
ATOM 3512 C CA . ASP A 1 442 ? -18.680 -15.646 21.090 1.00 95.75 442 ASP A CA 1
ATOM 3513 C C . ASP A 1 442 ? -19.102 -14.210 21.409 1.00 95.75 442 ASP A C 1
ATOM 3515 O O . ASP A 1 442 ? -20.296 -13.933 21.560 1.00 95.75 442 ASP A O 1
ATOM 3519 N N . PHE A 1 443 ? -18.153 -13.272 21.428 1.00 96.12 443 PHE A N 1
ATOM 3520 C CA . PHE A 1 443 ? -18.431 -11.851 21.597 1.00 96.12 443 PHE A CA 1
ATOM 3521 C C . PHE A 1 443 ? -19.311 -11.305 20.467 1.00 96.12 443 PHE A C 1
ATOM 3523 O O . PHE A 1 443 ? -20.340 -10.682 20.730 1.00 96.12 443 PHE A O 1
ATOM 3530 N N . ARG A 1 444 ? -18.971 -11.580 19.200 1.00 95.06 444 ARG A N 1
ATOM 3531 C CA . ARG A 1 444 ? -19.773 -11.164 18.033 1.00 95.06 444 ARG A CA 1
ATOM 3532 C C . ARG A 1 444 ? -21.181 -11.766 18.076 1.00 95.06 444 ARG A C 1
ATOM 3534 O O . ARG A 1 444 ? -22.158 -11.091 17.751 1.00 95.06 444 ARG A O 1
ATOM 3541 N N . LYS A 1 445 ? -21.322 -13.011 18.542 1.00 94.06 445 LYS A N 1
ATOM 3542 C CA . LYS A 1 445 ? -22.625 -13.657 18.756 1.00 94.06 445 LYS A CA 1
ATOM 3543 C C . LYS A 1 445 ? -23.422 -12.984 19.877 1.00 94.06 445 LYS A C 1
ATOM 3545 O O . LYS A 1 445 ? -24.614 -12.738 19.696 1.00 94.06 445 LYS A O 1
ATOM 3550 N N . ALA A 1 446 ? -22.784 -12.647 20.999 1.00 93.31 446 ALA A N 1
ATOM 3551 C CA . ALA A 1 446 ? -23.406 -11.918 22.106 1.00 93.31 446 ALA A CA 1
ATOM 3552 C C . ALA A 1 446 ? -23.830 -10.496 21.698 1.00 93.31 446 ALA A C 1
ATOM 3554 O O . ALA A 1 446 ? -24.919 -10.050 22.061 1.00 93.31 446 ALA A O 1
ATOM 3555 N N . ARG A 1 447 ? -23.010 -9.815 20.884 1.00 93.50 447 ARG A N 1
ATOM 3556 C CA . ARG A 1 447 ? -23.325 -8.521 20.264 1.00 93.50 447 ARG A CA 1
ATOM 3557 C C . ARG A 1 447 ? -24.561 -8.609 19.377 1.00 93.50 447 ARG A C 1
ATOM 3559 O O . ARG A 1 447 ? -25.476 -7.796 19.526 1.00 93.50 447 ARG A O 1
ATOM 3566 N N . LYS A 1 448 ? -24.614 -9.585 18.464 1.00 91.44 448 LYS A N 1
ATOM 3567 C CA . LYS A 1 448 ? -25.760 -9.773 17.565 1.00 91.44 448 LYS A CA 1
ATOM 3568 C C . LYS A 1 448 ? -27.025 -10.155 18.333 1.00 91.44 448 LYS A C 1
ATOM 3570 O O . LYS A 1 448 ? -28.091 -9.605 18.061 1.00 91.44 448 LYS A O 1
ATOM 3575 N N . GLY A 1 449 ? -26.908 -11.057 19.308 1.00 89.12 449 GLY A N 1
ATOM 3576 C CA . GLY A 1 449 ? -28.015 -11.513 20.143 1.00 89.12 449 GLY A CA 1
ATOM 3577 C C . GLY A 1 449 ? -29.217 -11.970 19.311 1.00 89.12 449 GLY A C 1
ATOM 3578 O O . GLY A 1 449 ? -29.078 -12.739 18.361 1.00 89.12 449 GLY A O 1
ATOM 3579 N N . VAL A 1 450 ? -30.403 -11.462 19.654 1.00 85.62 450 VAL A N 1
ATOM 3580 C CA . VAL A 1 450 ? -31.660 -11.703 18.918 1.00 85.62 450 VAL A CA 1
ATOM 3581 C C . VAL A 1 450 ? -31.934 -10.656 17.831 1.00 85.62 450 VAL A C 1
ATOM 3583 O O . VAL A 1 450 ? -32.982 -10.678 17.184 1.00 85.62 450 VAL A O 1
ATOM 3586 N N . HIS A 1 451 ? -31.027 -9.697 17.641 1.00 84.94 451 HIS A N 1
ATOM 3587 C CA . HIS A 1 451 ? -31.254 -8.572 16.747 1.00 84.94 451 HIS A CA 1
ATOM 3588 C C . HIS A 1 451 ? -30.987 -8.952 15.291 1.00 84.94 451 HIS A C 1
ATOM 3590 O O . HIS A 1 451 ? -30.107 -9.747 14.960 1.00 84.94 451 HIS A O 1
ATOM 3596 N N . LYS A 1 452 ? -31.735 -8.307 14.391 1.00 82.19 452 LYS A N 1
ATOM 3597 C CA . LYS A 1 452 ? -31.525 -8.439 12.943 1.00 82.19 452 LYS A CA 1
ATOM 3598 C C . LYS A 1 452 ? -30.225 -7.774 12.483 1.00 82.19 452 LYS A C 1
ATOM 3600 O O . LYS A 1 452 ? -29.618 -8.240 11.526 1.00 82.19 452 LYS A O 1
ATOM 3605 N N . THR A 1 453 ? -29.812 -6.696 13.152 1.00 85.38 453 THR A N 1
ATOM 3606 C CA . THR A 1 453 ? -28.582 -5.951 12.849 1.00 85.38 453 THR A CA 1
ATOM 3607 C C . THR A 1 453 ? -27.469 -6.308 13.829 1.00 85.38 453 THR A C 1
ATOM 3609 O O . THR A 1 453 ? -27.740 -6.736 14.952 1.00 85.38 453 THR A O 1
ATOM 3612 N N . ASP A 1 454 ? -26.222 -6.065 13.439 1.00 87.44 454 ASP A N 1
ATOM 3613 C CA . ASP A 1 454 ? -25.028 -6.371 14.240 1.00 87.44 454 ASP A CA 1
ATOM 3614 C C . ASP A 1 454 ? -24.391 -5.120 14.882 1.00 87.44 454 ASP A C 1
ATOM 3616 O O . ASP A 1 454 ? -23.182 -5.039 15.069 1.00 87.44 454 ASP A O 1
ATOM 3620 N N . TYR A 1 455 ? -25.198 -4.097 15.178 1.00 91.25 455 TYR A N 1
ATOM 3621 C CA . TYR A 1 455 ? -24.705 -2.863 15.801 1.00 91.25 455 TYR A CA 1
ATOM 3622 C C . TYR A 1 455 ? -24.266 -3.087 17.247 1.00 91.25 455 TYR A C 1
ATOM 3624 O O . TYR A 1 455 ? -24.769 -3.974 17.935 1.00 91.25 455 TYR A O 1
ATOM 3632 N N . PHE A 1 456 ? -23.411 -2.200 17.750 1.00 93.88 456 PHE A N 1
ATOM 3633 C CA . PHE A 1 456 ? -23.062 -2.163 19.173 1.00 93.88 456 PHE A CA 1
ATOM 3634 C C . PHE A 1 456 ? -24.141 -1.523 20.059 1.00 93.88 456 PHE A C 1
ATOM 3636 O O . PHE A 1 456 ? -24.082 -1.628 21.283 1.00 93.88 456 PHE A O 1
ATOM 3643 N N . TYR A 1 457 ? -25.151 -0.887 19.463 1.00 92.38 457 TYR A N 1
ATOM 3644 C CA . TYR A 1 457 ? -26.211 -0.184 20.180 1.00 92.38 457 TYR A CA 1
ATOM 3645 C C . TYR A 1 457 ? -27.614 -0.691 19.816 1.00 92.38 457 TYR A C 1
ATOM 3647 O O . TYR A 1 457 ? -27.833 -1.405 18.830 1.00 92.38 457 TYR A O 1
ATOM 3655 N N . GLU A 1 458 ? -28.581 -0.297 20.634 1.00 89.00 458 GLU A N 1
ATOM 3656 C CA . GLU A 1 458 ? -30.013 -0.469 20.407 1.00 89.00 458 GLU A CA 1
ATOM 3657 C C . GLU A 1 458 ? -30.787 0.772 20.875 1.00 89.00 458 GLU A C 1
ATOM 3659 O O . GLU A 1 458 ? -30.304 1.543 21.709 1.00 89.00 458 GLU A O 1
ATOM 3664 N N . LYS A 1 459 ? -31.989 0.991 20.325 1.00 85.44 459 LYS A N 1
ATOM 3665 C CA . LYS A 1 459 ? -32.895 2.041 20.815 1.00 85.44 459 LYS A CA 1
ATOM 3666 C C . LYS A 1 459 ? -33.399 1.659 22.199 1.00 85.44 459 LYS A C 1
ATOM 3668 O O . LYS A 1 459 ? -33.834 0.525 22.397 1.00 85.44 459 LYS A O 1
ATOM 3673 N N . ARG A 1 460 ? -33.420 2.611 23.132 1.00 80.19 460 ARG A N 1
ATOM 3674 C CA . ARG A 1 460 ? -34.112 2.411 24.408 1.00 80.19 460 ARG A CA 1
ATOM 3675 C C . ARG A 1 460 ? -35.613 2.300 24.143 1.00 80.19 460 ARG A C 1
ATOM 3677 O O . ARG A 1 460 ? -36.193 3.138 23.454 1.00 80.19 460 ARG A O 1
ATOM 3684 N N . ALA A 1 461 ? -36.255 1.276 24.696 1.00 64.31 461 ALA A N 1
ATOM 3685 C CA . ALA A 1 461 ? -37.711 1.209 24.732 1.00 64.31 461 ALA A CA 1
ATOM 3686 C C . ALA A 1 461 ? -38.213 2.325 25.668 1.00 64.31 461 ALA A C 1
ATOM 3688 O O . ALA A 1 461 ? -38.010 2.255 26.878 1.00 64.31 461 ALA A O 1
ATOM 3689 N N . ASN A 1 462 ? -38.781 3.405 25.126 1.00 56.31 462 ASN A N 1
ATOM 3690 C CA . ASN A 1 462 ? -39.192 4.556 25.933 1.00 56.31 462 ASN A CA 1
ATOM 3691 C C . ASN A 1 462 ? -40.318 4.189 26.916 1.00 56.31 462 ASN A C 1
ATOM 3693 O O . ASN A 1 462 ? -41.451 3.947 26.507 1.00 56.31 462 ASN A O 1
ATOM 3697 N N . LEU A 1 463 ? -40.032 4.284 28.218 1.00 45.88 463 LEU A N 1
ATOM 3698 C CA . LEU A 1 463 ? -41.020 4.701 29.210 1.00 45.88 463 LEU A CA 1
ATOM 3699 C C . LEU A 1 463 ? -41.171 6.230 29.119 1.00 45.88 463 LEU A C 1
ATOM 3701 O O . LEU A 1 463 ? -40.272 6.976 29.505 1.00 45.88 463 LEU A O 1
ATOM 3705 N N . VAL A 1 464 ? -42.329 6.634 28.593 1.00 42.09 464 VAL A N 1
ATOM 3706 C CA . VAL A 1 464 ? -43.037 7.919 28.741 1.00 42.09 464 VAL A CA 1
ATOM 3707 C C . VAL A 1 464 ? -42.284 9.194 28.328 1.00 42.09 464 VAL A C 1
ATOM 3709 O O . VAL A 1 464 ? -41.321 9.643 28.952 1.00 42.09 464 VAL A O 1
ATOM 3712 N N . ALA A 1 465 ? -42.829 9.832 27.290 1.00 44.00 465 ALA A N 1
ATOM 3713 C CA . ALA A 1 465 ? -42.567 11.216 26.935 1.00 44.00 465 ALA A CA 1
ATOM 3714 C C . ALA A 1 465 ? -42.999 12.140 28.087 1.00 44.00 465 ALA A C 1
ATOM 3716 O O . ALA A 1 465 ? -44.186 12.372 28.295 1.00 44.00 465 ALA A O 1
ATOM 3717 N N . SER A 1 466 ? -42.032 12.678 28.825 1.00 40.78 466 SER A N 1
ATOM 3718 C CA . SER A 1 466 ? -42.216 13.915 29.577 1.00 40.78 466 SER A CA 1
ATOM 3719 C C . SER A 1 466 ? -41.290 14.960 28.972 1.00 40.78 466 SER A C 1
ATOM 3721 O O . SER A 1 466 ? -40.087 14.736 28.838 1.00 40.78 466 SER A O 1
ATOM 3723 N N . SER A 1 467 ? -41.896 16.066 28.566 1.00 47.41 467 SER A N 1
ATOM 3724 C CA . SER A 1 467 ? -41.288 17.255 27.986 1.00 47.41 467 SER A CA 1
ATOM 3725 C C . SER A 1 467 ? -40.102 17.796 28.791 1.00 47.41 467 SER A C 1
ATOM 3727 O O . SER A 1 467 ? -40.137 17.784 30.019 1.00 47.41 467 SER A O 1
ATOM 3729 N N . ALA A 1 468 ? -39.151 18.378 28.052 1.00 44.59 468 ALA A N 1
ATOM 3730 C CA . ALA A 1 468 ? -37.926 19.073 28.463 1.00 44.59 468 ALA A CA 1
ATOM 3731 C C . ALA A 1 468 ? -36.697 18.167 28.694 1.00 44.59 468 ALA A C 1
ATOM 3733 O O . ALA A 1 468 ? -36.574 17.510 29.722 1.00 44.59 468 ALA A O 1
ATOM 3734 N N . HIS A 1 469 ? -35.746 18.264 27.754 1.00 41.72 469 HIS A N 1
ATOM 3735 C CA . HIS A 1 469 ? -34.476 17.532 27.589 1.00 41.72 469 HIS A CA 1
ATOM 3736 C C . HIS A 1 469 ? -34.603 16.219 26.806 1.00 41.72 469 HIS A C 1
ATOM 3738 O O . HIS A 1 469 ? -35.240 15.259 27.233 1.00 41.72 469 HIS A O 1
ATOM 3744 N N . ILE A 1 470 ? -33.984 16.194 25.623 1.00 44.28 470 ILE A N 1
ATOM 3745 C CA . ILE A 1 470 ? -33.896 15.029 24.737 1.00 44.28 470 ILE A CA 1
ATOM 3746 C C . ILE A 1 470 ? -33.153 13.915 25.502 1.00 44.28 470 ILE A C 1
ATOM 3748 O O . ILE A 1 470 ? -31.937 13.935 25.655 1.00 44.28 470 ILE A O 1
ATOM 3752 N N . LYS A 1 471 ? -33.914 12.972 26.071 1.00 49.16 471 LYS A N 1
ATOM 3753 C CA . LYS A 1 471 ? -33.432 11.788 26.805 1.00 49.16 471 LYS A CA 1
ATOM 3754 C C . LYS A 1 471 ? -32.633 10.877 25.865 1.00 49.16 471 LYS A C 1
ATOM 3756 O O . LYS A 1 471 ? -33.124 10.571 24.782 1.00 49.16 471 LYS A O 1
ATOM 3761 N N . LYS A 1 472 ? -31.473 10.374 26.326 1.00 57.91 472 LYS A N 1
ATOM 3762 C CA . LYS A 1 472 ? -30.624 9.357 25.660 1.00 57.91 472 LYS A CA 1
ATOM 3763 C C . LYS A 1 472 ? -31.482 8.289 24.956 1.00 57.91 472 LYS A C 1
ATOM 3765 O O . LYS A 1 472 ? -32.063 7.431 25.620 1.00 57.91 472 LYS A O 1
ATOM 3770 N N . THR A 1 473 ? -31.581 8.358 23.628 1.00 76.81 473 THR A N 1
ATOM 3771 C CA . THR A 1 473 ? -32.465 7.509 22.802 1.00 76.81 473 THR A CA 1
ATOM 3772 C C . THR A 1 473 ? -31.882 6.124 22.529 1.00 76.81 473 THR A C 1
ATOM 3774 O O . THR A 1 473 ? -32.615 5.198 22.174 1.00 76.81 473 THR A O 1
ATOM 3777 N N . TYR A 1 474 ? -30.578 5.960 22.745 1.00 87.25 474 TYR A N 1
ATOM 3778 C CA . TYR A 1 474 ? -29.831 4.735 22.494 1.00 87.25 474 TYR A CA 1
ATOM 3779 C C . TYR A 1 474 ? -29.093 4.255 23.749 1.00 87.25 474 TYR A C 1
ATOM 3781 O O . TYR A 1 474 ? -28.877 5.005 24.702 1.00 87.25 474 TYR A O 1
ATOM 3789 N N . GLN A 1 475 ? -28.742 2.973 23.760 1.00 90.81 475 GLN A N 1
ATOM 3790 C CA . GLN A 1 475 ? -27.827 2.370 24.727 1.00 90.81 475 GLN A CA 1
ATOM 3791 C C . GLN A 1 475 ? -26.935 1.340 24.035 1.00 90.81 475 GLN A C 1
ATOM 3793 O O . GLN A 1 475 ? -27.333 0.766 23.019 1.00 90.81 475 GLN A O 1
ATOM 3798 N N . VAL A 1 476 ? -25.753 1.079 24.599 1.00 93.25 476 VAL A N 1
ATOM 3799 C CA . VAL A 1 476 ? -24.947 -0.092 24.222 1.00 93.25 476 VAL A CA 1
ATOM 3800 C C . VAL A 1 476 ? -25.772 -1.344 24.489 1.00 93.25 476 VAL A C 1
ATOM 3802 O O . VAL A 1 476 ? -26.457 -1.430 25.512 1.00 93.25 476 VAL A O 1
ATOM 3805 N N . ARG A 1 477 ? -25.726 -2.318 23.578 1.00 93.50 477 ARG A N 1
ATOM 3806 C CA . ARG A 1 477 ? -26.514 -3.543 23.733 1.00 93.50 477 ARG A CA 1
ATOM 3807 C C . ARG A 1 477 ? -26.183 -4.236 25.060 1.00 93.50 477 ARG A C 1
ATOM 3809 O O . ARG A 1 477 ? -25.003 -4.479 25.329 1.00 93.50 477 ARG A O 1
ATOM 3816 N N . PRO A 1 478 ? -27.191 -4.637 25.858 1.00 93.25 478 PRO A N 1
ATOM 3817 C CA . PRO A 1 478 ? -26.968 -5.276 27.152 1.00 93.25 478 PRO A CA 1
ATOM 3818 C C . PRO A 1 478 ? -26.088 -6.527 27.078 1.00 93.25 478 PRO A C 1
ATOM 3820 O O . PRO A 1 478 ? -25.300 -6.769 27.987 1.00 93.25 478 PRO A O 1
ATOM 3823 N N . GLY A 1 479 ? -26.175 -7.291 25.981 1.00 93.69 479 GLY A N 1
ATOM 3824 C CA . GLY A 1 479 ? -25.328 -8.465 25.747 1.00 93.69 479 GLY A CA 1
ATOM 3825 C C . GLY A 1 479 ? -23.832 -8.139 25.706 1.00 93.69 479 GLY A C 1
ATOM 3826 O O . GLY A 1 479 ? -23.038 -8.890 26.260 1.00 93.69 479 GLY A O 1
ATOM 3827 N N . ILE A 1 480 ? -23.456 -6.990 25.135 1.00 95.50 480 ILE A N 1
ATOM 3828 C CA . ILE A 1 480 ? -22.063 -6.520 25.060 1.00 95.50 480 ILE A CA 1
ATOM 3829 C C . ILE A 1 480 ? -21.571 -6.129 26.451 1.00 95.50 480 ILE A C 1
ATOM 3831 O O . ILE A 1 480 ? -20.523 -6.592 26.892 1.00 95.50 480 ILE A O 1
ATOM 3835 N N . VAL A 1 481 ? -22.351 -5.310 27.164 1.00 95.94 481 VAL A N 1
ATOM 3836 C CA . VAL A 1 481 ? -22.002 -4.844 28.516 1.00 95.94 481 VAL A CA 1
ATOM 3837 C C . VAL A 1 481 ? -21.871 -6.025 29.476 1.00 95.94 481 VAL A C 1
ATOM 3839 O O . VAL A 1 481 ? -20.917 -6.091 30.247 1.00 95.94 481 VAL A O 1
ATOM 3842 N N . LYS A 1 482 ? -22.813 -6.973 29.412 1.00 95.75 482 LYS A N 1
ATOM 3843 C CA . LYS A 1 482 ? -22.781 -8.198 30.211 1.00 95.75 482 LYS A CA 1
ATOM 3844 C C . LYS A 1 482 ? -21.519 -9.009 29.915 1.00 95.75 482 LYS A C 1
ATOM 3846 O O . LYS A 1 482 ? -20.792 -9.322 30.850 1.00 95.75 482 LYS A O 1
ATOM 3851 N N . TRP A 1 483 ? -21.238 -9.275 28.639 1.00 96.31 483 TRP A N 1
ATOM 3852 C CA . TRP A 1 483 ? -20.074 -10.057 28.225 1.00 96.31 483 TRP A CA 1
ATOM 3853 C C . TRP A 1 483 ? -18.760 -9.427 28.714 1.00 96.31 483 TRP A C 1
ATOM 3855 O O . TRP A 1 483 ? -17.949 -10.103 29.343 1.00 96.31 483 TRP A O 1
ATOM 3865 N N . LEU A 1 484 ? -18.584 -8.113 28.517 1.00 95.50 484 LEU A N 1
ATOM 3866 C CA . LEU A 1 484 ? -17.386 -7.389 28.962 1.00 95.50 484 LEU A CA 1
ATOM 3867 C C . LEU A 1 484 ? -17.215 -7.427 30.487 1.00 95.50 484 LEU A C 1
ATOM 3869 O O . LEU A 1 484 ? -16.106 -7.610 30.979 1.00 95.50 484 LEU A O 1
ATOM 3873 N N . ARG A 1 485 ? -18.300 -7.282 31.256 1.00 95.06 485 ARG A N 1
ATOM 3874 C CA . ARG A 1 485 ? -18.234 -7.331 32.726 1.00 95.06 485 ARG A CA 1
ATOM 3875 C C . ARG A 1 485 ? -17.963 -8.736 33.258 1.00 95.06 485 ARG A C 1
ATOM 3877 O O . ARG A 1 485 ? -17.225 -8.880 34.228 1.00 95.06 485 ARG A O 1
ATOM 3884 N N . GLU A 1 486 ? -18.529 -9.765 32.632 1.00 93.69 486 GLU A N 1
ATOM 3885 C CA . GLU A 1 486 ? -18.275 -11.166 32.993 1.00 93.69 486 GLU A CA 1
ATOM 3886 C C . GLU A 1 486 ? -16.811 -11.556 32.750 1.00 93.69 486 GLU A C 1
ATOM 3888 O O . GLU A 1 486 ? -16.231 -12.290 33.551 1.00 93.69 486 GLU A O 1
ATOM 3893 N N . LEU A 1 487 ? -16.183 -10.978 31.722 1.00 90.00 487 LEU A N 1
ATOM 3894 C CA . LEU A 1 487 ? -14.774 -11.179 31.384 1.00 90.00 487 LEU A CA 1
ATOM 3895 C C . LEU A 1 487 ? -13.816 -10.870 32.547 1.00 90.00 487 LEU A C 1
ATOM 3897 O O . LEU A 1 487 ? -12.823 -11.569 32.735 1.00 90.00 487 LEU A O 1
ATOM 3901 N N . VAL A 1 488 ? -14.131 -9.866 33.373 1.00 89.00 488 VAL A N 1
ATOM 3902 C CA . VAL A 1 488 ? -13.331 -9.494 34.559 1.00 89.00 488 VAL A CA 1
ATOM 3903 C C . VAL A 1 488 ? -13.279 -10.636 35.585 1.00 89.00 488 VAL A C 1
ATOM 3905 O O . VAL A 1 488 ? -12.311 -10.771 36.336 1.00 89.00 488 VAL A O 1
ATOM 3908 N N . GLY A 1 489 ? -14.327 -11.463 35.634 1.00 83.81 489 GLY A N 1
ATOM 3909 C CA . GLY A 1 489 ? -14.420 -12.615 36.526 1.00 83.81 489 GLY A CA 1
ATOM 3910 C C . GLY A 1 489 ? -13.832 -13.902 35.947 1.00 83.81 489 GLY A C 1
ATOM 3911 O O . GLY A 1 489 ? -13.381 -14.741 36.726 1.00 83.81 489 GLY A O 1
ATOM 3912 N N . THR A 1 490 ? -13.841 -14.061 34.621 1.00 84.06 490 THR A N 1
ATOM 3913 C CA . THR A 1 490 ? -13.492 -15.321 33.942 1.00 84.06 490 THR A CA 1
ATOM 3914 C C . THR A 1 490 ? -12.100 -15.336 33.315 1.00 84.06 490 THR A C 1
ATOM 3916 O O . THR A 1 490 ? -11.563 -16.418 33.081 1.00 84.06 490 THR A O 1
ATOM 3919 N N . ALA A 1 491 ? -11.499 -14.174 33.045 1.00 84.00 491 ALA A N 1
ATOM 3920 C CA . ALA A 1 491 ? -10.176 -14.103 32.438 1.00 84.00 491 ALA A CA 1
ATOM 3921 C C . ALA A 1 491 ? -9.087 -14.658 33.374 1.00 84.00 491 ALA A C 1
ATOM 3923 O O . ALA A 1 491 ? -9.068 -14.390 34.574 1.00 84.00 491 ALA A O 1
ATOM 3924 N N . SER A 1 492 ? -8.123 -15.379 32.799 1.00 83.81 492 SER A N 1
ATOM 3925 C CA . SER A 1 492 ? -6.926 -15.879 33.497 1.00 83.81 492 SER A CA 1
ATOM 3926 C C . SER A 1 492 ? -5.898 -14.781 33.817 1.00 83.81 492 SER A C 1
ATOM 3928 O O . SER A 1 492 ? -4.894 -15.034 34.483 1.00 83.81 492 SER A O 1
ATOM 3930 N N . LEU A 1 493 ? -6.140 -13.557 33.341 1.00 85.56 493 LEU A N 1
ATOM 3931 C CA . LEU A 1 493 ? -5.287 -12.385 33.511 1.00 85.56 493 LEU A CA 1
ATOM 3932 C C . LEU A 1 493 ? -5.615 -11.618 34.806 1.00 85.56 493 LEU A C 1
ATOM 3934 O O . LEU A 1 493 ? -6.692 -11.793 35.378 1.00 85.56 493 LEU A O 1
ATOM 3938 N N . PRO A 1 494 ? -4.716 -10.732 35.286 1.00 87.44 494 PRO A N 1
ATOM 3939 C CA . PRO A 1 494 ? -4.992 -9.910 36.459 1.00 87.44 494 PRO A CA 1
ATOM 3940 C C . PRO A 1 494 ? -6.297 -9.121 36.308 1.00 87.44 494 PRO A C 1
ATOM 3942 O O . PRO A 1 494 ? -6.456 -8.338 35.370 1.00 87.44 494 PRO A O 1
ATOM 3945 N N . LYS A 1 495 ? -7.216 -9.286 37.267 1.00 87.62 495 LYS A N 1
ATOM 3946 C CA . LYS A 1 495 ? -8.550 -8.662 37.228 1.00 87.62 495 LYS A CA 1
ATOM 3947 C C . LYS A 1 495 ? -8.496 -7.145 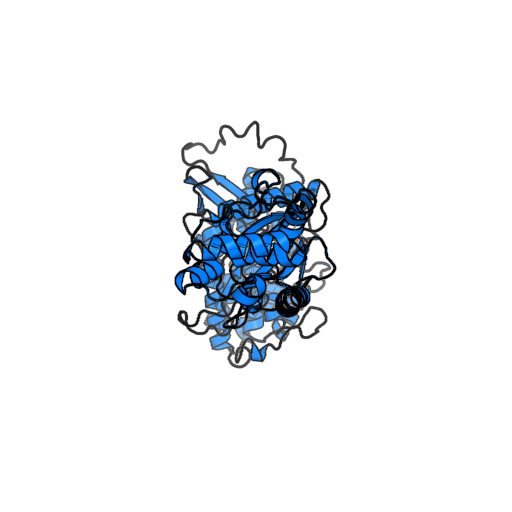37.071 1.00 87.62 495 LYS A C 1
ATOM 3949 O O . LYS A 1 495 ? -9.328 -6.578 36.378 1.00 87.62 495 LYS A O 1
ATOM 3954 N N . THR A 1 496 ? -7.512 -6.494 37.688 1.00 88.38 496 THR A N 1
ATOM 3955 C CA . THR A 1 496 ? -7.308 -5.042 37.595 1.00 88.38 496 THR A CA 1
ATOM 3956 C C . THR A 1 496 ? -7.004 -4.590 36.169 1.00 88.38 496 THR A C 1
ATOM 3958 O O . THR A 1 496 ? -7.546 -3.582 35.729 1.00 88.38 496 THR A O 1
ATOM 3961 N N . LEU A 1 497 ? -6.195 -5.355 35.433 1.00 87.00 497 LEU A N 1
ATOM 3962 C CA . LEU A 1 497 ? -5.841 -5.063 34.046 1.00 87.00 497 LEU A CA 1
ATOM 3963 C C . LEU A 1 497 ? -7.062 -5.207 33.132 1.00 87.00 497 LEU A C 1
ATOM 3965 O O . LEU A 1 497 ? -7.401 -4.278 32.407 1.00 87.00 497 LEU A O 1
ATOM 3969 N N . VAL A 1 498 ? -7.765 -6.340 33.228 1.00 90.12 498 VAL A N 1
ATOM 3970 C CA . VAL A 1 498 ? -8.971 -6.597 32.425 1.00 90.12 498 VAL A CA 1
ATOM 3971 C C . VAL A 1 498 ? -10.067 -5.584 32.754 1.00 90.12 498 VAL A C 1
ATOM 3973 O O . VAL A 1 498 ? -10.693 -5.045 31.847 1.00 90.12 498 VAL A O 1
ATOM 3976 N N . SER A 1 499 ? -10.262 -5.266 34.038 1.00 91.88 499 SER A N 1
ATOM 3977 C CA . SER A 1 499 ? -11.215 -4.242 34.473 1.00 91.88 499 SER A CA 1
ATOM 3978 C C . SER A 1 499 ? -10.873 -2.870 33.901 1.00 91.88 499 SER A C 1
ATOM 3980 O O . SER A 1 499 ? -11.779 -2.171 33.468 1.00 91.88 499 SER A O 1
ATOM 3982 N N . CYS A 1 500 ? -9.594 -2.486 33.863 1.00 91.38 500 CYS A N 1
ATOM 3983 C CA . CYS A 1 500 ? -9.177 -1.219 33.267 1.00 91.38 500 CYS A CA 1
ATOM 3984 C C . CYS A 1 500 ? -9.533 -1.163 31.775 1.00 91.38 500 CYS A C 1
ATOM 3986 O O . CYS A 1 500 ? -10.170 -0.206 31.346 1.00 91.38 500 CYS A O 1
ATOM 3988 N N . CYS A 1 501 ? -9.222 -2.214 31.005 1.00 91.62 501 CYS A N 1
ATOM 3989 C CA . CYS A 1 501 ? -9.592 -2.286 29.589 1.00 91.62 501 CYS A CA 1
ATOM 3990 C C . CYS A 1 501 ? -11.113 -2.211 29.383 1.00 91.62 501 CYS A C 1
ATOM 3992 O O . CYS A 1 501 ? -11.581 -1.486 28.507 1.00 91.62 501 CYS A O 1
ATOM 3994 N N . VAL A 1 502 ? -11.887 -2.942 30.192 1.00 94.88 502 VAL A N 1
ATOM 3995 C CA . VAL A 1 502 ? -13.356 -2.961 30.117 1.00 94.88 502 VAL A CA 1
ATOM 3996 C C . VAL A 1 502 ? -13.951 -1.584 30.403 1.00 94.88 502 VAL A C 1
ATOM 3998 O O . VAL A 1 502 ? -14.805 -1.133 29.642 1.00 94.88 502 VAL A O 1
ATOM 4001 N N . GLU A 1 503 ? -13.497 -0.896 31.450 1.00 94.31 503 GLU A N 1
ATOM 4002 C CA . GLU A 1 503 ? -13.991 0.446 31.771 1.00 94.31 503 GLU A CA 1
ATOM 4003 C C . GLU A 1 503 ? -13.640 1.451 30.667 1.00 94.31 503 GLU A C 1
ATOM 4005 O O . GLU A 1 503 ? -14.511 2.213 30.246 1.00 94.31 503 GLU A O 1
ATOM 4010 N N . THR A 1 504 ? -12.424 1.395 30.112 1.00 94.38 504 THR A N 1
ATOM 4011 C CA . THR A 1 504 ? -12.044 2.224 28.958 1.00 94.38 504 THR A CA 1
ATOM 4012 C C . THR A 1 504 ? -12.951 1.955 27.754 1.00 94.38 504 THR A C 1
ATOM 4014 O O . THR A 1 504 ? -13.475 2.895 27.163 1.00 94.38 504 THR A O 1
ATOM 4017 N N . ILE A 1 505 ? -13.220 0.688 27.410 1.00 96.12 505 ILE A N 1
ATOM 4018 C CA . ILE A 1 505 ? -14.151 0.333 26.321 1.00 96.12 505 ILE A CA 1
ATOM 4019 C C . ILE A 1 505 ? -15.533 0.941 26.563 1.00 96.12 505 ILE A C 1
ATOM 4021 O O . ILE A 1 505 ? -16.108 1.546 25.660 1.00 96.12 505 ILE A O 1
ATOM 4025 N N . LEU A 1 506 ? -16.079 0.787 27.770 1.00 95.75 506 LEU A N 1
ATOM 4026 C CA . LEU A 1 506 ? -17.418 1.277 28.092 1.00 95.75 506 LEU A CA 1
ATOM 4027 C C . LEU A 1 506 ? -17.509 2.809 28.039 1.00 95.75 506 LEU A C 1
ATOM 4029 O O . LEU A 1 506 ? -18.550 3.324 27.637 1.00 95.75 506 LEU A O 1
ATOM 4033 N N . GLN A 1 507 ? -16.432 3.527 28.373 1.00 95.00 507 GLN A N 1
ATOM 4034 C CA . GLN A 1 507 ? -16.352 4.983 28.204 1.00 95.00 507 GLN A CA 1
ATOM 4035 C C . GLN A 1 507 ? -16.345 5.395 26.725 1.00 95.00 507 GLN A C 1
ATOM 4037 O O . GLN A 1 507 ? -17.056 6.321 26.336 1.00 95.00 507 GLN A O 1
ATOM 4042 N N . LEU A 1 508 ? -15.585 4.691 25.877 1.00 95.75 508 LEU A N 1
ATOM 4043 C CA . LEU A 1 508 ? -15.545 4.951 24.429 1.00 95.75 508 LEU A CA 1
ATOM 4044 C C . LEU A 1 508 ? -16.889 4.638 23.748 1.00 95.75 508 LEU A C 1
ATOM 4046 O O . LEU A 1 508 ? -17.271 5.303 22.785 1.00 95.75 508 LEU A O 1
ATOM 4050 N N . LEU A 1 509 ? -17.622 3.651 24.272 1.00 95.25 509 LEU A N 1
ATOM 4051 C CA . LEU A 1 509 ? -18.964 3.268 23.831 1.00 95.25 509 LEU A CA 1
ATOM 4052 C C . LEU A 1 509 ? -20.082 4.105 24.485 1.00 95.25 509 LEU A C 1
ATOM 4054 O O . LEU A 1 509 ? -21.232 3.664 24.550 1.00 95.25 509 LEU A O 1
ATOM 4058 N N . GLU A 1 510 ? -19.799 5.323 24.954 1.00 92.88 510 GLU A N 1
ATOM 4059 C CA . GLU A 1 510 ? -20.860 6.248 25.353 1.00 92.88 510 GLU A CA 1
ATOM 4060 C C . GLU A 1 510 ? -21.693 6.653 24.122 1.00 92.88 510 GLU A C 1
ATOM 4062 O O . GLU A 1 510 ? -21.206 7.182 23.115 1.00 92.88 510 GLU A O 1
ATOM 4067 N N . THR A 1 511 ? -22.989 6.347 24.194 1.00 89.06 511 THR A N 1
ATOM 4068 C CA . THR A 1 511 ? -23.954 6.583 23.112 1.00 89.06 511 THR A CA 1
ATOM 4069 C C . THR A 1 511 ? -24.305 8.051 22.940 1.00 89.06 511 THR A C 1
ATOM 4071 O O . THR A 1 511 ? -24.676 8.453 21.842 1.00 89.06 511 THR A O 1
ATOM 4074 N N . ASP A 1 512 ? -24.203 8.837 24.010 1.00 84.88 512 ASP A N 1
ATOM 4075 C CA . ASP A 1 512 ? -24.315 10.285 23.933 1.00 84.88 512 ASP A CA 1
ATOM 4076 C C . ASP A 1 512 ? -22.991 10.885 23.455 1.00 84.88 512 ASP A C 1
ATOM 4078 O O . ASP A 1 512 ? -21.979 10.852 24.152 1.00 84.88 512 ASP A O 1
ATOM 4082 N N . ARG A 1 513 ? -23.007 11.446 22.251 1.00 82.44 513 ARG A N 1
ATOM 4083 C CA . ARG A 1 513 ? -21.816 11.987 21.602 1.00 82.44 513 ARG A CA 1
ATOM 4084 C C . ARG A 1 513 ? -21.121 13.068 22.428 1.00 82.44 513 ARG A C 1
ATOM 4086 O O . ARG A 1 513 ? -19.897 13.086 22.454 1.00 82.44 513 ARG A O 1
ATOM 4093 N N . GLU A 1 514 ? -21.870 13.957 23.073 1.00 81.69 514 GLU A N 1
ATOM 4094 C CA . GLU A 1 514 ? -21.278 15.080 23.816 1.00 81.69 514 GLU A CA 1
ATOM 4095 C C . GLU A 1 514 ? -20.626 14.618 25.128 1.00 81.69 514 GLU A C 1
ATOM 4097 O O . GLU A 1 514 ? -19.723 15.274 25.640 1.00 81.69 514 GLU A O 1
ATOM 4102 N N . SER A 1 515 ? -21.049 13.457 25.637 1.00 87.06 515 SER A N 1
ATOM 4103 C CA . SER A 1 515 ? -20.452 12.793 26.799 1.00 87.06 515 SER A CA 1
ATOM 4104 C C . SER A 1 515 ? -19.313 11.830 26.424 1.00 87.06 515 SER A C 1
ATOM 4106 O O . SER A 1 515 ? -18.614 11.339 27.310 1.00 87.06 515 SER A O 1
ATOM 4108 N N . ARG A 1 516 ? -19.132 11.520 25.132 1.00 90.44 516 ARG A N 1
ATOM 4109 C CA . ARG A 1 516 ? -18.086 10.611 24.645 1.00 90.44 516 ARG A CA 1
ATOM 4110 C C . ARG A 1 516 ? -16.724 11.316 24.700 1.00 90.44 516 ARG A C 1
ATOM 4112 O O . ARG A 1 516 ? -16.631 12.461 24.253 1.00 90.44 516 ARG A O 1
ATOM 4119 N N . PRO A 1 517 ? -15.661 10.656 25.198 1.00 91.81 517 PRO A N 1
ATOM 4120 C CA . PRO A 1 517 ? -14.342 11.275 25.269 1.00 91.81 517 PRO A CA 1
ATOM 4121 C C . PRO A 1 517 ? -13.839 11.673 23.879 1.00 91.81 517 PRO A C 1
ATOM 4123 O O . PRO A 1 517 ? -14.093 11.000 22.877 1.00 91.81 517 PRO A O 1
ATOM 4126 N N . LYS A 1 518 ? -13.084 12.765 23.816 1.00 90.00 518 LYS A N 1
ATOM 4127 C CA . LYS A 1 518 ? -12.324 13.159 22.624 1.00 90.00 518 LYS A CA 1
ATOM 4128 C C . LYS A 1 518 ? -11.063 12.311 22.516 1.00 90.00 518 LYS A C 1
ATOM 4130 O O . LYS A 1 518 ? -10.554 11.819 23.516 1.00 90.00 518 LYS A O 1
ATOM 4135 N N . SER A 1 519 ? -10.482 12.216 21.322 1.00 88.38 519 SER A N 1
ATOM 4136 C CA . SER A 1 519 ? -9.202 11.515 21.113 1.00 88.38 519 SER A CA 1
ATOM 4137 C C . SER A 1 519 ? -8.072 12.016 22.018 1.00 88.38 519 SER A C 1
ATOM 4139 O O . SER A 1 519 ? -7.244 11.224 22.448 1.00 88.38 519 SER A O 1
ATOM 4141 N N . SER A 1 520 ? -8.061 13.303 22.375 1.00 86.75 520 SER A N 1
ATOM 4142 C CA . SER A 1 520 ? -7.095 13.886 23.317 1.00 86.75 520 SER A CA 1
ATOM 4143 C C . SER A 1 520 ? -7.261 13.415 24.769 1.00 86.75 520 SER A C 1
ATOM 4145 O O . SER A 1 520 ? -6.344 13.583 25.568 1.00 86.75 520 SER A O 1
ATOM 4147 N N . GLU A 1 521 ? -8.432 12.881 25.120 1.00 87.19 521 GLU A N 1
ATOM 4148 C CA . GLU A 1 521 ? -8.819 12.458 26.473 1.00 87.19 521 GLU A CA 1
ATOM 4149 C C . GLU A 1 521 ? -8.720 10.935 26.655 1.00 87.19 521 GLU A C 1
ATOM 4151 O O . GLU A 1 521 ? -8.790 10.446 27.781 1.00 87.19 521 GLU A O 1
ATOM 4156 N N . VAL A 1 522 ? -8.534 10.179 25.566 1.00 85.50 522 VAL A N 1
ATOM 4157 C CA . VAL A 1 522 ? -8.351 8.725 25.618 1.00 85.50 522 VAL A CA 1
ATOM 4158 C C . VAL A 1 522 ? -6.984 8.412 26.228 1.00 85.50 522 VAL A C 1
ATOM 4160 O O . VAL A 1 522 ? -5.950 8.585 25.587 1.00 85.50 522 VAL A O 1
ATOM 4163 N N . GLN A 1 523 ? -6.979 7.944 27.476 1.00 68.94 523 GLN A N 1
ATOM 4164 C CA . GLN A 1 523 ? -5.785 7.438 28.155 1.00 68.94 523 GLN A CA 1
ATOM 4165 C C . GLN A 1 523 ? -5.729 5.911 27.991 1.00 68.94 523 GLN A C 1
ATOM 4167 O O . GLN A 1 523 ? -6.649 5.214 28.422 1.00 68.94 523 GLN A O 1
ATOM 4172 N N . MET A 1 524 ? -4.679 5.410 27.328 1.00 64.19 524 MET A N 1
ATOM 4173 C CA . MET A 1 524 ? -4.442 3.985 27.033 1.00 64.19 524 MET A CA 1
ATOM 4174 C C . MET A 1 524 ? -3.204 3.435 27.730 1.00 64.19 524 MET A C 1
ATOM 4176 O O . MET A 1 524 ? -2.131 4.082 27.635 1.00 64.19 524 MET A O 1
#

Solvent-accessible surface area (backbone atoms only — not comparable to full-atom values): 29376 Å² total; per-residue (Å²): 132,82,80,82,48,74,65,55,30,52,48,42,41,49,51,36,41,53,48,50,63,77,50,45,34,58,72,88,40,84,74,50,27,28,40,54,58,69,57,53,53,56,54,56,57,65,99,53,45,62,37,35,48,23,72,45,93,76,75,54,72,67,56,51,53,52,37,71,75,36,34,56,51,54,54,50,47,33,49,67,73,64,41,59,70,58,36,43,52,51,30,54,37,53,74,70,71,48,86,72,98,69,46,44,89,57,58,92,47,55,72,81,77,37,63,83,51,76,56,72,80,51,39,64,53,48,52,64,53,41,24,29,62,48,47,43,72,45,57,52,37,55,58,74,43,79,46,61,68,77,41,11,67,42,64,64,43,76,48,74,65,73,42,75,57,98,81,22,35,30,23,43,32,28,31,36,45,66,29,40,34,38,71,92,74,77,42,51,36,88,47,72,43,69,26,28,35,40,33,62,63,92,66,56,78,75,50,48,60,53,49,54,50,48,52,51,50,51,26,49,58,60,47,26,80,62,86,56,94,30,48,67,60,65,42,25,37,38,36,44,80,93,39,62,38,40,32,28,73,56,56,86,57,49,28,41,47,34,55,49,41,56,24,22,50,98,86,68,48,78,75,49,67,38,61,82,76,30,58,63,35,88,80,33,43,66,65,35,38,55,39,46,52,52,43,50,36,45,49,45,52,39,50,22,51,36,56,75,32,41,43,20,68,90,58,78,61,29,44,36,29,38,23,43,65,56,53,46,41,75,31,26,31,19,27,75,56,57,87,87,77,52,90,48,54,74,39,40,58,24,40,39,82,59,59,56,50,75,49,77,51,70,84,88,50,100,49,100,64,88,78,85,56,72,85,81,52,66,80,72,66,68,75,79,77,64,75,92,52,81,85,54,44,45,55,44,68,64,82,80,42,97,78,73,84,46,82,83,59,49,72,54,49,33,44,45,29,35,39,28,8,48,20,52,45,50,52,45,51,53,30,25,38,74,51,37,41,63,32,29,50,52,48,53,49,38,42,25,60,94,52,96,57,58,35,59,53,42,72,54,82,80,81,74,96,67,88,84,75,91,67,81,59,51,38,58,33,65,47,45,57,50,51,51,59,49,42,39,76,68,51,96,61,63,45,70,60,49,42,50,54,43,53,52,30,54,47,30,46,40,61,53,62,91,77,26,61,50,56,88,66,65,84,114

pLDDT: mean 82.64, std 17.44, range [25.0, 97.56]